Protein AF-A0A258BNJ5-F1 (afdb_monomer)

Structure (mmCIF, N/CA/C/O backbone):
data_AF-A0A258BNJ5-F1
#
_entry.id   AF-A0A258BNJ5-F1
#
loop_
_atom_site.group_PDB
_atom_site.id
_atom_site.type_symbol
_atom_site.label_atom_id
_atom_site.label_alt_id
_atom_site.label_comp_id
_atom_site.label_asym_id
_atom_site.label_entity_id
_atom_site.label_seq_id
_atom_site.pdbx_PDB_ins_code
_atom_site.Cartn_x
_atom_site.Cartn_y
_atom_site.Cartn_z
_atom_site.occupancy
_atom_site.B_iso_or_equiv
_atom_site.auth_seq_id
_atom_site.auth_comp_id
_atom_site.auth_asym_id
_atom_site.auth_atom_id
_atom_site.pdbx_PDB_model_num
ATOM 1 N N . MET A 1 1 ? 16.275 6.812 12.123 1.00 47.41 1 MET A N 1
ATOM 2 C CA . MET A 1 1 ? 16.126 6.871 10.649 1.00 47.41 1 MET A CA 1
ATOM 3 C C . MET A 1 1 ? 17.259 7.621 9.931 1.00 47.41 1 MET A C 1
ATOM 5 O O . MET A 1 1 ? 17.208 7.701 8.714 1.00 47.41 1 MET A O 1
ATOM 9 N N . ALA A 1 2 ? 18.297 8.119 10.624 1.00 53.91 2 ALA A N 1
ATOM 10 C CA . ALA A 1 2 ? 19.364 8.907 9.993 1.00 53.91 2 ALA A CA 1
ATOM 11 C C . ALA A 1 2 ? 20.382 8.070 9.186 1.00 53.91 2 ALA A C 1
ATOM 13 O O . ALA A 1 2 ? 20.818 8.504 8.132 1.00 53.91 2 ALA A O 1
ATOM 14 N N . ALA A 1 3 ? 20.676 6.831 9.599 1.00 61.88 3 ALA A N 1
ATOM 15 C CA . ALA A 1 3 ? 21.689 5.983 8.955 1.00 61.88 3 ALA A CA 1
ATOM 16 C C . ALA A 1 3 ? 21.498 5.725 7.436 1.00 61.88 3 ALA A C 1
ATOM 18 O O . ALA A 1 3 ? 22.468 5.903 6.701 1.00 61.88 3 ALA A O 1
ATOM 19 N N . PRO A 1 4 ? 20.304 5.353 6.919 1.00 62.19 4 PRO A N 1
ATOM 20 C CA . PRO A 1 4 ? 20.121 5.148 5.477 1.00 62.19 4 PRO A CA 1
ATOM 21 C C . PRO A 1 4 ? 20.156 6.458 4.676 1.00 62.19 4 PRO A C 1
ATOM 23 O O . PRO A 1 4 ? 20.751 6.496 3.606 1.00 62.19 4 PRO A O 1
ATOM 26 N N . ALA A 1 5 ? 19.579 7.542 5.205 1.00 64.50 5 ALA A N 1
ATOM 27 C CA . ALA A 1 5 ? 19.599 8.850 4.545 1.00 64.50 5 ALA A CA 1
ATOM 28 C C . ALA A 1 5 ? 21.018 9.448 4.506 1.00 64.50 5 ALA A C 1
ATOM 30 O O . ALA A 1 5 ? 21.426 10.037 3.511 1.00 64.50 5 ALA A O 1
ATOM 31 N N . GLU A 1 6 ? 21.807 9.246 5.564 1.00 69.69 6 GLU A N 1
ATOM 32 C CA . GLU A 1 6 ? 23.218 9.635 5.607 1.00 69.69 6 GLU A CA 1
ATOM 33 C C . GLU A 1 6 ? 24.082 8.793 4.663 1.00 69.69 6 GLU A C 1
ATOM 35 O O . GLU A 1 6 ? 25.014 9.322 4.059 1.00 69.69 6 GLU A O 1
ATOM 40 N N . ALA A 1 7 ? 23.794 7.497 4.521 1.00 69.25 7 ALA A N 1
ATOM 41 C CA . ALA A 1 7 ? 24.481 6.632 3.567 1.00 69.25 7 ALA A CA 1
ATOM 42 C C . ALA A 1 7 ? 24.174 7.031 2.117 1.00 69.25 7 ALA A C 1
ATOM 44 O O . ALA A 1 7 ? 25.097 7.147 1.313 1.00 69.25 7 ALA A O 1
ATOM 45 N N . GLU A 1 8 ? 22.909 7.333 1.809 1.00 68.12 8 GLU A N 1
ATOM 46 C CA . GLU A 1 8 ? 22.495 7.879 0.514 1.00 68.12 8 GLU A CA 1
ATOM 47 C C . GLU A 1 8 ? 23.183 9.223 0.231 1.00 68.12 8 GLU A C 1
ATOM 49 O O . GLU A 1 8 ? 23.748 9.418 -0.845 1.00 68.12 8 GLU A O 1
ATOM 54 N N . ALA A 1 9 ? 23.218 10.134 1.209 1.00 75.19 9 ALA A N 1
ATOM 55 C CA . ALA A 1 9 ? 23.898 11.420 1.069 1.00 75.19 9 ALA A CA 1
ATOM 56 C C . ALA A 1 9 ? 25.411 11.263 0.835 1.00 75.19 9 ALA A C 1
ATOM 58 O O . ALA A 1 9 ? 25.977 11.952 -0.014 1.00 75.19 9 ALA A O 1
ATOM 59 N N . LYS A 1 10 ? 26.069 10.334 1.543 1.00 77.00 10 LYS A N 1
ATOM 60 C CA . LYS A 1 10 ? 27.496 10.026 1.352 1.00 77.00 10 LYS A CA 1
ATOM 61 C C . LYS A 1 10 ? 27.769 9.404 -0.015 1.00 77.00 10 LYS A C 1
ATOM 63 O O . LYS A 1 10 ? 28.746 9.782 -0.657 1.00 77.00 10 LYS A O 1
ATOM 68 N N . LEU A 1 11 ? 26.907 8.498 -0.485 1.00 76.56 11 LEU A N 1
ATOM 69 C CA . LEU A 1 11 ? 27.063 7.882 -1.802 1.00 76.56 11 LEU A CA 1
ATOM 70 C C . LEU A 1 11 ? 26.870 8.915 -2.919 1.00 76.56 11 LEU A C 1
ATOM 72 O O . LEU A 1 11 ? 27.703 8.993 -3.817 1.00 76.56 11 LEU A O 1
ATOM 76 N N . LYS A 1 12 ? 25.856 9.784 -2.811 1.00 76.69 12 LYS A N 1
ATOM 77 C CA . LYS A 1 12 ? 25.608 10.888 -3.757 1.00 76.69 12 LYS A CA 1
ATOM 78 C C . LYS A 1 12 ? 26.764 11.889 -3.853 1.00 76.69 12 LYS A C 1
ATOM 80 O O . LYS A 1 12 ? 26.937 12.513 -4.893 1.00 76.69 12 LYS A O 1
ATOM 85 N N . GLN A 1 13 ? 27.550 12.047 -2.789 1.00 81.62 13 GLN A N 1
ATOM 86 C CA . GLN A 1 13 ? 28.744 12.900 -2.783 1.00 81.62 13 GLN A CA 1
ATOM 87 C C . GLN A 1 13 ? 29.982 12.217 -3.385 1.00 81.62 13 GLN A C 1
ATOM 89 O O . GLN A 1 13 ? 30.988 12.883 -3.630 1.00 81.62 13 GLN A O 1
ATOM 94 N N . SER A 1 14 ? 29.938 10.903 -3.621 1.00 84.12 14 SER A N 1
ATOM 95 C CA . SER A 1 14 ? 31.068 10.168 -4.183 1.00 84.12 14 SER A CA 1
ATOM 96 C C . SER A 1 14 ? 31.183 10.380 -5.697 1.00 84.12 14 SER A C 1
ATOM 98 O O . SER A 1 14 ? 30.202 10.332 -6.441 1.00 84.12 14 SER A O 1
ATOM 100 N N . ASN A 1 15 ? 32.415 10.587 -6.170 1.00 82.81 15 ASN A N 1
ATOM 101 C CA . ASN A 1 15 ? 32.696 10.744 -7.599 1.00 82.81 15 ASN A CA 1
ATOM 102 C C . ASN A 1 15 ? 32.399 9.454 -8.386 1.00 82.81 15 ASN A C 1
ATOM 104 O O . ASN A 1 15 ? 31.975 9.505 -9.535 1.00 82.81 15 ASN A O 1
ATOM 108 N N . GLU A 1 16 ? 32.586 8.291 -7.760 1.00 81.88 16 GLU A N 1
ATOM 109 C CA . GLU A 1 16 ? 32.293 6.989 -8.369 1.00 81.88 16 GLU A CA 1
ATOM 110 C C . GLU A 1 16 ? 30.801 6.830 -8.671 1.00 81.88 16 GLU A C 1
ATOM 112 O O . GLU A 1 16 ? 30.436 6.413 -9.769 1.00 81.88 16 GLU A O 1
ATOM 117 N N . TYR A 1 17 ? 29.932 7.244 -7.746 1.00 82.00 17 TYR A N 1
ATOM 118 C CA . TYR A 1 17 ? 28.491 7.225 -7.964 1.00 82.00 17 TYR A CA 1
ATOM 119 C C . TYR A 1 17 ? 28.063 8.197 -9.069 1.00 82.00 17 TYR A C 1
ATOM 121 O O . TYR A 1 17 ? 27.277 7.813 -9.927 1.00 82.00 17 TYR A O 1
ATOM 129 N N . ALA A 1 18 ? 28.633 9.408 -9.120 1.00 83.69 18 ALA A N 1
ATOM 130 C CA . ALA A 1 18 ? 28.366 10.366 -10.198 1.00 83.69 18 ALA A CA 1
ATOM 131 C C . ALA A 1 18 ? 28.777 9.838 -11.590 1.00 83.69 18 ALA A C 1
ATOM 133 O O . ALA A 1 18 ? 28.112 10.105 -12.590 1.00 83.69 18 ALA A O 1
ATOM 134 N N . MET A 1 19 ? 29.863 9.063 -11.661 1.00 84.69 19 MET A N 1
ATOM 135 C CA . MET A 1 19 ? 30.293 8.402 -12.897 1.00 84.69 19 MET A CA 1
ATOM 136 C C . MET A 1 19 ? 29.346 7.264 -13.296 1.00 84.69 19 MET A C 1
ATOM 138 O O . MET A 1 19 ? 29.035 7.114 -14.477 1.00 84.69 19 MET A O 1
ATOM 142 N N . LEU A 1 20 ? 28.872 6.470 -12.331 1.00 83.38 20 LEU A N 1
ATOM 143 C CA . LEU A 1 20 ? 27.919 5.384 -12.578 1.00 83.38 20 LEU A CA 1
ATOM 144 C C . LEU A 1 20 ? 26.543 5.909 -13.005 1.00 83.38 20 LEU A C 1
ATOM 146 O O . LEU A 1 20 ? 25.967 5.379 -13.955 1.00 83.38 20 LEU A O 1
ATOM 150 N N . THR A 1 21 ? 26.037 6.964 -12.359 1.00 83.25 21 THR A N 1
ATOM 151 C CA . THR A 1 21 ? 24.772 7.611 -12.743 1.00 83.25 21 THR A CA 1
ATOM 152 C C . THR A 1 21 ? 24.874 8.217 -14.135 1.00 83.25 21 THR A C 1
ATOM 154 O O . THR A 1 21 ? 24.014 7.950 -14.972 1.00 83.25 21 THR A O 1
ATOM 157 N N . GLY A 1 22 ? 25.958 8.947 -14.423 1.00 82.69 22 GLY A N 1
ATOM 158 C CA . GLY A 1 22 ? 26.217 9.499 -15.752 1.00 82.69 22 GLY A CA 1
ATOM 159 C C . GLY A 1 22 ? 26.272 8.416 -16.831 1.00 82.69 22 GLY A C 1
ATOM 160 O O . GLY A 1 22 ? 25.596 8.529 -17.850 1.00 82.69 22 GLY A O 1
ATOM 161 N N . ALA A 1 23 ? 26.991 7.316 -16.586 1.00 82.62 23 ALA A N 1
ATOM 162 C CA . ALA A 1 23 ? 27.076 6.199 -17.527 1.00 82.62 23 ALA A CA 1
ATOM 163 C C . ALA A 1 23 ? 25.715 5.519 -17.773 1.00 82.62 23 ALA A C 1
ATOM 165 O O . ALA A 1 23 ? 25.399 5.171 -18.913 1.00 82.62 23 ALA A O 1
ATOM 166 N N . ALA A 1 24 ? 24.896 5.345 -16.730 1.00 83.81 24 ALA A N 1
ATOM 167 C CA . ALA A 1 24 ? 23.558 4.771 -16.853 1.00 83.81 24 ALA A CA 1
ATOM 168 C C . ALA A 1 24 ? 22.601 5.700 -17.623 1.00 83.81 24 ALA A C 1
ATOM 170 O O . ALA A 1 24 ? 21.872 5.245 -18.507 1.00 83.81 24 ALA A O 1
ATOM 171 N N . GLU A 1 25 ? 22.621 7.006 -17.345 1.00 83.69 25 GLU A N 1
ATOM 172 C CA . GLU A 1 25 ? 21.832 7.998 -18.084 1.00 83.69 25 GLU A CA 1
ATOM 173 C C . GLU A 1 25 ? 22.246 8.063 -19.557 1.00 83.69 25 GLU A C 1
ATOM 175 O O . GLU A 1 25 ? 21.396 7.996 -20.450 1.00 83.69 25 GLU A O 1
ATOM 180 N N . GLU A 1 26 ? 23.548 8.119 -19.839 1.00 84.44 26 GLU A N 1
ATOM 181 C CA . GLU A 1 26 ? 24.069 8.100 -21.202 1.00 84.44 26 GLU A CA 1
ATOM 182 C C . GLU A 1 26 ? 23.624 6.838 -21.948 1.00 84.44 26 GLU A C 1
ATOM 184 O O . GLU A 1 26 ? 23.058 6.946 -23.039 1.00 84.44 26 GLU A O 1
ATOM 189 N N . ALA A 1 27 ? 23.774 5.655 -21.347 1.00 83.56 27 ALA A N 1
ATOM 190 C CA . ALA A 1 27 ? 23.360 4.397 -21.961 1.00 83.56 27 ALA A CA 1
ATOM 191 C C . ALA A 1 27 ? 21.840 4.336 -22.221 1.00 83.56 27 ALA A C 1
ATOM 193 O O . ALA A 1 27 ? 21.410 3.890 -23.294 1.00 83.56 27 ALA A O 1
ATOM 194 N N . ARG A 1 28 ? 21.014 4.865 -21.306 1.00 82.38 28 ARG A N 1
ATOM 195 C CA . ARG A 1 28 ? 19.559 5.004 -21.502 1.00 82.38 28 ARG A CA 1
ATOM 196 C C . ARG A 1 28 ? 19.240 5.928 -22.674 1.00 82.38 28 ARG A C 1
ATOM 198 O O . ARG A 1 28 ? 18.477 5.547 -23.563 1.00 82.38 28 ARG A O 1
ATOM 205 N N . THR A 1 29 ? 19.857 7.111 -22.739 1.00 86.50 29 THR A N 1
ATOM 206 C CA . THR A 1 29 ? 19.630 8.035 -23.865 1.00 86.50 29 THR A CA 1
ATOM 207 C C . THR A 1 29 ? 20.084 7.447 -25.200 1.00 86.50 29 THR A C 1
ATOM 209 O O . THR A 1 29 ? 19.412 7.641 -26.215 1.00 86.50 29 THR A O 1
ATOM 212 N N . MET A 1 30 ? 21.192 6.699 -25.225 1.00 83.75 30 MET A N 1
ATOM 213 C CA . MET A 1 30 ? 21.669 6.012 -26.426 1.00 83.75 30 MET A CA 1
ATOM 214 C C . MET A 1 30 ? 20.700 4.917 -26.872 1.00 83.75 30 MET A C 1
ATOM 216 O O . MET A 1 30 ? 20.422 4.818 -28.067 1.00 83.75 30 MET A O 1
ATOM 220 N N . THR A 1 31 ? 20.137 4.157 -25.933 1.00 86.56 31 THR A N 1
ATOM 221 C CA . THR A 1 31 ? 19.145 3.111 -26.218 1.00 86.56 31 THR A CA 1
ATOM 222 C C . THR A 1 31 ? 17.860 3.700 -26.794 1.00 86.56 31 THR A C 1
ATOM 224 O O . THR A 1 31 ? 17.395 3.238 -27.836 1.00 86.56 31 THR A O 1
ATOM 227 N N . VAL A 1 32 ? 17.333 4.775 -26.195 1.00 88.56 32 VAL A N 1
ATOM 228 C CA . VAL A 1 32 ? 16.147 5.484 -26.713 1.00 88.56 32 VAL A CA 1
ATOM 229 C C . VAL A 1 32 ? 16.404 6.000 -28.129 1.00 88.56 32 VAL A C 1
ATOM 231 O O . VAL A 1 32 ? 15.636 5.708 -29.044 1.00 88.56 32 VAL A O 1
ATOM 234 N N . ARG A 1 33 ? 17.538 6.675 -28.357 1.00 88.38 33 ARG A N 1
ATOM 235 C CA . ARG A 1 33 ? 17.917 7.166 -29.693 1.00 88.38 33 ARG A CA 1
ATOM 236 C C . ARG A 1 33 ? 18.103 6.035 -30.707 1.00 88.38 33 ARG A C 1
ATOM 238 O O . ARG A 1 33 ? 17.812 6.220 -31.886 1.00 88.38 33 ARG A O 1
ATOM 245 N N . ALA A 1 34 ? 18.633 4.885 -30.293 1.00 85.69 34 ALA A N 1
ATOM 246 C CA . ALA A 1 34 ? 18.802 3.728 -31.168 1.00 85.69 34 ALA A CA 1
ATOM 247 C C . ALA A 1 34 ? 17.447 3.112 -31.553 1.00 85.69 34 ALA A C 1
ATOM 249 O O . ALA A 1 34 ? 17.247 2.778 -32.721 1.00 85.69 34 ALA A O 1
ATOM 250 N N . ALA A 1 35 ? 16.505 3.035 -30.609 1.00 85.69 35 ALA A N 1
ATOM 251 C CA . ALA A 1 35 ? 15.137 2.594 -30.863 1.00 85.69 35 ALA A CA 1
ATOM 252 C C . ALA A 1 35 ? 14.389 3.556 -31.803 1.00 85.69 35 ALA A C 1
ATOM 254 O O . ALA A 1 35 ? 13.792 3.118 -32.783 1.00 85.69 35 ALA A O 1
ATOM 255 N N . GLU A 1 36 ? 14.499 4.870 -31.588 1.00 89.56 36 GLU A N 1
ATOM 256 C CA . GLU A 1 36 ? 13.926 5.881 -32.490 1.00 89.56 36 GLU A CA 1
ATOM 257 C C . GLU A 1 36 ? 14.493 5.763 -33.912 1.00 89.56 36 GLU A C 1
ATOM 259 O O . GLU A 1 36 ? 13.747 5.781 -34.892 1.00 89.56 36 GLU A O 1
ATOM 264 N N . LYS A 1 37 ? 15.814 5.581 -34.048 1.00 88.12 37 LYS A N 1
ATOM 265 C CA . LYS A 1 37 ? 16.458 5.355 -35.353 1.00 88.12 37 LYS A CA 1
ATOM 266 C C . LYS A 1 37 ? 15.971 4.078 -36.029 1.00 88.12 37 LYS A C 1
ATOM 268 O O . LYS A 1 37 ?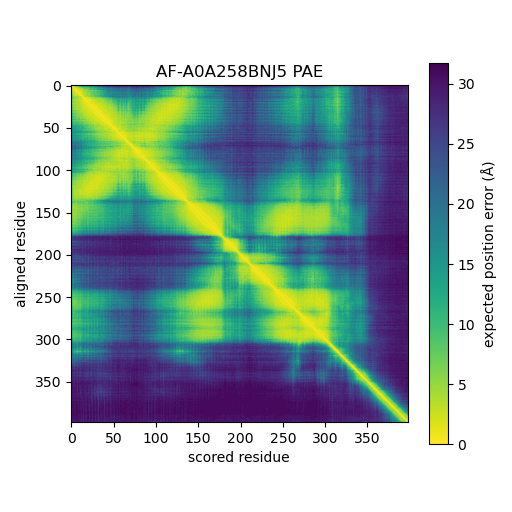 15.863 4.063 -37.254 1.00 88.12 37 LYS A O 1
ATOM 273 N N . LEU A 1 38 ? 15.699 3.022 -35.264 1.00 88.06 38 LEU A N 1
ATOM 274 C CA . LEU A 1 38 ? 15.153 1.779 -35.798 1.00 88.06 38 LEU A CA 1
ATOM 275 C C . LEU A 1 38 ? 13.750 1.995 -36.371 1.00 88.06 38 LEU A C 1
ATOM 277 O O . LEU A 1 38 ? 13.476 1.546 -37.483 1.00 88.06 38 LEU A O 1
ATOM 281 N N . GLU A 1 39 ? 12.890 2.716 -35.655 1.00 88.38 39 GLU A N 1
ATOM 282 C CA . GLU A 1 39 ? 11.540 3.034 -36.128 1.00 88.38 39 GLU A CA 1
ATOM 283 C C . GLU A 1 39 ? 11.569 3.918 -37.378 1.00 88.38 39 GLU A C 1
ATOM 285 O O . GLU A 1 39 ? 10.898 3.612 -38.366 1.00 88.38 39 GLU A O 1
ATOM 290 N N . ILE A 1 40 ? 12.434 4.938 -37.406 1.00 88.75 40 ILE A N 1
ATOM 291 C CA . ILE A 1 40 ? 12.647 5.760 -38.607 1.00 88.75 40 ILE A CA 1
ATOM 292 C C . ILE A 1 40 ? 13.146 4.895 -39.770 1.00 88.75 40 ILE A C 1
ATOM 294 O O . ILE A 1 40 ? 12.636 5.020 -40.878 1.00 88.75 40 ILE A O 1
ATOM 298 N N . ALA A 1 41 ? 14.099 3.986 -39.544 1.00 86.25 41 ALA A N 1
ATOM 299 C CA . ALA A 1 41 ? 14.623 3.110 -40.593 1.00 86.25 41 ALA A CA 1
ATOM 300 C C . ALA A 1 41 ? 13.569 2.127 -41.134 1.00 86.25 41 ALA A C 1
ATOM 302 O O . ALA A 1 41 ? 13.557 1.832 -42.331 1.00 86.25 41 ALA A O 1
ATOM 303 N N . ARG A 1 42 ? 12.667 1.632 -40.276 1.00 88.00 42 ARG A N 1
ATOM 304 C CA . ARG A 1 42 ? 11.525 0.794 -40.677 1.00 88.00 42 ARG A CA 1
ATOM 305 C C . ARG A 1 42 ? 10.523 1.582 -41.520 1.00 88.00 42 ARG A C 1
ATOM 307 O O . ARG A 1 42 ? 10.118 1.094 -42.574 1.00 88.00 42 ARG A O 1
ATOM 314 N N . ALA A 1 43 ? 10.179 2.797 -41.098 1.00 88.25 43 ALA A N 1
ATOM 315 C CA . ALA A 1 43 ? 9.306 3.688 -41.856 1.00 88.25 43 ALA A CA 1
ATOM 316 C C . ALA A 1 43 ? 9.922 4.051 -43.219 1.00 88.25 43 ALA A C 1
ATOM 318 O O . ALA A 1 43 ? 9.270 3.899 -44.251 1.00 88.25 43 ALA A O 1
ATOM 319 N N . ASP A 1 44 ? 11.210 4.405 -43.242 1.00 87.12 44 ASP A N 1
ATOM 320 C CA . ASP A 1 44 ? 11.962 4.703 -44.464 1.00 87.12 44 ASP A CA 1
ATOM 321 C C . ASP A 1 44 ? 11.979 3.512 -45.429 1.00 87.12 44 ASP A C 1
ATOM 323 O O . ASP A 1 44 ? 11.828 3.695 -46.638 1.00 87.12 44 ASP A O 1
ATOM 327 N N . ARG A 1 45 ? 12.140 2.282 -44.918 1.00 86.94 45 ARG A N 1
ATOM 328 C CA . ARG A 1 45 ? 12.059 1.061 -45.731 1.00 86.94 45 ARG A CA 1
ATOM 329 C C . ARG A 1 45 ? 10.682 0.901 -46.360 1.00 86.94 45 ARG A C 1
ATOM 331 O O . ARG A 1 45 ? 10.596 0.532 -47.530 1.00 86.94 45 ARG A O 1
ATOM 338 N N . GLU A 1 46 ? 9.620 1.167 -45.611 1.00 86.12 46 GLU A N 1
ATOM 339 C CA . GLU A 1 46 ? 8.260 1.036 -46.121 1.00 86.12 46 GLU A CA 1
ATOM 340 C C . GLU A 1 46 ? 7.914 2.114 -47.152 1.00 86.12 46 GLU A C 1
ATOM 342 O O . GLU A 1 46 ? 7.394 1.787 -48.221 1.00 86.12 46 GLU A O 1
ATOM 347 N N . GLU A 1 47 ? 8.256 3.374 -46.893 1.00 87.81 47 GLU A N 1
ATOM 348 C CA . GLU A 1 47 ? 7.983 4.488 -47.804 1.00 87.81 47 GLU A CA 1
ATOM 349 C C . GLU A 1 47 ? 8.851 4.426 -49.063 1.00 87.81 47 GLU A C 1
ATOM 351 O O . GLU A 1 47 ? 8.332 4.420 -50.182 1.00 87.81 47 GLU A O 1
ATOM 356 N N . LYS A 1 48 ? 10.175 4.306 -48.904 1.00 87.06 48 LYS A N 1
ATOM 357 C CA . LYS A 1 48 ? 11.120 4.280 -50.034 1.00 87.06 48 LYS A CA 1
ATOM 358 C C . LYS A 1 48 ? 11.142 2.927 -50.739 1.00 87.06 48 LYS A C 1
ATOM 360 O O . LYS A 1 48 ? 11.619 2.846 -51.866 1.00 87.06 48 LYS A O 1
ATOM 365 N N . GLY A 1 49 ? 10.621 1.871 -50.111 1.00 85.31 49 GLY A N 1
ATOM 366 C CA . GLY A 1 49 ? 10.511 0.533 -50.691 1.00 85.31 49 GLY A CA 1
ATOM 367 C C . GLY A 1 49 ? 9.276 0.334 -51.571 1.00 85.31 49 GLY A C 1
ATOM 368 O O . GLY A 1 49 ? 9.283 -0.566 -52.411 1.00 85.31 49 GLY A O 1
ATOM 369 N N . ARG A 1 50 ? 8.223 1.155 -51.421 1.00 86.31 50 ARG A N 1
ATOM 370 C CA . ARG A 1 50 ? 6.990 1.072 -52.234 1.00 86.31 50 ARG A CA 1
ATOM 371 C C . ARG A 1 50 ? 7.242 1.170 -53.745 1.00 86.31 50 ARG A C 1
ATOM 373 O O . ARG A 1 50 ? 6.834 0.235 -54.429 1.00 86.31 50 ARG A O 1
ATOM 380 N N . PRO A 1 51 ? 7.979 2.171 -54.272 1.00 87.62 51 PRO A N 1
ATOM 381 C CA . PRO A 1 51 ? 8.198 2.296 -55.717 1.00 87.62 51 PRO A CA 1
ATOM 382 C C . PRO A 1 51 ? 8.876 1.069 -56.342 1.00 87.62 51 PRO A C 1
ATOM 384 O O . PRO A 1 51 ? 8.550 0.675 -57.456 1.00 87.62 51 PRO A O 1
ATOM 387 N N . TYR A 1 52 ? 9.788 0.426 -55.607 1.00 85.38 52 TYR A N 1
ATOM 388 C CA . TYR A 1 52 ? 10.469 -0.787 -56.063 1.00 85.38 52 TYR A CA 1
ATOM 389 C C . TYR A 1 52 ? 9.545 -2.015 -56.053 1.00 85.38 52 TYR A C 1
ATOM 391 O O . TYR A 1 52 ? 9.627 -2.850 -56.948 1.00 85.38 52 TYR A O 1
ATOM 399 N N . ARG A 1 53 ? 8.649 -2.126 -55.061 1.00 84.31 53 ARG A N 1
ATOM 400 C CA . ARG A 1 53 ? 7.672 -3.230 -54.956 1.00 84.31 53 ARG A CA 1
ATOM 401 C C . ARG A 1 53 ? 6.525 -3.107 -55.961 1.00 84.31 53 ARG A C 1
ATOM 403 O O . ARG A 1 53 ? 5.987 -4.119 -56.398 1.00 84.31 53 ARG A O 1
ATOM 410 N N . GLU A 1 54 ? 6.146 -1.885 -56.318 1.00 88.94 54 GLU A N 1
ATOM 411 C CA . GLU A 1 54 ? 5.103 -1.616 -57.315 1.00 88.94 54 GLU A CA 1
ATOM 412 C C . GLU A 1 54 ? 5.597 -1.839 -58.755 1.00 88.94 54 GLU A C 1
ATOM 414 O O . GLU A 1 54 ? 4.807 -2.210 -59.629 1.00 88.94 54 GLU A O 1
ATOM 419 N N . ASP A 1 55 ? 6.902 -1.693 -59.009 1.00 89.44 55 ASP A N 1
ATOM 420 C CA . ASP A 1 55 ? 7.504 -2.061 -60.289 1.00 89.44 55 ASP A CA 1
ATOM 421 C C . ASP A 1 55 ? 7.567 -3.593 -60.450 1.00 89.44 55 ASP A C 1
ATOM 423 O O . ASP A 1 55 ? 8.357 -4.308 -59.819 1.00 89.44 55 ASP A O 1
ATOM 427 N N . LYS A 1 56 ? 6.724 -4.102 -61.355 1.00 88.50 56 LYS A N 1
ATOM 428 C CA . LYS A 1 56 ? 6.615 -5.528 -61.689 1.00 88.50 56 LYS A CA 1
ATOM 429 C C . LYS A 1 56 ? 7.899 -6.093 -62.300 1.00 88.50 56 LYS A C 1
ATOM 431 O O . LYS A 1 56 ? 8.214 -7.254 -62.046 1.00 88.50 56 LYS A O 1
ATOM 436 N N . LEU A 1 57 ? 8.628 -5.309 -63.101 1.00 88.12 57 LEU A N 1
ATOM 437 C CA . LEU A 1 57 ? 9.860 -5.758 -63.758 1.00 88.12 57 LEU A CA 1
ATOM 438 C C . LEU A 1 57 ? 11.001 -5.861 -62.745 1.00 88.12 57 LEU A C 1
ATOM 440 O O . LEU A 1 57 ? 11.729 -6.856 -62.737 1.00 88.12 57 LEU A O 1
ATOM 444 N N . PHE A 1 58 ? 11.117 -4.872 -61.853 1.00 89.50 58 PHE A N 1
ATOM 445 C CA . PHE A 1 58 ? 12.072 -4.912 -60.747 1.00 89.50 58 PHE A CA 1
ATOM 446 C C . PHE A 1 58 ? 11.786 -6.085 -59.804 1.00 89.50 58 PHE A C 1
ATOM 448 O O . PHE A 1 58 ? 12.677 -6.893 -59.541 1.00 89.50 58 PHE A O 1
ATOM 455 N N . SER A 1 59 ? 10.537 -6.225 -59.352 1.00 87.12 59 SER A N 1
ATOM 456 C CA . SER A 1 59 ? 10.124 -7.294 -58.435 1.00 87.12 59 SER A CA 1
ATOM 457 C C . SER A 1 59 ? 10.343 -8.692 -59.023 1.00 87.12 59 SER A C 1
ATOM 459 O O . SER A 1 59 ? 10.769 -9.602 -58.311 1.00 87.12 59 SER A O 1
ATOM 461 N N . TYR A 1 60 ? 10.118 -8.863 -60.331 1.00 89.69 60 TYR A N 1
ATOM 462 C CA . TYR A 1 60 ? 10.404 -10.108 -61.046 1.00 89.69 60 TYR A CA 1
ATOM 463 C C . TYR A 1 60 ? 11.902 -10.458 -61.020 1.00 89.69 60 TYR A C 1
ATOM 465 O O . TYR A 1 60 ? 12.268 -11.568 -60.627 1.00 89.69 60 TYR A O 1
ATOM 473 N N . LEU A 1 61 ? 12.780 -9.516 -61.382 1.00 89.12 61 LEU A N 1
ATOM 474 C CA . LEU A 1 61 ? 14.229 -9.747 -61.381 1.00 89.12 61 LEU A CA 1
ATOM 475 C C . LEU A 1 61 ? 14.784 -9.950 -59.962 1.00 89.12 61 LEU A C 1
ATOM 477 O O . LEU A 1 61 ? 15.629 -10.827 -59.751 1.00 89.12 61 LEU A O 1
ATOM 481 N N . TRP A 1 62 ? 14.259 -9.202 -58.988 1.00 88.25 62 TRP A N 1
ATOM 482 C CA . TRP A 1 62 ? 14.610 -9.319 -57.574 1.00 88.25 62 TRP A CA 1
ATOM 483 C C . TRP A 1 62 ? 14.219 -10.686 -57.000 1.00 88.25 62 TRP A C 1
ATOM 485 O O . TRP A 1 62 ? 15.050 -11.367 -56.401 1.00 88.25 62 TRP A O 1
ATOM 495 N N . GLY A 1 63 ? 12.988 -11.147 -57.251 1.00 86.31 63 GLY A N 1
ATOM 496 C CA . GLY A 1 63 ? 12.509 -12.462 -56.810 1.00 86.31 63 GLY A CA 1
ATOM 497 C C . GLY A 1 63 ? 13.289 -13.628 -57.424 1.00 86.31 63 GLY A C 1
ATOM 498 O O . GLY A 1 63 ? 13.508 -14.646 -56.768 1.00 86.31 63 GLY A O 1
ATOM 499 N N . ARG A 1 64 ? 13.792 -13.466 -58.656 1.00 88.19 64 ARG A N 1
ATOM 500 C CA . ARG A 1 64 ? 14.699 -14.435 -59.295 1.00 88.19 64 ARG A CA 1
ATOM 501 C C . ARG A 1 64 ? 16.130 -14.375 -58.769 1.00 88.19 64 ARG A C 1
ATOM 503 O O . ARG A 1 64 ? 16.933 -15.220 -59.162 1.00 88.19 64 ARG A O 1
ATOM 510 N N . LYS A 1 65 ? 16.454 -13.410 -57.904 1.00 87.62 65 LYS A N 1
ATOM 511 C CA . LYS A 1 65 ? 17.805 -13.128 -57.408 1.00 87.62 65 LYS A CA 1
ATOM 512 C C . LYS A 1 65 ? 18.789 -12.774 -58.531 1.00 87.62 65 LYS A C 1
ATOM 514 O O . LYS A 1 65 ? 19.962 -13.127 -58.454 1.00 87.62 65 LYS A O 1
ATOM 519 N N . PHE A 1 66 ? 18.337 -12.101 -59.595 1.00 84.81 66 PHE A N 1
ATOM 520 C CA . PHE A 1 66 ? 19.209 -11.688 -60.702 1.00 84.81 66 PHE A CA 1
ATOM 521 C C . PHE A 1 66 ? 20.383 -10.841 -60.179 1.00 84.81 66 PHE A C 1
ATOM 523 O O . PHE A 1 66 ? 20.177 -9.937 -59.372 1.00 84.81 66 PHE A O 1
ATOM 530 N N . ARG A 1 67 ? 21.608 -11.158 -60.630 1.00 82.19 67 ARG A N 1
ATOM 531 C CA . ARG A 1 67 ? 22.904 -10.617 -60.150 1.00 82.19 67 ARG A CA 1
ATOM 532 C C . ARG A 1 67 ? 23.344 -10.981 -58.724 1.00 82.19 67 ARG A C 1
ATOM 534 O O . ARG A 1 67 ? 24.373 -10.485 -58.277 1.00 82.19 67 ARG A O 1
ATOM 541 N N . SER A 1 68 ? 22.653 -11.895 -58.048 1.00 82.62 68 SER A N 1
ATOM 542 C CA . SER A 1 68 ? 23.171 -12.561 -56.846 1.00 82.62 68 SER A CA 1
ATOM 543 C C . SER A 1 68 ? 23.896 -13.870 -57.213 1.00 82.62 68 SER A C 1
ATOM 545 O O . SER A 1 68 ? 23.572 -14.477 -58.241 1.00 82.62 68 SER A O 1
ATOM 547 N N . PRO A 1 69 ? 24.853 -14.344 -56.386 1.00 82.56 69 PRO A N 1
ATOM 548 C CA . PRO A 1 69 ? 25.452 -15.677 -56.520 1.00 82.56 69 PRO A CA 1
ATOM 549 C C . PRO A 1 69 ? 24.423 -16.818 -56.586 1.00 82.56 69 PRO A C 1
ATOM 551 O O . PRO A 1 69 ? 24.685 -17.858 -57.184 1.00 82.56 69 PRO A O 1
ATOM 554 N N . ASP A 1 70 ? 23.231 -16.606 -56.025 1.00 84.94 70 ASP A N 1
ATOM 555 C CA . ASP A 1 70 ? 22.139 -17.580 -56.011 1.00 84.94 70 ASP A CA 1
ATOM 556 C C . ASP A 1 70 ? 21.347 -17.648 -57.333 1.00 84.94 70 ASP A C 1
ATOM 558 O O . ASP A 1 70 ? 20.423 -18.460 -57.452 1.00 84.94 70 ASP A O 1
ATOM 562 N N . TYR A 1 71 ? 21.653 -16.804 -58.328 1.00 88.94 71 TYR A N 1
ATOM 563 C CA . TYR A 1 71 ? 20.905 -16.744 -59.586 1.00 88.94 71 TYR A CA 1
ATOM 564 C C . TYR A 1 71 ? 21.110 -17.998 -60.445 1.00 88.94 71 TYR A C 1
ATOM 566 O O . TYR A 1 71 ? 22.142 -18.184 -61.098 1.00 88.94 71 TYR A O 1
ATOM 574 N N . LYS A 1 72 ? 20.073 -18.834 -60.527 1.00 83.62 72 LYS A N 1
ATOM 575 C CA . LYS A 1 72 ? 20.065 -20.051 -61.348 1.00 83.62 72 LYS A CA 1
ATOM 576 C C . LYS A 1 72 ? 19.102 -19.889 -62.523 1.00 83.62 72 LYS A C 1
ATOM 578 O O . LYS A 1 72 ? 17.891 -20.023 -62.373 1.00 83.62 72 LYS A O 1
ATOM 583 N N . ALA A 1 73 ? 19.644 -19.607 -63.707 1.00 85.50 73 ALA A N 1
ATOM 584 C CA . ALA A 1 73 ? 18.886 -19.578 -64.956 1.00 85.50 73 ALA A CA 1
ATOM 585 C C . ALA A 1 73 ? 19.738 -20.041 -66.144 1.00 85.50 73 ALA A C 1
ATOM 587 O O . ALA A 1 73 ? 20.968 -19.936 -66.121 1.00 85.50 73 ALA A O 1
ATOM 588 N N . SER A 1 74 ? 19.069 -20.541 -67.187 1.00 88.75 74 SER A N 1
ATOM 589 C CA . SER A 1 74 ? 19.716 -20.931 -68.440 1.00 88.75 74 SER A CA 1
ATOM 590 C C . SER A 1 74 ? 20.260 -19.701 -69.192 1.00 88.75 74 SER A C 1
ATOM 592 O O . SER A 1 74 ? 19.755 -18.592 -68.995 1.00 88.75 74 SER A O 1
ATOM 594 N N . PRO A 1 75 ? 21.270 -19.856 -70.071 1.00 86.06 75 PRO A N 1
ATOM 595 C CA . PRO A 1 75 ? 21.894 -18.728 -70.774 1.00 86.06 75 PRO A CA 1
ATOM 596 C C . PRO A 1 75 ? 20.917 -17.855 -71.580 1.00 86.06 75 PRO A C 1
ATOM 598 O O . PRO A 1 75 ? 21.069 -16.637 -71.607 1.00 86.06 75 PRO A O 1
ATOM 601 N N . ILE A 1 76 ? 19.881 -18.458 -72.175 1.00 88.25 76 ILE A N 1
ATOM 602 C CA . ILE A 1 76 ? 18.842 -17.745 -72.940 1.00 88.25 76 ILE A CA 1
ATOM 603 C C . ILE A 1 76 ? 18.007 -16.853 -72.014 1.00 88.25 76 ILE A C 1
ATOM 605 O O . ILE A 1 76 ? 17.790 -15.678 -72.300 1.00 88.25 76 ILE A O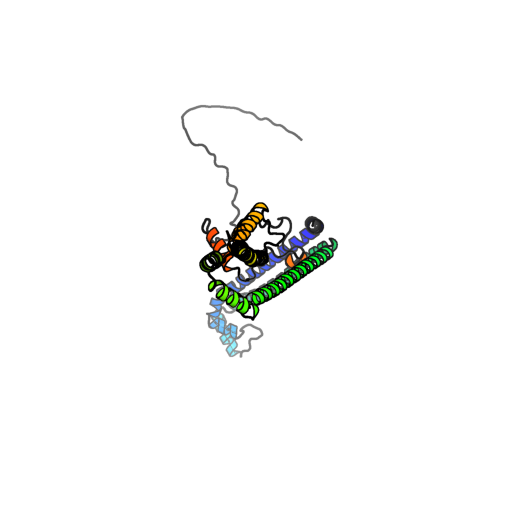 1
ATOM 609 N N . ILE A 1 77 ? 17.582 -17.393 -70.869 1.00 87.31 77 ILE A N 1
ATOM 610 C CA . ILE A 1 77 ? 16.800 -16.648 -69.877 1.00 87.31 77 ILE A CA 1
ATOM 611 C C . ILE A 1 77 ? 17.649 -15.529 -69.263 1.00 87.31 77 ILE A C 1
ATOM 613 O O . ILE A 1 77 ? 17.159 -14.421 -69.089 1.00 87.31 77 ILE A O 1
ATOM 617 N N . ARG A 1 78 ? 18.943 -15.773 -69.022 1.00 88.50 78 ARG A N 1
ATOM 618 C CA . ARG A 1 78 ? 19.882 -14.757 -68.524 1.00 88.50 78 ARG A CA 1
ATOM 619 C C . ARG A 1 78 ? 20.046 -13.580 -69.491 1.00 88.50 78 ARG A C 1
ATOM 621 O O . ARG A 1 78 ? 20.183 -12.448 -69.036 1.00 88.50 78 ARG A O 1
ATOM 628 N N . MET A 1 79 ? 20.025 -13.830 -70.801 1.00 88.00 79 MET A N 1
ATOM 629 C CA . MET A 1 79 ? 20.078 -12.774 -71.817 1.00 88.00 79 MET A CA 1
ATOM 630 C C . MET A 1 79 ? 18.806 -11.914 -71.800 1.00 88.00 79 MET A C 1
ATOM 632 O O . MET A 1 79 ? 18.899 -10.688 -71.816 1.00 88.00 79 MET A O 1
ATOM 636 N N . LEU A 1 80 ? 17.631 -12.548 -71.710 1.00 89.00 80 LEU A N 1
ATOM 637 C CA . LEU A 1 80 ? 16.345 -11.850 -71.607 1.00 89.00 80 LEU A CA 1
ATOM 638 C C . LEU A 1 80 ? 16.238 -11.044 -70.305 1.00 89.00 80 LEU A C 1
ATOM 640 O O . LEU A 1 80 ? 15.897 -9.866 -70.348 1.00 89.00 80 LEU A O 1
ATOM 644 N N . ASP A 1 81 ? 16.604 -11.636 -69.166 1.00 89.44 81 ASP A N 1
ATOM 645 C CA . ASP A 1 81 ? 16.630 -10.953 -67.868 1.00 89.44 81 ASP A CA 1
ATOM 646 C C . ASP A 1 81 ? 17.641 -9.783 -67.873 1.00 89.44 81 ASP A C 1
ATOM 648 O O . ASP A 1 81 ? 17.381 -8.739 -67.280 1.00 89.44 81 ASP A O 1
ATOM 652 N N . GLY A 1 82 ? 18.755 -9.901 -68.610 1.00 88.50 82 GLY A N 1
ATOM 653 C CA . GLY A 1 82 ? 19.711 -8.810 -68.833 1.00 88.50 82 GLY A CA 1
ATOM 654 C C . GLY A 1 82 ? 19.150 -7.652 -69.666 1.00 88.50 82 GLY A C 1
ATOM 655 O O . GLY A 1 82 ? 19.423 -6.490 -69.365 1.00 88.50 82 GLY A O 1
ATOM 656 N N . TRP A 1 83 ? 18.326 -7.947 -70.672 1.00 88.75 83 TRP A N 1
ATOM 657 C CA . TRP A 1 83 ? 17.616 -6.923 -71.442 1.00 88.75 83 TRP A CA 1
ATOM 658 C C . TRP A 1 83 ? 16.554 -6.208 -70.593 1.00 88.75 83 TRP A C 1
ATOM 660 O O . TRP A 1 83 ? 16.519 -4.976 -70.562 1.00 88.75 83 TRP A O 1
ATOM 670 N N . VAL A 1 84 ? 15.758 -6.964 -69.825 1.00 87.19 84 VAL A N 1
ATOM 671 C CA . VAL A 1 84 ? 14.776 -6.410 -68.871 1.00 87.19 84 VAL A CA 1
ATOM 672 C C . VAL A 1 84 ? 15.470 -5.540 -67.816 1.00 87.19 84 VAL A C 1
ATOM 674 O O . VAL A 1 84 ? 14.990 -4.451 -67.506 1.00 87.19 84 VAL A O 1
ATOM 677 N N . ALA A 1 85 ? 16.638 -5.963 -67.325 1.00 88.19 85 ALA A N 1
ATOM 678 C CA . ALA A 1 85 ? 17.432 -5.208 -66.359 1.00 88.19 85 ALA A CA 1
ATOM 679 C C . ALA A 1 85 ? 17.910 -3.850 -66.901 1.00 88.19 85 ALA A C 1
ATOM 681 O O . ALA A 1 85 ? 17.951 -2.869 -66.154 1.00 88.19 85 ALA A O 1
ATOM 682 N N . GLY A 1 86 ? 18.243 -3.774 -68.193 1.00 85.75 86 GLY A N 1
ATOM 683 C CA . GLY A 1 86 ? 18.584 -2.517 -68.861 1.00 85.75 86 GLY A CA 1
ATOM 684 C C . GLY A 1 86 ? 17.395 -1.557 -68.962 1.00 85.75 86 GLY A C 1
ATOM 685 O O . GLY A 1 86 ? 17.565 -0.353 -68.777 1.00 85.75 86 GLY A O 1
ATOM 686 N N . LEU A 1 87 ? 16.188 -2.088 -69.188 1.00 86.38 87 LEU A N 1
ATOM 687 C CA . LEU A 1 87 ? 14.962 -1.299 -69.335 1.00 86.38 87 LEU A CA 1
ATOM 688 C C . LEU A 1 87 ? 14.521 -0.638 -68.018 1.00 86.38 87 LEU A C 1
ATOM 690 O O . LEU A 1 87 ? 14.134 0.528 -68.023 1.00 86.38 87 LEU A O 1
ATOM 694 N N . CYS A 1 88 ? 14.617 -1.351 -66.891 1.00 84.00 88 CYS A N 1
ATOM 695 C CA . CYS A 1 88 ? 14.239 -0.831 -65.569 1.00 84.00 88 CYS A CA 1
ATOM 696 C C . CYS A 1 88 ? 15.416 -0.267 -64.749 1.00 84.00 88 CYS A C 1
ATOM 698 O O . CYS A 1 88 ? 15.246 0.058 -63.577 1.00 84.00 88 CYS A O 1
ATOM 700 N N . LYS A 1 89 ? 16.619 -0.139 -65.337 1.00 86.19 89 LYS A N 1
ATOM 701 C CA . LYS A 1 89 ? 17.851 0.294 -64.637 1.00 86.19 89 LYS A CA 1
ATOM 702 C C . LYS A 1 89 ? 18.115 -0.508 -63.349 1.00 86.19 89 LYS A C 1
ATOM 704 O O . LYS A 1 89 ? 18.512 0.046 -62.319 1.00 86.19 89 LYS A O 1
ATOM 709 N N . TYR A 1 90 ? 17.914 -1.824 -63.428 1.00 86.62 90 TYR A N 1
ATOM 710 C CA . TYR A 1 90 ? 17.927 -2.742 -62.288 1.00 86.62 90 TYR A CA 1
ATOM 711 C C . TYR A 1 90 ? 19.196 -2.639 -61.438 1.00 86.62 90 TYR A C 1
ATOM 713 O O . TYR A 1 90 ? 19.104 -2.679 -60.222 1.00 86.62 90 TYR A O 1
ATOM 721 N N . ASP A 1 91 ? 20.371 -2.436 -62.036 1.00 84.44 91 ASP A N 1
ATOM 722 C CA . ASP A 1 91 ? 21.648 -2.413 -61.304 1.00 84.44 91 ASP A CA 1
ATOM 723 C C . ASP A 1 91 ? 21.730 -1.307 -60.245 1.00 84.44 91 ASP A C 1
ATOM 725 O O . ASP A 1 91 ? 22.247 -1.517 -59.148 1.00 84.44 91 ASP A O 1
ATOM 729 N N . GLN A 1 92 ? 21.198 -0.124 -60.562 1.00 85.06 92 GLN A N 1
ATOM 730 C CA . GLN A 1 92 ? 21.168 1.005 -59.631 1.00 85.06 92 GLN A CA 1
ATOM 731 C C . GLN A 1 92 ? 20.081 0.801 -58.571 1.00 85.06 92 GLN A C 1
ATOM 733 O O . GLN A 1 92 ? 20.303 1.052 -57.385 1.00 85.06 92 GLN A O 1
ATOM 738 N N . ALA A 1 93 ? 18.916 0.308 -58.996 1.00 85.81 93 ALA A N 1
ATOM 739 C CA . ALA A 1 93 ? 17.788 0.016 -58.120 1.00 85.81 93 ALA A CA 1
ATOM 740 C C . ALA A 1 93 ? 18.100 -1.118 -57.125 1.00 85.81 93 ALA A C 1
ATOM 742 O O . ALA A 1 93 ? 17.737 -1.026 -55.955 1.00 85.81 93 ALA A O 1
ATOM 743 N N . PHE A 1 94 ? 18.836 -2.141 -57.563 1.00 84.94 94 PHE A N 1
ATOM 744 C CA . PHE A 1 94 ? 19.236 -3.309 -56.782 1.00 84.94 94 PHE A CA 1
ATOM 745 C C . PHE A 1 94 ? 20.068 -2.905 -55.565 1.00 84.94 94 PHE A C 1
ATOM 747 O O . PHE A 1 94 ? 19.707 -3.244 -54.443 1.00 84.94 94 PHE A O 1
ATOM 754 N N . LEU A 1 95 ? 21.129 -2.113 -55.761 1.00 85.06 95 LEU A N 1
ATOM 755 C CA . LEU A 1 95 ? 21.999 -1.669 -54.666 1.00 85.06 95 LEU A CA 1
ATOM 756 C C . LEU A 1 95 ? 21.260 -0.781 -53.656 1.00 85.06 95 LEU A C 1
ATOM 758 O O . LEU A 1 95 ? 21.476 -0.898 -52.448 1.00 85.06 95 LEU A O 1
ATOM 762 N N . ASN A 1 96 ? 20.380 0.100 -54.142 1.00 85.25 96 ASN A N 1
ATOM 763 C CA . ASN A 1 96 ? 19.592 0.988 -53.289 1.00 85.25 96 ASN A CA 1
ATOM 764 C C . ASN A 1 96 ? 18.559 0.208 -52.468 1.00 85.25 96 ASN A C 1
ATOM 766 O O . ASN A 1 96 ? 18.450 0.425 -51.263 1.00 85.25 96 ASN A O 1
ATOM 770 N N . TYR A 1 97 ? 17.839 -0.721 -53.099 1.00 85.81 97 TYR A N 1
ATOM 771 C CA . TYR A 1 97 ? 16.826 -1.542 -52.442 1.00 85.81 97 TYR A CA 1
ATOM 772 C C . TYR A 1 97 ? 17.435 -2.566 -51.475 1.00 85.81 97 TYR A C 1
ATOM 774 O O . TYR A 1 97 ? 16.926 -2.751 -50.368 1.00 85.81 97 TYR A O 1
ATOM 782 N N . GLN A 1 98 ? 18.565 -3.175 -51.844 1.00 86.12 98 GLN A N 1
ATOM 783 C CA . GLN A 1 98 ? 19.324 -4.062 -50.964 1.00 86.12 98 GLN A CA 1
ATOM 784 C C . GLN A 1 98 ? 19.775 -3.314 -49.706 1.00 86.12 98 GLN A C 1
ATOM 786 O O . GLN A 1 98 ? 19.500 -3.758 -48.594 1.00 86.12 98 GLN A O 1
ATOM 791 N N . ARG A 1 99 ? 20.383 -2.129 -49.863 1.00 85.19 99 ARG A N 1
ATOM 792 C CA . ARG A 1 99 ? 20.786 -1.295 -48.722 1.00 85.19 99 ARG A CA 1
ATOM 793 C C . ARG A 1 99 ? 19.589 -0.904 -47.857 1.00 85.19 99 ARG A C 1
ATOM 795 O O . ARG A 1 99 ? 19.688 -0.958 -46.639 1.00 85.19 99 ARG A O 1
ATOM 802 N N . LEU A 1 100 ? 18.467 -0.533 -48.471 1.00 86.56 100 LEU A N 1
ATOM 803 C CA .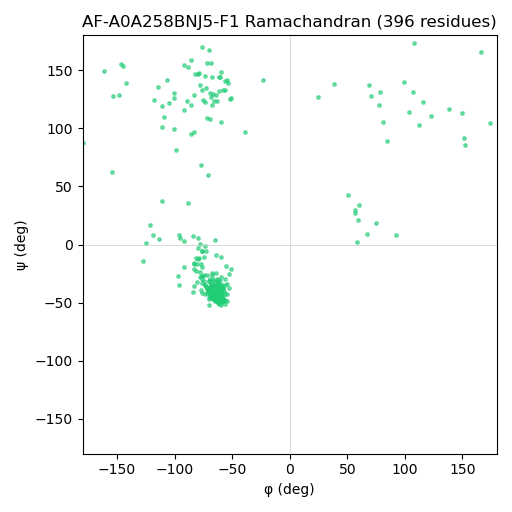 LEU A 1 100 ? 17.239 -0.165 -47.762 1.00 86.56 100 LEU A CA 1
ATOM 804 C C . LEU A 1 100 ? 16.651 -1.338 -46.956 1.00 86.56 100 LEU A C 1
ATOM 806 O O . LEU A 1 100 ? 16.022 -1.123 -45.924 1.00 86.56 100 LEU A O 1
ATOM 810 N N . THR A 1 101 ? 16.869 -2.570 -47.415 1.00 84.81 101 THR A N 1
ATOM 811 C CA . THR A 1 101 ? 16.372 -3.785 -46.760 1.00 84.81 101 THR A CA 1
ATOM 812 C C . THR A 1 101 ? 17.293 -4.257 -45.633 1.00 84.81 101 THR A C 1
ATOM 814 O O . THR A 1 101 ? 16.794 -4.620 -44.574 1.00 84.81 101 THR A O 1
ATOM 817 N N . GLU A 1 102 ? 18.615 -4.202 -45.825 1.00 86.69 102 GLU A N 1
ATOM 818 C CA . GLU A 1 102 ? 19.608 -4.630 -44.822 1.00 86.69 102 GLU A CA 1
ATOM 819 C C . GLU A 1 102 ? 19.819 -3.603 -43.695 1.00 86.69 102 GLU A C 1
ATOM 821 O O . GLU A 1 102 ? 20.208 -3.958 -42.582 1.00 86.69 102 GLU A O 1
ATOM 826 N N . LEU A 1 103 ? 19.600 -2.310 -43.964 1.00 86.50 103 LEU A N 1
ATOM 827 C CA . LEU A 1 103 ? 19.891 -1.240 -43.007 1.00 86.50 103 LEU A CA 1
ATOM 828 C C . LEU A 1 103 ? 19.080 -1.350 -41.697 1.00 86.50 103 LEU A C 1
ATOM 830 O O . LEU A 1 103 ? 19.693 -1.224 -40.635 1.00 86.50 103 LEU A O 1
ATOM 834 N N . PRO A 1 104 ? 17.759 -1.627 -41.708 1.00 88.94 104 PRO A N 1
ATOM 835 C CA . PRO A 1 104 ? 16.993 -1.805 -40.474 1.00 88.94 104 PRO A CA 1
ATOM 836 C C . PRO A 1 104 ? 17.453 -2.996 -39.632 1.00 88.94 104 PRO A C 1
ATOM 838 O O . PRO A 1 104 ? 17.415 -2.908 -38.410 1.00 88.94 104 PRO A O 1
ATOM 841 N N . GLU A 1 105 ? 17.906 -4.089 -40.254 1.00 88.44 105 GLU A N 1
ATOM 842 C CA . GLU A 1 105 ? 18.392 -5.274 -39.530 1.00 88.44 105 GLU A CA 1
ATOM 843 C C . GLU A 1 105 ? 19.671 -4.948 -38.752 1.00 88.44 105 GLU A C 1
ATOM 845 O O . GLU A 1 105 ? 19.739 -5.178 -37.547 1.00 88.44 105 GLU A O 1
ATOM 850 N N . ARG A 1 106 ? 20.635 -4.275 -39.393 1.00 88.88 106 ARG A N 1
ATOM 851 C CA . ARG A 1 106 ? 21.871 -3.830 -38.723 1.00 88.88 106 ARG A CA 1
ATOM 852 C C . ARG A 1 106 ? 21.609 -2.805 -37.617 1.00 88.88 106 ARG A C 1
ATOM 854 O O . ARG A 1 106 ? 22.274 -2.820 -36.583 1.00 88.88 106 ARG A O 1
ATOM 861 N N . ILE A 1 107 ? 20.644 -1.901 -37.817 1.00 89.00 107 ILE A N 1
ATOM 862 C CA . ILE A 1 107 ? 20.242 -0.939 -36.779 1.00 89.00 107 ILE A CA 1
ATOM 863 C C . ILE A 1 107 ? 19.561 -1.664 -35.611 1.00 89.00 107 ILE A C 1
ATOM 865 O O . ILE A 1 107 ? 19.799 -1.294 -34.464 1.00 89.00 107 ILE A O 1
ATOM 869 N N . ALA A 1 108 ? 18.769 -2.708 -35.873 1.00 88.94 108 ALA A N 1
ATOM 870 C CA . ALA A 1 108 ? 18.141 -3.512 -34.828 1.00 88.94 108 ALA A CA 1
ATOM 871 C C . ALA A 1 108 ? 19.179 -4.262 -33.981 1.00 88.94 108 ALA A C 1
ATOM 873 O O . ALA A 1 108 ? 19.087 -4.241 -32.755 1.00 88.94 108 ALA A O 1
ATOM 874 N N . GLU A 1 109 ? 20.194 -4.862 -34.608 1.00 91.88 109 GLU A N 1
ATOM 875 C CA . GLU A 1 109 ? 21.316 -5.496 -33.900 1.00 91.88 109 GLU A CA 1
ATOM 876 C C . GLU A 1 109 ? 22.068 -4.490 -33.019 1.00 91.88 109 GLU A C 1
ATOM 878 O O . GLU A 1 109 ? 22.350 -4.764 -31.851 1.00 91.88 109 GLU A O 1
ATOM 883 N N . HIS A 1 110 ? 22.342 -3.294 -33.549 1.00 88.62 110 HIS A N 1
ATOM 884 C CA . HIS A 1 110 ? 22.990 -2.229 -32.790 1.00 88.62 110 HIS A CA 1
ATOM 885 C C . HIS A 1 110 ? 22.124 -1.728 -31.625 1.00 88.62 110 HIS A C 1
ATOM 887 O O . HIS A 1 110 ? 22.638 -1.518 -30.528 1.00 88.62 110 HIS A O 1
ATOM 893 N N . ALA A 1 111 ? 20.814 -1.571 -31.830 1.00 88.50 111 ALA A N 1
ATOM 894 C CA . ALA A 1 111 ? 19.879 -1.188 -30.774 1.00 88.50 111 ALA A CA 1
ATOM 895 C C . ALA A 1 111 ? 19.810 -2.252 -29.667 1.00 88.50 111 ALA A C 1
ATOM 897 O O . ALA A 1 111 ? 19.836 -1.906 -28.489 1.00 88.50 111 ALA A O 1
ATOM 898 N N . ALA A 1 112 ? 19.803 -3.539 -30.029 1.00 91.12 112 ALA A N 1
ATOM 899 C CA . ALA A 1 112 ? 19.839 -4.640 -29.069 1.00 91.12 112 ALA A CA 1
ATOM 900 C C . ALA A 1 112 ? 21.156 -4.682 -28.276 1.00 91.12 112 ALA A C 1
ATOM 902 O O . ALA A 1 112 ? 21.144 -4.935 -27.073 1.00 91.12 112 ALA A O 1
ATOM 903 N N . TYR A 1 113 ? 22.291 -4.405 -28.925 1.00 90.75 113 TYR A N 1
ATOM 904 C CA . TYR A 1 113 ? 23.581 -4.275 -28.246 1.00 90.75 113 TYR A CA 1
ATOM 905 C C . TYR A 1 113 ? 23.588 -3.105 -27.249 1.00 90.75 113 TYR A C 1
ATOM 907 O O . TYR A 1 113 ? 24.019 -3.275 -26.111 1.00 90.75 113 TYR A O 1
ATOM 915 N N . MET A 1 114 ? 23.059 -1.943 -27.646 1.00 86.75 114 MET A N 1
ATOM 916 C CA . MET A 1 114 ? 22.962 -0.769 -26.769 1.00 86.75 114 MET A CA 1
ATOM 917 C C . MET A 1 114 ? 22.033 -1.005 -25.577 1.00 86.75 114 MET A C 1
ATOM 919 O O . MET A 1 114 ? 22.383 -0.623 -24.464 1.00 86.75 114 MET A O 1
ATOM 923 N N . ALA A 1 115 ? 20.909 -1.697 -25.783 1.00 86.44 115 ALA A N 1
ATOM 924 C CA . ALA A 1 115 ? 20.009 -2.080 -24.699 1.00 86.44 115 ALA A CA 1
ATOM 925 C C . ALA A 1 115 ? 20.714 -2.965 -23.658 1.00 86.44 115 ALA A C 1
ATOM 927 O O . ALA A 1 115 ? 20.640 -2.679 -22.469 1.00 86.44 115 ALA A O 1
ATOM 928 N N . ARG A 1 116 ? 21.488 -3.972 -24.095 1.00 91.75 116 ARG A N 1
ATOM 929 C CA . ARG A 1 116 ? 22.282 -4.807 -23.173 1.00 91.75 116 ARG A CA 1
ATOM 930 C C . ARG A 1 116 ? 23.304 -3.993 -22.382 1.00 91.75 116 ARG A C 1
ATOM 932 O O . ARG A 1 116 ? 23.457 -4.208 -21.186 1.00 91.75 116 ARG A O 1
ATOM 939 N N . LEU A 1 117 ? 23.986 -3.051 -23.033 1.00 87.94 117 LEU A N 1
ATOM 940 C CA . LEU A 1 117 ? 24.949 -2.181 -22.357 1.00 87.94 117 LEU A CA 1
ATOM 941 C C . LEU A 1 117 ? 24.268 -1.278 -21.314 1.00 87.94 117 LEU A C 1
ATOM 943 O O . LEU A 1 117 ? 24.836 -1.041 -20.249 1.00 87.94 117 LEU A O 1
ATOM 947 N N . ALA A 1 118 ? 23.056 -0.796 -21.603 1.00 85.06 118 ALA A N 1
ATOM 948 C CA . ALA A 1 118 ? 22.255 -0.031 -20.653 1.00 85.06 118 ALA A CA 1
ATOM 949 C C . ALA A 1 118 ? 21.822 -0.882 -19.452 1.00 85.06 118 ALA A C 1
ATOM 951 O O . ALA A 1 118 ? 21.998 -0.439 -18.319 1.00 85.06 118 ALA A O 1
ATOM 952 N N . ASP A 1 119 ? 21.359 -2.113 -19.686 1.00 85.94 119 ASP A N 1
ATOM 953 C CA . ASP A 1 119 ? 21.006 -3.055 -18.618 1.00 85.94 119 ASP A CA 1
ATOM 954 C C . ASP A 1 119 ? 22.215 -3.356 -17.711 1.00 85.94 119 ASP A C 1
ATOM 956 O O . ASP A 1 119 ? 22.095 -3.376 -16.487 1.00 85.94 119 ASP A O 1
ATOM 960 N N . GLU A 1 120 ? 23.406 -3.544 -18.290 1.00 90.12 120 GLU A N 1
ATOM 961 C CA . GLU A 1 120 ? 24.647 -3.760 -17.534 1.00 90.12 120 GLU A CA 1
ATOM 962 C C . GLU A 1 120 ? 25.070 -2.530 -16.716 1.00 90.12 120 GLU A C 1
ATOM 964 O O . GLU A 1 120 ? 25.537 -2.673 -15.582 1.00 90.12 120 GLU A O 1
ATOM 969 N N . ALA A 1 121 ? 24.937 -1.322 -17.273 1.00 84.88 121 ALA A N 1
ATOM 970 C CA . ALA A 1 121 ? 25.251 -0.079 -16.568 1.00 84.88 121 ALA A CA 1
ATOM 971 C C . ALA A 1 121 ? 24.285 0.161 -15.397 1.00 84.88 121 ALA A C 1
ATOM 973 O O . ALA A 1 121 ? 24.717 0.509 -14.298 1.00 84.88 121 ALA A O 1
ATOM 974 N N . GLU A 1 122 ? 22.994 -0.098 -15.609 1.00 82.94 122 GLU A N 1
ATOM 975 C CA . GLU A 1 122 ? 21.965 -0.011 -14.575 1.00 82.94 122 GLU A CA 1
ATOM 976 C C . GLU A 1 122 ? 22.179 -1.053 -13.472 1.00 82.94 122 GLU A C 1
ATOM 978 O O . GLU A 1 122 ? 22.125 -0.716 -12.290 1.00 82.94 122 GLU A O 1
ATOM 983 N N . ALA A 1 123 ? 22.526 -2.293 -13.828 1.00 84.25 123 ALA A N 1
ATOM 984 C CA . ALA A 1 123 ? 22.844 -3.332 -12.851 1.00 84.25 123 ALA A CA 1
ATOM 985 C C . ALA A 1 123 ? 24.038 -2.949 -11.957 1.00 84.25 123 ALA A C 1
ATOM 987 O O . ALA A 1 123 ? 24.003 -3.192 -10.751 1.00 84.25 123 ALA A O 1
ATOM 988 N N . LYS A 1 124 ? 25.077 -2.314 -12.517 1.00 86.81 124 LYS A N 1
ATOM 989 C CA . LYS A 1 124 ? 26.229 -1.822 -11.739 1.00 86.81 124 LYS A CA 1
ATOM 990 C C . LYS A 1 124 ? 25.847 -0.697 -10.781 1.00 86.81 124 LYS A C 1
ATOM 992 O O . LYS A 1 124 ? 26.322 -0.694 -9.649 1.00 86.81 124 LYS A O 1
ATOM 997 N N . LEU A 1 125 ? 24.998 0.232 -11.220 1.00 81.62 125 LEU A N 1
ATOM 998 C CA . LEU A 1 125 ? 24.487 1.306 -10.369 1.00 81.62 125 LEU A CA 1
ATOM 999 C C . LEU A 1 125 ? 23.674 0.738 -9.200 1.00 81.62 125 LEU A C 1
ATOM 1001 O O . LEU A 1 125 ? 23.961 1.052 -8.049 1.00 81.62 125 LEU A O 1
ATOM 1005 N N . VAL A 1 126 ? 22.740 -0.173 -9.485 1.00 82.38 126 VAL A N 1
ATOM 1006 C CA . VAL A 1 126 ? 21.922 -0.834 -8.456 1.00 82.38 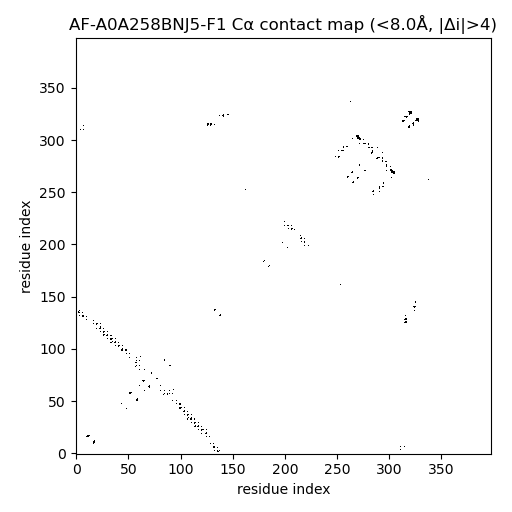126 VAL A CA 1
ATOM 1007 C C . VAL A 1 126 ? 22.789 -1.617 -7.471 1.00 82.38 126 VAL A C 1
ATOM 1009 O O . VAL A 1 126 ? 22.543 -1.566 -6.268 1.00 82.38 126 VAL A O 1
ATOM 1012 N N . GLN A 1 127 ? 23.824 -2.313 -7.950 1.00 83.88 127 GLN A N 1
ATOM 1013 C CA . GLN A 1 127 ? 24.745 -3.041 -7.078 1.00 83.88 127 GLN A CA 1
ATOM 1014 C C . GLN A 1 127 ? 25.515 -2.094 -6.146 1.00 83.88 127 GLN A C 1
ATOM 1016 O O . GLN A 1 127 ? 25.597 -2.360 -4.951 1.00 83.88 127 GLN A O 1
ATOM 1021 N N . ALA A 1 128 ? 26.023 -0.970 -6.661 1.00 80.94 128 ALA A N 1
ATOM 1022 C CA . ALA A 1 128 ? 26.735 0.016 -5.850 1.00 80.94 128 ALA A CA 1
ATOM 1023 C C . ALA A 1 128 ? 25.836 0.634 -4.763 1.00 80.94 128 ALA A C 1
ATOM 1025 O O . ALA A 1 128 ? 26.267 0.815 -3.622 1.00 80.94 128 ALA A O 1
ATOM 1026 N N . GLU A 1 129 ? 24.573 0.916 -5.088 1.00 80.94 129 GLU A N 1
ATOM 1027 C CA . GLU A 1 129 ? 23.585 1.374 -4.107 1.00 80.94 129 GLU A CA 1
ATOM 1028 C C . GLU A 1 129 ? 23.277 0.293 -3.062 1.00 80.94 129 GLU A C 1
ATOM 1030 O O . GLU A 1 129 ? 23.235 0.586 -1.865 1.00 80.94 129 GLU A O 1
ATOM 1035 N N . ALA A 1 130 ? 23.101 -0.962 -3.486 1.00 78.94 130 ALA A N 1
ATOM 1036 C CA . ALA A 1 130 ? 22.845 -2.086 -2.589 1.00 78.94 130 ALA A CA 1
ATOM 1037 C C . ALA A 1 130 ? 24.014 -2.329 -1.619 1.00 78.94 130 ALA A C 1
ATOM 1039 O O . ALA A 1 130 ? 23.784 -2.518 -0.423 1.00 78.94 130 ALA A O 1
ATOM 1040 N N . ASP A 1 131 ? 25.257 -2.260 -2.098 1.00 81.75 131 ASP A N 1
ATOM 1041 C CA . ASP A 1 131 ? 26.460 -2.425 -1.279 1.00 81.75 131 ASP A CA 1
ATOM 1042 C C . ASP A 1 131 ? 26.601 -1.285 -0.256 1.00 81.75 131 ASP A C 1
ATOM 1044 O O . ASP A 1 131 ? 26.885 -1.528 0.922 1.00 81.75 131 ASP A O 1
ATOM 1048 N N . ALA A 1 132 ? 26.321 -0.041 -0.662 1.00 79.56 132 ALA A N 1
ATOM 1049 C CA . ALA A 1 132 ? 26.312 1.109 0.243 1.00 79.56 132 ALA A CA 1
ATOM 1050 C C . ALA A 1 132 ? 25.231 0.976 1.330 1.00 79.56 132 ALA A C 1
ATOM 1052 O O . ALA A 1 132 ? 25.473 1.257 2.507 1.00 79.56 132 ALA A O 1
ATOM 1053 N N . MET A 1 133 ? 24.045 0.494 0.953 1.00 73.56 133 MET A N 1
ATOM 1054 C CA . MET A 1 133 ? 22.941 0.239 1.878 1.00 73.56 133 MET A CA 1
ATOM 1055 C C . MET A 1 133 ? 23.251 -0.924 2.830 1.00 73.56 133 MET A C 1
ATOM 1057 O O . MET A 1 133 ? 22.919 -0.850 4.019 1.00 73.56 133 MET A O 1
ATOM 1061 N N . ALA A 1 134 ? 23.916 -1.977 2.353 1.00 78.50 134 ALA A N 1
ATOM 1062 C CA . ALA A 1 134 ? 24.372 -3.086 3.185 1.00 78.50 134 ALA A CA 1
ATOM 1063 C C . ALA A 1 134 ? 25.422 -2.623 4.208 1.00 78.50 134 ALA A C 1
ATOM 1065 O O . ALA A 1 134 ? 25.285 -2.918 5.398 1.00 78.50 134 ALA A O 1
ATOM 1066 N N . ALA A 1 135 ? 26.406 -1.823 3.782 1.00 78.88 135 ALA A N 1
ATOM 1067 C CA . ALA A 1 135 ? 27.412 -1.228 4.665 1.00 78.88 135 ALA A CA 1
ATOM 1068 C C . ALA A 1 135 ? 26.797 -0.304 5.733 1.00 78.88 135 ALA A C 1
ATOM 1070 O O . ALA A 1 135 ? 27.297 -0.224 6.854 1.00 78.88 135 ALA A O 1
ATOM 1071 N N . ALA A 1 136 ? 25.679 0.353 5.414 1.00 75.00 136 ALA A N 1
ATOM 1072 C CA . ALA A 1 136 ? 24.922 1.188 6.344 1.00 75.00 136 ALA A CA 1
ATOM 1073 C C . ALA A 1 136 ? 24.044 0.399 7.340 1.00 75.00 136 ALA A C 1
ATOM 1075 O O . ALA A 1 136 ? 23.345 1.005 8.154 1.00 75.00 136 ALA A O 1
ATOM 1076 N N . GLY A 1 137 ? 24.046 -0.940 7.288 1.00 76.31 137 GLY A N 1
ATOM 1077 C CA . GLY A 1 137 ? 23.298 -1.791 8.219 1.00 76.31 137 GLY A CA 1
ATOM 1078 C C . GLY A 1 137 ? 21.788 -1.838 7.959 1.00 76.31 137 GLY A C 1
ATOM 1079 O O . GLY A 1 137 ? 21.017 -2.232 8.836 1.00 76.31 137 GLY A O 1
ATOM 1080 N N . THR A 1 138 ? 21.338 -1.463 6.759 1.00 72.88 138 THR A N 1
ATOM 1081 C CA . THR A 1 138 ? 19.903 -1.424 6.415 1.00 72.88 138 THR A CA 1
ATOM 1082 C C . THR A 1 138 ? 19.233 -2.795 6.437 1.00 72.88 138 THR A C 1
ATOM 1084 O O . THR A 1 138 ? 18.038 -2.874 6.702 1.00 72.88 138 THR A O 1
ATOM 1087 N N . GLY A 1 139 ? 19.996 -3.879 6.257 1.00 74.50 139 GLY A N 1
ATOM 1088 C CA . GLY A 1 139 ? 19.491 -5.247 6.391 1.00 74.50 139 GLY A CA 1
ATOM 1089 C C . GLY A 1 139 ? 18.932 -5.548 7.786 1.00 74.50 139 GLY A C 1
ATOM 1090 O O . GLY A 1 139 ? 17.852 -6.124 7.891 1.00 74.50 139 GLY A O 1
ATOM 1091 N N . ALA A 1 140 ? 19.609 -5.095 8.848 1.00 77.69 140 ALA A N 1
ATOM 1092 C CA . ALA A 1 140 ? 19.116 -5.245 10.219 1.00 77.69 140 ALA A CA 1
ATOM 1093 C C . ALA A 1 140 ? 17.858 -4.395 10.449 1.00 77.69 140 ALA A C 1
ATOM 1095 O O . ALA A 1 140 ? 16.857 -4.902 10.939 1.00 77.69 140 ALA A O 1
ATOM 1096 N N . LEU A 1 141 ? 17.859 -3.139 9.984 1.00 74.62 141 LEU A N 1
ATOM 1097 C CA . LEU A 1 141 ? 16.689 -2.256 10.079 1.00 74.62 141 LEU A CA 1
ATOM 1098 C C . LEU A 1 141 ? 15.470 -2.804 9.327 1.00 74.62 141 LEU A C 1
ATOM 1100 O O . LEU A 1 141 ? 14.341 -2.630 9.780 1.00 74.62 141 LEU A O 1
ATOM 1104 N N . LYS A 1 142 ? 15.684 -3.456 8.179 1.00 74.75 142 LYS A N 1
ATOM 1105 C CA . LYS A 1 142 ? 14.622 -4.116 7.419 1.00 74.75 142 LYS A CA 1
ATOM 1106 C C . LYS A 1 142 ? 14.068 -5.315 8.184 1.00 74.75 142 LYS A C 1
ATOM 1108 O O . LYS A 1 142 ? 12.854 -5.428 8.303 1.00 74.75 142 LYS A O 1
ATOM 1113 N N . ALA A 1 143 ? 14.938 -6.158 8.740 1.00 77.31 143 ALA A N 1
ATOM 1114 C CA . ALA A 1 143 ? 14.518 -7.280 9.574 1.00 77.31 143 ALA A CA 1
ATOM 1115 C C . ALA A 1 143 ? 13.726 -6.809 10.807 1.00 77.31 143 ALA A C 1
ATOM 1117 O O . ALA A 1 143 ? 12.666 -7.362 11.092 1.00 77.31 143 ALA A O 1
ATOM 1118 N N . ASP A 1 144 ? 14.177 -5.745 11.477 1.00 81.56 144 ASP A N 1
ATOM 1119 C CA . ASP A 1 144 ? 13.470 -5.136 12.608 1.00 81.56 144 ASP A CA 1
ATOM 1120 C C . ASP A 1 144 ? 12.106 -4.571 12.184 1.00 81.56 144 ASP A C 1
ATOM 1122 O O . ASP A 1 144 ? 11.098 -4.786 12.858 1.00 81.56 144 ASP A O 1
ATOM 1126 N N . ALA A 1 145 ? 12.042 -3.872 11.046 1.00 76.94 145 ALA A N 1
ATOM 1127 C CA . ALA A 1 145 ? 10.793 -3.337 10.513 1.00 76.94 145 ALA A CA 1
ATOM 1128 C C . ALA A 1 145 ? 9.802 -4.450 10.151 1.00 76.94 145 ALA A C 1
ATOM 1130 O O . ALA A 1 145 ? 8.613 -4.330 10.448 1.00 76.94 145 ALA A O 1
ATOM 1131 N N . ASP A 1 146 ? 10.273 -5.534 9.537 1.00 78.06 146 ASP A N 1
ATOM 1132 C CA . ASP A 1 146 ? 9.439 -6.681 9.184 1.00 78.06 146 ASP A CA 1
ATOM 1133 C C . ASP A 1 146 ? 8.984 -7.450 10.438 1.00 78.06 146 ASP A C 1
ATOM 1135 O O . ASP A 1 146 ? 7.825 -7.858 10.511 1.00 78.06 146 ASP A O 1
ATOM 1139 N N . ALA A 1 147 ? 9.823 -7.544 11.475 1.00 84.00 147 ALA A N 1
ATOM 1140 C CA . ALA A 1 147 ? 9.433 -8.087 12.776 1.00 84.00 147 ALA A CA 1
ATOM 1141 C C . ALA A 1 147 ? 8.351 -7.233 13.464 1.00 84.00 147 ALA A C 1
ATOM 1143 O O . ALA A 1 147 ? 7.374 -7.774 13.982 1.00 84.00 147 ALA A O 1
ATOM 1144 N N . ILE A 1 148 ? 8.476 -5.901 13.429 1.00 86.06 148 ILE A N 1
ATOM 1145 C CA . ILE A 1 148 ? 7.460 -4.985 13.972 1.00 86.06 148 ILE A CA 1
ATOM 1146 C C . ILE A 1 148 ? 6.150 -5.099 13.187 1.00 86.06 148 ILE A C 1
ATOM 1148 O O . ILE A 1 148 ? 5.084 -5.144 13.797 1.00 86.06 148 ILE A O 1
ATOM 1152 N N . LYS A 1 149 ? 6.198 -5.184 11.851 1.00 82.88 149 LYS A N 1
ATOM 1153 C CA . LYS A 1 149 ? 4.993 -5.401 11.031 1.00 82.88 149 LYS A CA 1
ATOM 1154 C C . LYS A 1 149 ? 4.308 -6.714 11.384 1.00 82.88 149 LYS A C 1
ATOM 1156 O O . LYS A 1 149 ? 3.104 -6.707 11.613 1.00 82.88 149 LYS A O 1
ATOM 1161 N N . ALA A 1 150 ? 5.067 -7.803 11.493 1.00 84.31 150 ALA A N 1
ATOM 1162 C CA . ALA A 1 150 ? 4.530 -9.096 11.900 1.00 84.31 150 ALA A CA 1
ATOM 1163 C C . ALA A 1 150 ? 3.894 -9.028 13.301 1.00 84.31 150 ALA A C 1
ATOM 1165 O O . ALA A 1 150 ? 2.830 -9.602 13.522 1.00 84.31 150 ALA A O 1
ATOM 1166 N N . ALA A 1 151 ? 4.491 -8.276 14.232 1.00 91.69 151 ALA A N 1
ATOM 1167 C CA . ALA A 1 151 ? 3.905 -8.039 15.550 1.00 91.69 151 ALA A CA 1
ATOM 1168 C C . ALA A 1 151 ? 2.600 -7.221 15.479 1.00 91.69 151 ALA A C 1
ATOM 1170 O O . ALA A 1 151 ? 1.640 -7.551 16.170 1.00 91.69 151 ALA A O 1
ATOM 1171 N N . ILE A 1 152 ? 2.524 -6.192 14.627 1.00 88.25 152 ILE A N 1
ATOM 1172 C CA . ILE A 1 152 ? 1.292 -5.414 14.401 1.00 88.25 152 ILE A CA 1
ATOM 1173 C C . ILE A 1 152 ? 0.194 -6.301 13.799 1.00 88.25 152 ILE A C 1
ATOM 1175 O O . ILE A 1 152 ? -0.943 -6.262 14.265 1.00 88.25 152 ILE A O 1
ATOM 1179 N N . GLU A 1 153 ? 0.527 -7.125 12.804 1.00 88.12 153 GLU A N 1
ATOM 1180 C CA . GLU A 1 153 ? -0.410 -8.071 12.186 1.00 88.12 153 GLU A CA 1
ATOM 1181 C C . GLU A 1 153 ? -0.911 -9.117 13.190 1.00 88.12 153 GLU A C 1
ATOM 1183 O O . GLU A 1 153 ? -2.105 -9.426 13.214 1.00 88.12 153 GLU A O 1
ATOM 1188 N N . ALA A 1 154 ? -0.032 -9.615 14.065 1.00 92.81 154 ALA A N 1
ATOM 1189 C CA . ALA A 1 154 ? -0.411 -10.512 15.153 1.00 92.81 154 ALA A CA 1
ATOM 1190 C C . ALA A 1 154 ? -1.375 -9.832 16.140 1.00 92.81 154 ALA A C 1
ATOM 1192 O O . ALA A 1 154 ? -2.437 -10.383 16.428 1.00 92.81 154 ALA A O 1
ATOM 1193 N N . CYS A 1 155 ? -1.069 -8.608 16.587 1.00 93.94 155 CYS A N 1
ATOM 1194 C CA . CYS A 1 155 ? -1.969 -7.814 17.429 1.00 93.94 155 CYS A CA 1
ATOM 1195 C C . CYS A 1 155 ? -3.334 -7.590 16.756 1.00 93.94 155 CYS A C 1
ATOM 1197 O O . CYS A 1 155 ? -4.375 -7.674 17.405 1.00 93.94 155 CYS A O 1
ATOM 1199 N N . ASP A 1 156 ? -3.359 -7.338 15.447 1.00 90.06 156 ASP A N 1
ATOM 1200 C CA . ASP A 1 156 ? -4.604 -7.162 14.698 1.00 90.06 156 ASP A CA 1
ATOM 1201 C C . ASP A 1 156 ? -5.442 -8.437 14.617 1.00 90.06 156 ASP A C 1
ATOM 1203 O O . ASP A 1 156 ? -6.671 -8.376 14.749 1.00 90.06 156 ASP A O 1
ATOM 1207 N N . ALA A 1 157 ? -4.791 -9.588 14.448 1.00 92.44 157 ALA A N 1
ATOM 1208 C CA . ALA A 1 157 ? -5.448 -10.885 14.498 1.00 92.44 157 ALA A CA 1
ATOM 1209 C C . ALA A 1 157 ? -6.012 -11.178 15.900 1.00 92.44 157 ALA A C 1
ATOM 1211 O O . ALA A 1 157 ? -7.144 -11.655 16.020 1.00 92.44 157 ALA A O 1
ATOM 1212 N N . GLU A 1 158 ? -5.278 -10.834 16.963 1.00 96.62 158 GLU A N 1
ATOM 1213 C CA . GLU A 1 158 ? -5.750 -10.962 18.346 1.00 96.62 158 GLU A CA 1
ATOM 1214 C C . GLU A 1 158 ? -6.973 -10.082 18.624 1.00 96.62 158 GLU A C 1
ATOM 1216 O O . GLU A 1 158 ? -7.959 -10.567 19.189 1.00 96.62 158 GLU A O 1
ATOM 1221 N N . ILE A 1 159 ? -6.953 -8.819 18.179 1.00 93.38 159 ILE A N 1
ATOM 1222 C CA . ILE A 1 159 ? -8.095 -7.904 18.304 1.00 93.38 159 ILE A CA 1
ATOM 1223 C C . ILE A 1 159 ? -9.301 -8.471 17.552 1.00 93.38 159 ILE A C 1
ATOM 1225 O O . ILE A 1 159 ? -10.384 -8.564 18.125 1.00 93.38 159 ILE A O 1
ATOM 1229 N N . ALA A 1 160 ? -9.133 -8.912 16.302 1.00 91.62 160 ALA A N 1
ATOM 1230 C CA . ALA A 1 160 ? -10.223 -9.510 15.531 1.00 91.62 160 ALA A CA 1
ATOM 1231 C C . ALA A 1 160 ? -10.803 -10.765 16.213 1.00 91.62 160 ALA A C 1
ATOM 1233 O O . ALA A 1 160 ? -12.022 -10.949 16.246 1.00 91.62 160 ALA A O 1
ATOM 1234 N N . GLY A 1 161 ? -9.947 -11.604 16.807 1.00 95.12 161 GLY A N 1
ATOM 1235 C CA . GLY A 1 161 ? -10.367 -12.770 17.584 1.00 95.12 161 GLY A CA 1
ATOM 1236 C C . GLY A 1 161 ? -11.087 -12.407 18.888 1.00 95.12 161 GLY A C 1
ATOM 1237 O O . GLY A 1 161 ? -12.033 -13.087 19.289 1.00 95.12 161 GLY A O 1
ATOM 1238 N N . ALA A 1 162 ? -10.679 -11.334 19.569 1.00 94.81 162 ALA A N 1
ATOM 1239 C CA . ALA A 1 162 ? -11.378 -10.813 20.743 1.00 94.81 162 ALA A CA 1
ATOM 1240 C C . ALA A 1 162 ? -12.761 -10.241 20.381 1.00 94.81 162 ALA A C 1
ATOM 1242 O O . ALA A 1 162 ? -13.742 -10.612 21.024 1.00 94.81 162 ALA A O 1
ATOM 1243 N N . GLU A 1 163 ? -12.854 -9.433 19.319 1.00 93.25 163 GLU A N 1
ATOM 1244 C CA . GLU A 1 163 ? -14.116 -8.876 18.801 1.00 93.25 163 GLU A CA 1
ATOM 1245 C C . GLU A 1 163 ? -15.110 -9.995 18.429 1.00 93.25 163 GLU A C 1
ATOM 1247 O O . GLU A 1 163 ? -16.284 -9.949 18.796 1.00 93.25 163 GLU A O 1
ATOM 1252 N N . ALA A 1 164 ? -14.642 -11.054 17.755 1.00 92.44 164 ALA A N 1
ATOM 1253 C CA . ALA A 1 164 ? -15.482 -12.198 17.393 1.00 92.44 164 ALA A CA 1
ATOM 1254 C C . ALA A 1 164 ? -16.014 -12.960 18.622 1.00 92.44 164 ALA A C 1
ATOM 1256 O O . ALA A 1 164 ? -17.209 -13.250 18.698 1.00 92.44 164 ALA A O 1
ATOM 1257 N N . ARG A 1 165 ? -15.152 -13.235 19.613 1.00 93.88 165 ARG A N 1
ATOM 1258 C CA . ARG A 1 165 ? -15.550 -13.893 20.875 1.00 93.88 165 ARG A CA 1
ATOM 1259 C C . ARG A 1 165 ? -16.541 -13.053 21.676 1.00 93.88 165 ARG A C 1
ATOM 1261 O O . ARG A 1 165 ? -17.485 -13.596 22.256 1.00 93.88 165 ARG A O 1
ATOM 1268 N N . TYR A 1 166 ? -16.336 -11.736 21.712 1.00 91.19 166 TYR A N 1
ATOM 1269 C CA . TYR A 1 166 ? -17.264 -10.816 22.360 1.00 91.19 166 TYR A CA 1
ATOM 1270 C C . TYR A 1 166 ? -18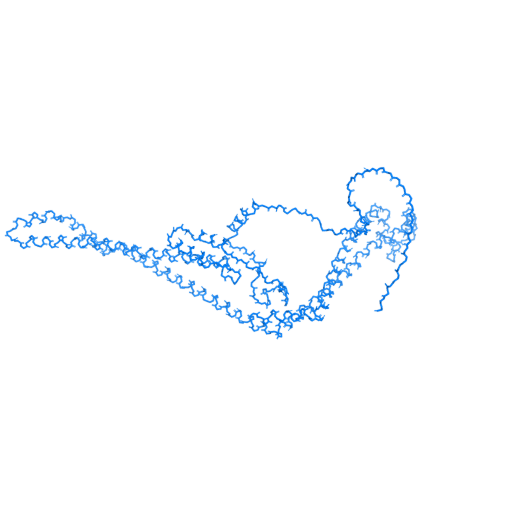.637 -10.870 21.690 1.00 91.19 166 TYR A C 1
ATOM 1272 O O . TYR A 1 166 ? -19.641 -11.053 22.377 1.00 91.19 166 TYR A O 1
ATOM 1280 N N . ARG A 1 167 ? -18.678 -10.788 20.355 1.00 88.69 167 ARG A N 1
ATOM 1281 C CA . ARG A 1 167 ? -19.923 -10.846 19.581 1.00 88.69 167 ARG A CA 1
ATOM 1282 C C . ARG A 1 167 ? -20.695 -12.136 19.827 1.00 88.69 167 ARG A C 1
ATOM 1284 O O . ARG A 1 167 ? -21.877 -12.078 20.139 1.00 88.69 167 ARG A O 1
ATOM 1291 N N . GLU A 1 168 ? -20.019 -13.280 19.789 1.00 90.12 168 GLU A N 1
ATOM 1292 C CA . GLU A 1 168 ? -20.644 -14.572 20.085 1.00 90.12 168 GLU A CA 1
ATOM 1293 C C . GLU A 1 168 ? -21.220 -14.616 21.512 1.00 90.12 168 GLU A C 1
ATOM 1295 O O . GLU A 1 168 ? -22.336 -15.085 21.739 1.00 90.12 168 GLU A O 1
ATOM 1300 N N . THR A 1 169 ? -20.480 -14.095 22.493 1.00 88.75 169 THR A N 1
ATOM 1301 C CA . THR A 1 169 ? -20.942 -14.038 23.888 1.00 88.75 169 THR A CA 1
ATOM 1302 C C . THR A 1 169 ? -22.157 -13.120 24.035 1.00 88.75 169 THR A C 1
ATOM 1304 O O . THR A 1 169 ? -23.111 -13.464 24.738 1.00 88.75 169 THR A O 1
ATOM 1307 N N . ALA A 1 170 ? -22.151 -11.977 23.349 1.00 85.69 170 ALA A N 1
ATOM 1308 C CA . ALA A 1 170 ? -23.258 -11.033 23.331 1.00 85.69 170 ALA A CA 1
ATOM 1309 C C . ALA A 1 170 ? -24.512 -11.641 22.684 1.00 85.69 170 ALA A C 1
ATOM 1311 O O . ALA A 1 170 ? -25.589 -11.571 23.272 1.00 85.69 170 ALA A O 1
ATOM 1312 N N . GLU A 1 171 ? -24.372 -12.317 21.543 1.00 85.00 171 GLU A N 1
ATOM 1313 C CA . GLU A 1 171 ? -25.469 -13.017 20.866 1.00 85.00 171 GLU A CA 1
ATOM 1314 C C . GLU A 1 171 ? -26.063 -14.127 21.743 1.00 85.00 171 GLU A C 1
ATOM 1316 O O . GLU A 1 171 ? -27.284 -14.228 21.866 1.00 85.00 171 GLU A O 1
ATOM 1321 N N . ARG A 1 172 ? -25.226 -14.926 22.422 1.00 83.94 172 ARG A N 1
ATOM 1322 C CA . ARG A 1 172 ? -25.695 -15.944 23.381 1.00 83.94 172 ARG A CA 1
ATOM 1323 C C . ARG A 1 172 ? -26.445 -15.323 24.557 1.00 83.94 172 ARG A C 1
ATOM 1325 O O . ARG A 1 172 ? -27.474 -15.858 24.965 1.00 83.94 172 ARG A O 1
ATOM 1332 N N . HIS A 1 173 ? -25.952 -14.208 25.095 1.00 81.19 173 HIS A N 1
ATOM 1333 C CA . HIS A 1 173 ? -26.628 -13.483 26.169 1.00 81.19 173 HIS A CA 1
ATOM 1334 C C . HIS A 1 173 ? -27.981 -12.937 25.700 1.00 81.19 173 HIS A C 1
ATOM 1336 O O . HIS A 1 173 ? -28.973 -13.032 26.419 1.00 81.19 173 HIS A O 1
ATOM 1342 N N . GLU A 1 174 ? -28.055 -12.364 24.501 1.00 78.06 174 GLU A N 1
ATOM 1343 C CA . GLU A 1 174 ? -29.318 -11.879 23.948 1.00 78.06 174 GLU A CA 1
ATOM 1344 C C . GLU A 1 174 ? -30.290 -13.007 23.650 1.00 78.06 174 GLU A C 1
ATOM 1346 O O . GLU A 1 174 ? -31.469 -12.866 23.946 1.00 78.06 174 GLU A O 1
ATOM 1351 N N . ALA A 1 175 ? -29.819 -14.132 23.117 1.00 78.12 175 ALA A N 1
ATOM 1352 C CA . ALA A 1 175 ? -30.641 -15.317 22.933 1.00 78.12 175 ALA A CA 1
ATOM 1353 C C . ALA A 1 175 ? -31.150 -15.860 24.278 1.00 78.12 175 ALA A C 1
ATOM 1355 O O . ALA A 1 175 ? -32.278 -16.331 24.348 1.00 78.12 175 ALA A O 1
ATOM 1356 N N . ALA A 1 176 ? -30.357 -15.779 25.352 1.00 73.25 176 ALA A N 1
ATOM 1357 C CA . ALA A 1 176 ? -30.792 -16.154 26.696 1.00 73.25 176 ALA A CA 1
ATOM 1358 C C . ALA A 1 176 ? -31.861 -15.202 27.259 1.00 73.25 176 ALA A C 1
ATOM 1360 O O . ALA A 1 176 ? -32.812 -15.677 27.869 1.00 73.25 176 ALA A O 1
ATOM 1361 N N . LEU A 1 177 ? -31.745 -13.891 27.014 1.00 71.25 177 LEU A N 1
ATOM 1362 C CA . LEU A 1 177 ? -32.774 -12.910 27.387 1.00 71.25 177 LEU A CA 1
ATOM 1363 C C . LEU A 1 177 ? -34.050 -13.060 26.547 1.00 71.25 177 LEU A C 1
ATOM 1365 O O . LEU A 1 177 ? -35.147 -13.033 27.088 1.00 71.25 177 LEU A O 1
ATOM 1369 N N . ARG A 1 178 ? -33.898 -13.253 25.231 1.00 71.50 178 ARG A N 1
ATOM 1370 C CA . ARG A 1 178 ? -34.990 -13.435 24.263 1.00 71.50 178 ARG A CA 1
ATOM 1371 C C . ARG A 1 178 ? -35.683 -14.790 24.372 1.00 71.50 178 ARG A C 1
ATOM 1373 O O . ARG A 1 178 ? -36.698 -14.993 23.713 1.00 71.50 178 ARG A O 1
ATOM 1380 N N . LYS A 1 179 ? -35.197 -15.716 25.208 1.00 60.00 179 LYS A N 1
ATOM 1381 C CA . LYS A 1 179 ? -35.975 -16.881 25.666 1.00 60.00 179 LYS A CA 1
ATOM 1382 C C . LYS A 1 179 ? -37.077 -16.420 26.631 1.00 60.00 179 LYS A C 1
ATOM 1384 O O . LYS A 1 179 ? -37.172 -16.875 27.764 1.00 60.00 179 LYS A O 1
ATOM 1389 N N . GLU A 1 180 ? -37.944 -15.552 26.116 1.00 55.44 180 GLU A N 1
ATOM 1390 C CA . GLU A 1 180 ? -39.209 -15.074 26.680 1.00 55.44 180 GLU A CA 1
ATOM 1391 C C . GLU A 1 180 ? -40.251 -16.201 26.817 1.00 55.44 180 GLU A C 1
ATOM 1393 O O . GLU A 1 180 ? -41.379 -15.966 27.227 1.00 55.44 180 GLU A O 1
ATOM 1398 N N . ALA A 1 181 ? -39.886 -17.445 26.499 1.00 55.41 181 ALA A N 1
ATOM 1399 C CA . ALA A 1 181 ? -40.693 -18.629 26.732 1.00 55.41 181 ALA A CA 1
ATOM 1400 C C . ALA A 1 181 ? -39.959 -19.576 27.689 1.00 55.41 181 ALA A C 1
ATOM 1402 O O . ALA A 1 181 ? -38.825 -20.000 27.444 1.00 55.41 181 ALA A O 1
ATOM 1403 N N . GLY A 1 182 ? -40.640 -19.907 28.783 1.00 58.75 182 GLY A N 1
ATOM 1404 C CA . GLY A 1 182 ? -40.189 -20.827 29.815 1.00 58.75 182 GLY A CA 1
ATOM 1405 C C . GLY A 1 182 ? -41.056 -20.705 31.074 1.00 58.75 182 GLY A C 1
ATOM 1406 O O . GLY A 1 182 ? -41.762 -19.704 31.231 1.00 58.75 182 GLY A O 1
ATOM 1407 N N . PRO A 1 183 ? -40.968 -21.669 32.008 1.00 54.66 183 PRO A N 1
ATOM 1408 C CA . PRO A 1 183 ? -41.851 -21.732 33.178 1.00 54.66 183 PRO A CA 1
ATOM 1409 C C . PRO A 1 183 ? -41.834 -20.458 34.033 1.00 54.66 183 PRO A C 1
ATOM 1411 O O . PRO A 1 183 ? -42.827 -20.111 34.659 1.00 54.66 183 PRO A O 1
ATOM 1414 N N . ALA A 1 184 ? -40.708 -19.736 34.046 1.00 55.94 184 ALA A N 1
ATOM 1415 C CA . ALA A 1 184 ? -40.546 -18.504 34.813 1.00 55.94 184 ALA A CA 1
ATOM 1416 C C . ALA A 1 184 ? -41.302 -17.302 34.215 1.00 55.94 184 ALA A C 1
ATOM 1418 O O . ALA A 1 184 ? -41.807 -16.472 34.969 1.00 55.94 184 ALA A O 1
ATOM 1419 N N . VAL A 1 185 ? -41.401 -17.203 32.884 1.00 67.69 185 VAL A N 1
ATOM 1420 C CA . VAL A 1 185 ? -42.143 -16.119 32.214 1.00 67.69 185 VAL A CA 1
ATOM 1421 C C . VAL A 1 185 ? -43.645 -16.387 32.283 1.00 67.69 185 VAL A C 1
ATOM 1423 O O . VAL A 1 185 ? -44.413 -15.477 32.585 1.00 67.69 185 VAL A O 1
ATOM 1426 N N . GLU A 1 186 ? -44.060 -17.648 32.123 1.00 65.06 186 GLU A N 1
ATOM 1427 C CA . GLU A 1 186 ? -45.447 -18.072 32.356 1.00 65.06 186 GLU A CA 1
ATOM 1428 C C . GLU A 1 186 ? -45.873 -17.851 33.810 1.00 65.06 186 GLU A C 1
ATOM 1430 O O . GLU A 1 186 ? -46.948 -17.310 34.046 1.00 65.06 186 GLU A O 1
ATOM 1435 N N . ALA A 1 187 ? -45.022 -18.183 34.790 1.00 66.81 187 ALA A N 1
ATOM 1436 C CA . ALA A 1 187 ? -45.301 -17.918 36.201 1.00 66.81 187 ALA A CA 1
ATOM 1437 C C . ALA A 1 187 ? -45.437 -16.417 36.494 1.00 66.81 187 ALA A C 1
ATOM 1439 O O . ALA A 1 187 ? -46.326 -16.030 37.250 1.00 66.81 187 ALA A O 1
ATOM 1440 N N . ARG A 1 188 ? -44.606 -15.566 35.869 1.00 72.31 188 ARG A N 1
ATOM 1441 C CA . ARG A 1 188 ? -44.728 -14.103 35.981 1.00 72.31 188 ARG A CA 1
ATOM 1442 C C . ARG A 1 188 ? -46.037 -13.600 35.384 1.00 72.31 188 ARG A C 1
ATOM 1444 O O . ARG A 1 188 ? -46.744 -12.871 36.064 1.00 72.31 188 ARG A O 1
ATOM 1451 N N . HIS A 1 189 ? -46.393 -14.028 34.173 1.00 75.38 189 HIS A N 1
ATOM 1452 C CA . HIS A 1 189 ? -47.664 -13.653 33.547 1.00 75.38 189 HIS A CA 1
ATOM 1453 C C . HIS A 1 189 ? -48.883 -14.157 34.325 1.00 75.38 189 HIS A C 1
ATOM 1455 O O . HIS A 1 189 ? -49.884 -13.450 34.417 1.00 75.38 189 HIS A O 1
ATOM 1461 N N . LEU A 1 190 ? -48.804 -15.355 34.908 1.00 77.75 190 LEU A N 1
ATOM 1462 C CA . LEU A 1 190 ? -49.867 -15.920 35.734 1.00 77.75 190 LEU A CA 1
ATOM 1463 C C . LEU A 1 190 ? -50.027 -15.136 37.046 1.00 77.75 190 LEU A C 1
ATOM 1465 O O . LEU A 1 190 ? -51.147 -14.789 37.409 1.00 77.75 190 LEU A O 1
ATOM 1469 N N . LEU A 1 191 ? -48.920 -14.777 37.707 1.00 66.06 191 LEU A N 1
ATOM 1470 C CA . LEU A 1 191 ? -48.916 -13.873 38.865 1.00 66.06 191 LEU A CA 1
ATOM 1471 C C . LEU A 1 191 ? -49.500 -12.500 38.516 1.00 66.06 191 LEU A C 1
ATOM 1473 O O . LEU A 1 191 ? -50.329 -11.982 39.254 1.00 66.06 191 LEU A O 1
ATOM 1477 N N . GLU A 1 192 ? -49.117 -11.926 37.378 1.00 74.56 192 GLU A N 1
ATOM 1478 C CA . GLU A 1 192 ? -49.615 -10.629 36.911 1.00 74.56 192 GLU A CA 1
ATOM 1479 C C . GLU A 1 192 ? -51.126 -10.663 36.615 1.00 74.56 192 GLU A C 1
ATOM 1481 O O . GLU A 1 192 ? -51.856 -9.716 36.922 1.00 74.56 192 GLU A O 1
ATOM 1486 N N . ALA A 1 193 ? -51.611 -11.774 36.052 1.00 76.81 193 ALA A N 1
ATOM 1487 C CA . ALA A 1 193 ? -53.024 -12.001 35.772 1.00 76.81 193 ALA A CA 1
ATOM 1488 C C . ALA A 1 193 ? -53.850 -12.196 37.054 1.00 76.81 193 ALA A C 1
ATOM 1490 O O . ALA A 1 193 ? -54.954 -11.661 37.144 1.00 76.81 193 ALA A O 1
ATOM 1491 N N . GLU A 1 194 ? -53.327 -12.920 38.046 1.00 69.00 194 GLU A N 1
ATOM 1492 C CA . GLU A 1 194 ? -53.995 -13.109 39.340 1.00 69.00 194 GLU A CA 1
ATOM 1493 C C . GLU A 1 194 ? -53.975 -11.832 40.192 1.00 69.00 194 GLU A C 1
ATOM 1495 O O . GLU A 1 194 ? -54.990 -11.464 40.781 1.00 69.00 194 GLU A O 1
ATOM 1500 N N . LEU A 1 195 ? -52.880 -11.069 40.176 1.00 60.56 195 LEU A N 1
ATOM 1501 C CA . LEU A 1 195 ? -52.800 -9.775 40.861 1.00 60.56 195 LEU A CA 1
ATOM 1502 C C . LEU A 1 195 ? -53.721 -8.721 40.232 1.00 60.56 195 LEU A C 1
ATOM 1504 O O . LEU A 1 195 ? -54.264 -7.881 40.943 1.00 60.56 195 LEU A O 1
ATOM 1508 N N . ARG A 1 196 ? -53.971 -8.778 38.916 1.00 64.06 196 ARG A N 1
ATOM 1509 C CA . ARG A 1 196 ? -54.986 -7.928 38.264 1.00 64.06 196 ARG A CA 1
ATOM 1510 C C . ARG A 1 196 ? -56.419 -8.259 38.674 1.00 64.06 196 ARG A C 1
ATOM 1512 O O . ARG A 1 196 ? -57.275 -7.386 38.559 1.00 64.06 196 ARG A O 1
ATOM 1519 N N . LYS A 1 197 ? -56.695 -9.487 39.126 1.00 65.75 197 LYS A N 1
ATOM 1520 C CA . LYS A 1 197 ? -58.031 -9.883 39.601 1.00 65.75 197 LYS A CA 1
ATOM 1521 C C . LYS A 1 197 ? -58.334 -9.370 41.011 1.00 65.75 197 LYS A C 1
ATOM 1523 O O . LYS A 1 197 ? -59.504 -9.206 41.332 1.00 65.75 197 LYS A O 1
ATOM 1528 N N . ALA A 1 198 ? -57.317 -9.081 41.824 1.00 61.12 198 ALA A N 1
ATOM 1529 C CA . ALA A 1 198 ? -57.470 -8.469 43.142 1.00 61.12 198 ALA A CA 1
ATOM 1530 C C . ALA A 1 198 ? -57.197 -6.960 43.051 1.00 61.12 198 ALA A C 1
ATOM 1532 O O . ALA A 1 198 ? -56.090 -6.490 43.312 1.00 61.12 198 ALA A O 1
ATOM 1533 N N . SER A 1 199 ? -58.192 -6.181 42.624 1.00 66.00 199 SER A N 1
ATOM 1534 C CA . SER A 1 199 ? -58.021 -4.732 42.536 1.00 66.00 199 SER A CA 1
ATOM 1535 C C . SER A 1 199 ? -57.867 -4.139 43.950 1.00 66.00 199 SER A C 1
ATOM 1537 O O . SER A 1 199 ? -58.647 -4.424 44.855 1.00 66.00 199 SER A O 1
ATOM 1539 N N . PHE A 1 200 ? -56.834 -3.319 44.174 1.00 64.88 200 PHE A N 1
ATOM 1540 C CA . PHE A 1 200 ? -56.600 -2.644 45.461 1.00 64.88 200 PHE A CA 1
ATOM 1541 C C . PHE A 1 200 ? -57.793 -1.823 45.983 1.00 64.88 200 PHE A C 1
ATOM 1543 O O . PHE A 1 200 ? -57.972 -1.776 47.202 1.00 64.88 200 PHE A O 1
ATOM 1550 N N . PRO A 1 201 ? -58.614 -1.182 45.123 1.00 68.81 201 PRO A N 1
ATOM 1551 C CA . PRO A 1 201 ? -59.873 -0.587 45.556 1.00 68.81 201 PRO A CA 1
ATOM 1552 C C . PRO A 1 201 ? -60.801 -1.596 46.240 1.00 68.81 201 PRO A C 1
ATOM 1554 O O . PRO A 1 201 ? -61.328 -1.285 47.304 1.00 68.81 201 PRO A O 1
ATOM 1557 N N . ASP A 1 202 ? -60.926 -2.811 45.702 1.00 70.75 202 ASP A N 1
ATOM 1558 C CA . ASP A 1 202 ? -61.759 -3.864 46.295 1.00 70.75 202 ASP A CA 1
ATOM 1559 C C . ASP A 1 202 ? -61.155 -4.382 47.609 1.00 70.75 202 ASP A C 1
ATOM 1561 O O . ASP A 1 202 ? -61.878 -4.608 48.574 1.00 70.75 202 ASP A O 1
ATOM 1565 N N . LEU A 1 203 ? -59.823 -4.486 47.699 1.00 72.94 203 LEU A N 1
ATOM 1566 C CA . LEU A 1 203 ? -59.135 -4.875 48.940 1.00 72.94 203 LEU A CA 1
ATOM 1567 C C . LEU A 1 203 ? -59.297 -3.840 50.063 1.00 72.94 203 LEU A C 1
ATOM 1569 O O . LEU A 1 203 ? -59.440 -4.229 51.218 1.00 72.94 203 LEU A O 1
ATOM 1573 N N . ARG A 1 204 ? -59.314 -2.536 49.748 1.00 76.19 204 ARG A N 1
ATOM 1574 C CA . ARG A 1 204 ? -59.604 -1.481 50.739 1.00 76.19 204 ARG A CA 1
ATOM 1575 C C . ARG A 1 204 ? -61.056 -1.513 51.207 1.00 76.19 204 ARG A C 1
ATOM 1577 O O . ARG A 1 204 ? -61.312 -1.208 52.363 1.00 76.19 204 ARG A O 1
ATOM 1584 N N . VAL A 1 205 ? -61.995 -1.859 50.326 1.00 78.69 205 VAL A N 1
ATOM 1585 C CA . VAL A 1 205 ? -63.409 -2.020 50.701 1.00 78.69 205 VAL A CA 1
ATOM 1586 C C . VAL A 1 205 ? -63.573 -3.224 51.628 1.00 78.69 205 VAL A C 1
ATOM 1588 O O . VAL A 1 205 ? -64.183 -3.089 52.681 1.00 78.69 205 VAL A O 1
ATOM 1591 N N . LEU A 1 206 ? -62.951 -4.359 51.297 1.00 75.56 206 LEU A N 1
ATOM 1592 C CA . LEU A 1 206 ? -62.984 -5.569 52.124 1.00 75.56 206 LEU A CA 1
ATOM 1593 C C . LEU A 1 206 ? -62.296 -5.378 53.489 1.00 75.56 206 LEU A C 1
ATOM 1595 O O . LEU A 1 206 ? -62.805 -5.868 54.491 1.00 75.56 206 LEU A O 1
ATOM 1599 N N . ALA A 1 207 ? -61.183 -4.638 53.548 1.00 76.25 207 ALA A N 1
ATOM 1600 C CA . ALA A 1 207 ? -60.499 -4.313 54.806 1.00 76.25 207 ALA A CA 1
ATOM 1601 C C . ALA A 1 207 ? -61.262 -3.290 55.673 1.00 76.25 207 ALA A C 1
ATOM 1603 O O . ALA A 1 207 ? -61.167 -3.312 56.896 1.00 76.25 207 ALA A O 1
ATOM 1604 N N . ALA A 1 208 ? -62.081 -2.427 55.066 1.00 79.00 208 ALA A N 1
ATOM 1605 C CA . ALA A 1 208 ? -62.955 -1.522 55.813 1.00 79.00 208 ALA A CA 1
ATOM 1606 C C . ALA A 1 208 ? -64.191 -2.232 56.407 1.00 79.00 208 ALA A C 1
ATOM 1608 O O . ALA A 1 208 ? -64.835 -1.699 57.311 1.00 79.00 208 ALA A O 1
ATOM 1609 N N . GLU A 1 209 ? -64.546 -3.415 55.892 1.00 83.31 209 GLU A N 1
ATOM 1610 C CA . GLU A 1 209 ? -65.636 -4.255 56.411 1.00 83.31 209 GLU A CA 1
ATOM 1611 C C . GLU A 1 209 ? -65.201 -5.135 57.596 1.00 83.31 209 GLU A C 1
ATOM 1613 O O . GLU A 1 209 ? -66.046 -5.644 58.339 1.00 83.31 209 GLU A O 1
ATOM 1618 N N . THR A 1 210 ? -63.895 -5.305 57.808 1.00 78.62 210 THR A N 1
ATOM 1619 C CA . THR A 1 210 ? -63.337 -6.028 58.955 1.00 78.62 210 THR A CA 1
ATOM 1620 C C . THR A 1 210 ? -63.326 -5.170 60.224 1.00 78.62 210 THR A C 1
ATOM 1622 O O . THR A 1 210 ? -63.187 -3.952 60.190 1.00 78.62 210 THR A O 1
ATOM 1625 N N . ALA A 1 211 ? -63.507 -5.809 61.385 1.00 75.06 211 ALA A N 1
ATOM 1626 C CA . ALA A 1 211 ? -63.600 -5.116 62.676 1.00 75.06 211 ALA A CA 1
ATOM 1627 C C . ALA A 1 211 ? -62.235 -4.687 63.256 1.00 75.06 211 ALA A C 1
ATOM 1629 O O . ALA A 1 211 ? -62.203 -3.951 64.244 1.00 75.06 211 ALA A O 1
ATOM 1630 N N . ASP A 1 212 ? -61.131 -5.174 62.683 1.00 80.56 212 ASP A N 1
ATOM 1631 C CA . ASP A 1 212 ? -59.764 -4.946 63.151 1.00 80.56 212 ASP A CA 1
ATOM 1632 C C . ASP A 1 212 ? -59.021 -3.965 62.226 1.00 80.56 212 ASP A C 1
ATOM 1634 O O . ASP A 1 212 ? -59.155 -4.015 61.008 1.00 80.56 212 ASP A O 1
ATOM 1638 N N . LEU A 1 213 ? -58.212 -3.081 62.814 1.00 81.50 213 LEU A N 1
ATOM 1639 C CA . LEU A 1 213 ? -57.406 -2.082 62.100 1.00 81.50 213 LEU A CA 1
ATOM 1640 C C . LEU A 1 213 ? -56.122 -2.674 61.501 1.00 81.50 213 LEU A C 1
ATOM 1642 O O . LEU A 1 213 ? -55.425 -2.001 60.735 1.00 81.50 213 LEU A O 1
ATOM 1646 N N . ASP A 1 214 ? -55.755 -3.897 61.882 1.00 78.12 214 ASP A N 1
ATOM 1647 C CA . ASP A 1 214 ? -54.570 -4.561 61.342 1.00 78.12 214 ASP A CA 1
ATOM 1648 C C . ASP A 1 214 ? -54.720 -4.898 59.848 1.00 78.12 214 ASP A C 1
ATOM 1650 O O . ASP A 1 214 ? -53.738 -4.806 59.106 1.00 78.12 214 ASP A O 1
ATOM 1654 N N . ASP A 1 215 ? -55.941 -5.152 59.373 1.00 79.00 215 ASP A N 1
ATOM 1655 C CA . ASP A 1 215 ? -56.217 -5.417 57.957 1.00 79.00 215 ASP A CA 1
ATOM 1656 C C . ASP A 1 215 ? -55.988 -4.167 57.083 1.00 79.00 215 ASP A C 1
ATOM 1658 O O . ASP A 1 215 ? -55.321 -4.246 56.047 1.00 79.00 215 ASP A O 1
ATOM 1662 N N . ASP A 1 216 ? -56.400 -2.980 57.545 1.00 82.94 216 ASP A N 1
ATOM 1663 C CA . ASP A 1 216 ? -56.100 -1.700 56.881 1.00 82.94 216 ASP A CA 1
ATOM 1664 C C . ASP A 1 216 ? -54.584 -1.445 56.772 1.00 82.94 216 ASP A C 1
ATOM 1666 O O . ASP A 1 216 ? -54.077 -1.006 55.732 1.00 82.94 216 ASP A O 1
ATOM 1670 N N . ARG A 1 217 ? -53.822 -1.767 57.829 1.00 86.25 217 ARG A N 1
ATOM 1671 C CA . ARG A 1 217 ? -52.352 -1.624 57.846 1.00 86.25 217 ARG A CA 1
ATOM 1672 C C . ARG A 1 217 ? -51.668 -2.570 56.864 1.00 86.25 217 ARG A C 1
ATOM 1674 O O . ARG A 1 217 ? -50.653 -2.202 56.257 1.00 86.25 217 ARG A O 1
ATOM 1681 N N . ILE A 1 218 ? -52.192 -3.786 56.720 1.00 82.88 218 ILE A N 1
ATOM 1682 C CA . ILE A 1 218 ? -51.704 -4.763 55.745 1.00 82.88 218 ILE A CA 1
ATOM 1683 C C . ILE A 1 218 ? -51.956 -4.237 54.332 1.00 82.88 218 ILE A C 1
ATOM 1685 O O . ILE A 1 218 ? -51.025 -4.231 53.524 1.00 82.88 218 ILE A O 1
ATOM 1689 N N . VAL A 1 219 ? -53.154 -3.714 54.051 1.00 83.88 219 VAL A N 1
ATOM 1690 C CA . VAL A 1 219 ? -53.487 -3.139 52.739 1.00 83.88 219 VAL A CA 1
ATOM 1691 C C . VAL A 1 219 ? -52.599 -1.936 52.405 1.00 83.88 219 VAL A C 1
ATOM 1693 O O . VAL A 1 219 ? -52.038 -1.887 51.309 1.00 83.88 219 VAL A O 1
ATOM 1696 N N . ASP A 1 220 ? -52.374 -1.008 53.339 1.00 85.31 220 ASP A N 1
ATOM 1697 C CA . ASP A 1 220 ? -51.468 0.131 53.119 1.00 85.31 220 ASP A CA 1
ATOM 1698 C C . ASP A 1 220 ? -50.011 -0.319 52.882 1.00 85.31 220 ASP A C 1
ATOM 1700 O O . ASP A 1 220 ? -49.296 0.246 52.046 1.00 85.31 220 ASP A O 1
ATOM 1704 N N . THR A 1 221 ? -49.563 -1.379 53.564 1.00 86.31 221 THR A N 1
ATOM 1705 C CA . THR A 1 221 ? -48.239 -1.978 53.328 1.00 86.31 221 THR A CA 1
ATOM 1706 C C . THR A 1 221 ? -48.139 -2.588 51.932 1.00 86.31 221 THR A C 1
ATOM 1708 O O . THR A 1 221 ? -47.118 -2.422 51.263 1.00 86.31 221 THR A O 1
ATOM 1711 N N . LEU A 1 222 ? -49.204 -3.239 51.468 1.00 84.62 222 LEU A N 1
ATOM 1712 C CA . LEU A 1 222 ? -49.289 -3.860 50.148 1.00 84.62 222 LEU A CA 1
ATOM 1713 C C . LEU A 1 222 ? -49.278 -2.803 49.030 1.00 84.62 222 LEU A C 1
ATOM 1715 O O . LEU A 1 222 ? -48.579 -2.968 48.031 1.00 84.62 222 LEU A O 1
ATOM 1719 N N . VAL A 1 223 ? -49.968 -1.673 49.233 1.00 84.75 223 VAL A N 1
ATOM 1720 C CA . VAL A 1 223 ? -49.927 -0.514 48.323 1.00 84.75 223 VAL A CA 1
ATOM 1721 C C . VAL A 1 223 ? -48.512 0.068 48.233 1.00 84.75 223 VAL A C 1
ATOM 1723 O O . VAL A 1 223 ? -48.033 0.339 47.131 1.00 84.75 223 VAL A O 1
ATOM 1726 N N . ARG A 1 224 ? -47.811 0.227 49.365 1.00 88.19 224 ARG A N 1
ATOM 1727 C CA . ARG A 1 224 ? -46.416 0.704 49.383 1.00 88.19 224 ARG A CA 1
ATOM 1728 C C . ARG A 1 224 ? -45.477 -0.250 48.645 1.00 88.19 224 ARG A C 1
ATOM 1730 O O . ARG A 1 224 ? -44.728 0.201 47.784 1.00 88.19 224 ARG A O 1
ATOM 1737 N N . LEU A 1 225 ? -45.551 -1.550 48.934 1.00 86.25 225 LEU A N 1
ATOM 1738 C CA . LEU A 1 225 ? -44.738 -2.565 48.254 1.00 86.25 225 LEU A CA 1
ATOM 1739 C C . LEU A 1 225 ? -44.997 -2.579 46.743 1.00 86.25 225 LEU A C 1
ATOM 1741 O O . LEU A 1 225 ? -44.060 -2.730 45.967 1.00 86.25 225 LEU A O 1
ATOM 1745 N N . ARG A 1 226 ? -46.240 -2.345 46.307 1.00 82.19 226 ARG A N 1
ATOM 1746 C CA . ARG A 1 226 ? -46.573 -2.240 44.880 1.00 82.19 226 ARG A CA 1
ATOM 1747 C C . ARG A 1 226 ? -45.991 -0.988 44.228 1.00 82.19 226 ARG A C 1
ATOM 1749 O O . ARG A 1 226 ? -45.545 -1.045 43.085 1.00 82.19 226 ARG A O 1
ATOM 1756 N N . ALA A 1 227 ? -45.989 0.142 44.934 1.00 86.06 227 ALA A N 1
ATOM 1757 C CA . ALA A 1 227 ? -45.333 1.353 44.450 1.00 86.06 227 ALA A CA 1
ATOM 1758 C C . ALA A 1 227 ? -43.810 1.153 44.322 1.00 86.06 227 ALA A C 1
ATOM 1760 O O . ALA A 1 227 ? -43.212 1.598 43.343 1.00 86.06 227 ALA A O 1
ATOM 1761 N N . GLU A 1 228 ? -43.191 0.444 45.271 1.00 87.94 228 GLU A N 1
ATOM 1762 C CA . GLU A 1 228 ? -41.777 0.052 45.211 1.00 87.94 228 GLU A CA 1
ATOM 1763 C C . GLU A 1 228 ? -41.499 -0.910 44.049 1.00 87.94 228 GLU A C 1
ATOM 1765 O O . GLU A 1 228 ? -40.570 -0.677 43.281 1.00 87.94 228 GLU A O 1
ATOM 1770 N N . GLU A 1 229 ? -42.336 -1.931 43.855 1.00 85.06 229 GLU A N 1
ATOM 1771 C CA . GLU A 1 229 ? -42.250 -2.866 42.728 1.00 85.06 229 GLU A CA 1
ATOM 1772 C C . GLU A 1 229 ? -42.340 -2.134 41.382 1.00 85.06 229 GLU A C 1
ATOM 1774 O O . GLU A 1 229 ? -41.487 -2.328 40.521 1.00 85.06 229 GLU A O 1
ATOM 1779 N N . MET A 1 230 ? -43.312 -1.230 41.215 1.00 82.06 230 MET A N 1
ATOM 1780 C CA . MET A 1 230 ? -43.468 -0.460 39.977 1.00 82.06 230 MET A CA 1
ATOM 1781 C C . MET A 1 230 ? -42.255 0.443 39.706 1.00 82.06 230 MET A C 1
ATOM 1783 O O . MET A 1 230 ? -41.816 0.569 38.562 1.00 82.06 230 MET A O 1
ATOM 1787 N N . ASN A 1 231 ? -41.675 1.049 40.748 1.00 86.00 231 ASN A N 1
ATOM 1788 C CA . ASN A 1 231 ? -40.435 1.819 40.621 1.00 86.00 231 ASN A CA 1
ATOM 1789 C C . ASN A 1 231 ? -39.256 0.924 40.213 1.00 86.00 231 ASN A C 1
ATOM 1791 O O . ASN A 1 231 ? -38.507 1.283 39.303 1.00 86.00 231 ASN A O 1
ATOM 1795 N N . LEU A 1 232 ? -39.122 -0.257 40.824 1.00 84.44 232 LEU A N 1
ATOM 1796 C CA . LEU A 1 232 ? -38.087 -1.232 40.481 1.00 84.44 232 LEU A CA 1
ATOM 1797 C C . LEU A 1 232 ? -38.243 -1.762 39.052 1.00 84.44 232 LEU A C 1
ATOM 1799 O O . LEU A 1 232 ? -37.237 -1.957 38.377 1.00 84.44 232 LEU A O 1
ATOM 1803 N N . GLU A 1 233 ? -39.463 -1.954 38.548 1.00 81.44 233 GLU A N 1
ATOM 1804 C CA . GLU A 1 233 ? -39.696 -2.352 37.154 1.00 81.44 233 GLU A CA 1
ATOM 1805 C C . GLU A 1 233 ? -39.288 -1.255 36.160 1.00 81.44 233 GLU A C 1
ATOM 1807 O O . GLU A 1 233 ? -38.6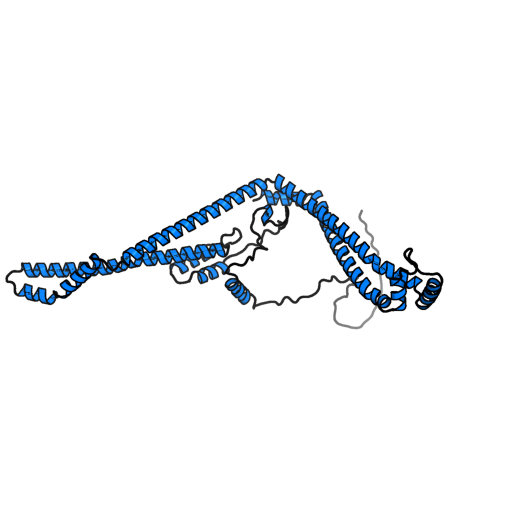41 -1.541 35.147 1.00 81.44 233 GLU A O 1
ATOM 1812 N N . LEU A 1 234 ? -39.593 0.010 36.463 1.00 81.88 234 LEU A N 1
ATOM 1813 C CA . LEU A 1 234 ? -39.156 1.153 35.655 1.00 81.88 234 LEU A CA 1
ATOM 1814 C C . LEU A 1 234 ? -37.626 1.300 35.651 1.00 81.88 234 LEU A C 1
ATOM 1816 O O . LEU A 1 234 ? -37.024 1.573 34.605 1.00 81.88 234 LEU A O 1
ATOM 1820 N N . GLU A 1 235 ? -36.981 1.102 36.801 1.00 84.12 235 GLU A N 1
ATOM 1821 C CA . GLU A 1 235 ? -35.521 1.086 36.912 1.00 84.12 235 GLU A CA 1
ATOM 1822 C C . GLU A 1 235 ? -34.910 -0.110 36.177 1.00 84.12 235 GLU A C 1
ATOM 1824 O O . GLU A 1 235 ? -33.958 0.065 35.413 1.00 84.12 235 GLU A O 1
ATOM 1829 N N . ALA A 1 236 ? -35.493 -1.302 36.317 1.00 81.38 236 ALA A N 1
ATOM 1830 C CA . ALA A 1 236 ? -35.062 -2.508 35.624 1.00 81.38 236 ALA A CA 1
ATOM 1831 C C . ALA A 1 236 ? -35.135 -2.340 34.103 1.00 81.38 236 ALA A C 1
ATOM 1833 O O . ALA A 1 236 ? -34.196 -2.730 33.413 1.00 81.38 236 ALA A O 1
ATOM 1834 N N . GLY A 1 237 ? -36.176 -1.690 33.573 1.00 76.50 237 GLY A N 1
ATOM 1835 C CA . GLY A 1 237 ? -36.278 -1.368 32.146 1.00 76.50 237 GLY A CA 1
ATOM 1836 C C . GLY A 1 237 ? -35.136 -0.470 31.652 1.00 76.50 237 GLY A C 1
ATOM 1837 O O . GLY A 1 237 ? -34.529 -0.739 30.612 1.00 76.50 237 GLY A O 1
ATOM 1838 N N . ARG A 1 238 ? -34.766 0.563 32.424 1.00 75.75 238 ARG A N 1
ATOM 1839 C CA . ARG A 1 238 ? -33.616 1.433 32.101 1.00 75.75 238 ARG A CA 1
ATOM 1840 C C . ARG A 1 238 ? -32.286 0.686 32.176 1.00 75.75 238 ARG A C 1
ATOM 1842 O O . ARG A 1 238 ? -31.426 0.866 31.313 1.00 75.75 238 ARG A O 1
ATOM 1849 N N . VAL A 1 239 ? -32.111 -0.149 33.197 1.00 77.75 239 VAL A N 1
ATOM 1850 C CA . VAL A 1 239 ? -30.903 -0.963 33.388 1.00 77.75 239 VAL A CA 1
ATOM 1851 C C . VAL A 1 239 ? -30.788 -2.026 32.291 1.00 77.75 239 VAL A C 1
ATOM 1853 O O . VAL A 1 239 ? -29.688 -2.259 31.800 1.00 77.75 239 VAL A O 1
ATOM 1856 N N . ALA A 1 240 ? -31.903 -2.603 31.838 1.00 77.94 240 ALA A N 1
ATOM 1857 C CA . ALA A 1 240 ? -31.952 -3.600 30.769 1.00 77.94 240 ALA A CA 1
ATOM 1858 C C . ALA A 1 240 ? -31.638 -3.020 29.379 1.00 77.94 240 ALA A C 1
ATOM 1860 O O . ALA A 1 240 ? -31.039 -3.709 28.553 1.00 77.94 240 ALA A O 1
ATOM 1861 N N . ALA A 1 241 ? -31.979 -1.752 29.122 1.00 79.12 241 ALA A N 1
ATOM 1862 C CA . ALA A 1 241 ? -31.662 -1.078 27.859 1.00 79.12 241 ALA A CA 1
ATOM 1863 C C . ALA A 1 241 ? -30.174 -0.690 27.734 1.00 79.12 241 ALA A 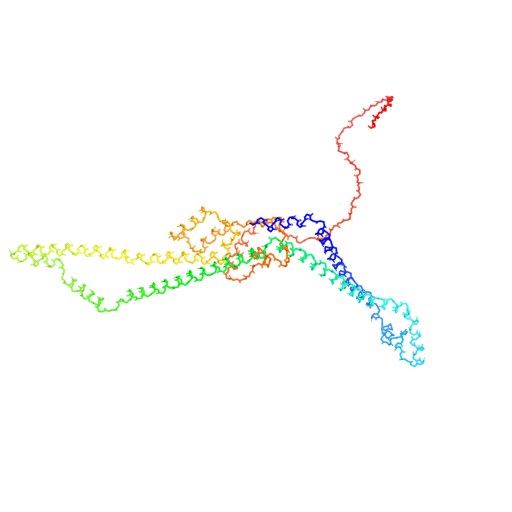C 1
ATOM 1865 O O . ALA A 1 241 ? -29.632 -0.599 26.630 1.00 79.12 241 ALA A O 1
ATOM 1866 N N . ARG A 1 242 ? -29.483 -0.480 28.862 1.00 84.06 242 ARG A N 1
ATOM 1867 C CA . ARG A 1 242 ? -28.093 0.001 28.886 1.00 84.06 242 ARG A CA 1
ATOM 1868 C C . ARG A 1 242 ? -27.085 -0.949 28.210 1.00 84.06 242 ARG A C 1
ATOM 1870 O O . ARG A 1 242 ? -26.262 -0.450 27.445 1.00 84.06 242 ARG A O 1
ATOM 1877 N N . PRO A 1 243 ? -27.116 -2.280 28.424 1.00 83.12 243 PRO A N 1
ATOM 1878 C CA . PRO A 1 243 ? -26.240 -3.213 27.720 1.00 83.12 243 PRO A CA 1
ATOM 1879 C C . PRO A 1 243 ? -26.366 -3.161 26.196 1.00 83.12 243 PRO A C 1
ATOM 1881 O O . PRO A 1 243 ? -25.348 -3.260 25.520 1.00 83.12 243 PRO A O 1
ATOM 1884 N N . ALA A 1 244 ? -27.578 -2.995 25.657 1.00 83.25 244 ALA A N 1
ATOM 1885 C CA . ALA A 1 244 ? -27.787 -2.896 24.212 1.00 83.25 244 ALA A CA 1
ATOM 1886 C C . ALA A 1 244 ? -27.141 -1.620 23.649 1.00 83.25 244 ALA A C 1
ATOM 1888 O O . ALA A 1 244 ? -26.338 -1.696 22.724 1.00 83.25 244 ALA A O 1
ATOM 1889 N N . ALA A 1 245 ? -27.371 -0.471 24.294 1.00 85.94 245 ALA A N 1
ATOM 1890 C CA . ALA A 1 245 ? -26.765 0.796 23.885 1.00 85.94 245 ALA A CA 1
ATOM 1891 C C . ALA A 1 245 ? -25.223 0.756 23.894 1.00 85.94 245 ALA A C 1
ATOM 1893 O O . ALA A 1 245 ? -24.585 1.246 22.963 1.00 85.94 245 ALA A O 1
ATOM 1894 N N . LEU A 1 246 ? -24.620 0.135 24.917 1.00 87.06 246 LEU A N 1
ATOM 1895 C CA . LEU A 1 246 ? -23.163 -0.033 25.002 1.00 87.06 246 LEU A CA 1
ATOM 1896 C C . LEU A 1 246 ? -22.611 -0.960 23.907 1.00 87.06 246 LEU A C 1
ATOM 1898 O O . LEU A 1 246 ? -21.505 -0.733 23.419 1.00 87.06 246 LEU A O 1
ATOM 1902 N N . ARG A 1 247 ? -23.362 -1.994 23.503 1.00 86.62 247 ARG A N 1
ATOM 1903 C CA . ARG A 1 247 ? -22.980 -2.867 22.380 1.00 86.62 247 ARG A CA 1
ATOM 1904 C C . ARG A 1 247 ? -23.024 -2.126 21.055 1.00 86.62 247 ARG A C 1
ATOM 1906 O O . ARG A 1 247 ? -22.106 -2.288 20.258 1.00 86.62 247 ARG A O 1
ATOM 1913 N N . ASP A 1 248 ? -24.048 -1.309 20.834 1.00 88.56 248 ASP A N 1
ATOM 1914 C CA . ASP A 1 248 ? -24.155 -0.505 19.616 1.00 88.56 248 ASP A CA 1
ATOM 1915 C C . ASP A 1 248 ? -23.011 0.514 19.528 1.00 88.56 248 ASP A C 1
ATOM 1917 O O . ASP A 1 248 ? -22.397 0.677 18.473 1.00 88.56 248 ASP A O 1
ATOM 1921 N N . GLU A 1 249 ? -22.674 1.164 20.647 1.00 90.00 249 GLU A N 1
ATOM 1922 C CA . GLU A 1 249 ? -21.525 2.070 20.747 1.00 90.00 249 GLU A CA 1
ATOM 1923 C C . GLU A 1 249 ? -20.205 1.353 20.436 1.00 90.00 249 GLU A C 1
ATOM 1925 O O . GLU A 1 249 ? -19.426 1.818 19.598 1.00 90.00 249 GLU A O 1
ATOM 1930 N N . LEU A 1 250 ? -19.987 0.177 21.033 1.00 91.31 250 LEU A N 1
ATOM 1931 C CA . LEU A 1 250 ? -18.827 -0.660 20.738 1.00 91.31 250 LEU A CA 1
ATOM 1932 C C . LEU A 1 250 ? -18.791 -1.082 19.261 1.00 91.31 250 LEU A C 1
ATOM 1934 O O . LEU A 1 250 ? -17.749 -0.973 18.620 1.00 91.31 250 LEU A O 1
ATOM 1938 N N . GLY A 1 251 ? -19.923 -1.494 18.688 1.00 90.88 251 GLY A N 1
ATOM 1939 C CA . GLY A 1 251 ? -20.028 -1.876 17.281 1.00 90.88 251 GLY A CA 1
ATOM 1940 C C . GLY A 1 251 ? -19.673 -0.731 16.329 1.00 90.88 251 GLY A C 1
ATOM 1941 O O . GLY A 1 251 ? -18.963 -0.945 15.342 1.00 90.88 251 GLY A O 1
ATOM 1942 N N . ARG A 1 252 ? -20.090 0.504 16.644 1.00 91.31 252 ARG A N 1
ATOM 1943 C CA . ARG A 1 252 ? -19.677 1.709 15.901 1.00 91.31 252 ARG A CA 1
ATOM 1944 C C . ARG A 1 252 ? -18.170 1.948 16.005 1.00 91.31 252 ARG A C 1
ATOM 1946 O O . ARG A 1 252 ? -17.536 2.239 14.989 1.00 91.31 252 ARG A O 1
ATOM 1953 N N . ALA A 1 253 ? -17.588 1.790 17.195 1.00 91.94 253 ALA A N 1
ATOM 1954 C CA . ALA A 1 253 ? -16.147 1.932 17.411 1.00 91.94 253 ALA A CA 1
ATOM 1955 C C . ALA A 1 253 ? -15.333 0.883 16.626 1.00 91.94 253 ALA A C 1
ATOM 1957 O O . ALA A 1 253 ? -14.380 1.234 15.924 1.00 91.94 253 ALA A O 1
ATOM 1958 N N . GLU A 1 254 ? -15.734 -0.391 16.682 1.00 93.00 254 GLU A N 1
ATOM 1959 C CA . GLU A 1 254 ? -15.118 -1.491 15.926 1.00 93.00 254 GLU A CA 1
ATOM 1960 C C . GLU A 1 254 ? -15.212 -1.255 14.412 1.00 93.00 254 GLU A C 1
ATOM 1962 O O . GLU A 1 254 ? -14.235 -1.433 13.678 1.00 93.00 254 GLU A O 1
ATOM 1967 N N . ALA A 1 255 ? -16.378 -0.818 13.926 1.00 92.06 255 ALA A N 1
ATOM 1968 C CA . ALA A 1 255 ? -16.589 -0.511 12.517 1.00 92.06 255 ALA A CA 1
ATOM 1969 C C . ALA A 1 255 ? -15.697 0.646 12.044 1.00 92.06 255 ALA A C 1
ATOM 1971 O O . ALA A 1 255 ? -15.061 0.529 10.992 1.00 92.06 255 ALA A O 1
ATOM 1972 N N . LEU A 1 256 ? -15.593 1.725 12.832 1.00 92.31 256 LEU A N 1
ATOM 1973 C CA . LEU A 1 256 ? -14.688 2.837 12.538 1.00 92.31 256 LEU A CA 1
ATOM 1974 C C . LEU A 1 256 ? -13.237 2.357 12.484 1.00 92.31 256 LEU A C 1
ATOM 1976 O O . LEU A 1 256 ? -12.544 2.659 11.515 1.00 92.31 256 LEU A O 1
ATOM 1980 N N . ARG A 1 257 ? -12.784 1.569 13.469 1.00 90.75 257 ARG A N 1
ATOM 1981 C CA . ARG A 1 257 ? -11.421 1.010 13.505 1.00 90.75 257 ARG A CA 1
ATOM 1982 C C . ARG A 1 257 ? -11.101 0.231 12.227 1.00 90.75 257 ARG A C 1
ATOM 1984 O O . ARG A 1 257 ? -10.059 0.453 11.610 1.00 90.75 257 ARG A O 1
ATOM 1991 N N . ARG A 1 258 ? -12.003 -0.660 11.801 1.00 90.38 258 ARG A N 1
ATOM 1992 C CA . ARG A 1 258 ? -11.829 -1.468 10.581 1.00 90.38 258 ARG A CA 1
ATOM 1993 C C . ARG A 1 258 ? -11.747 -0.592 9.332 1.00 90.38 258 ARG A C 1
ATOM 1995 O O . ARG A 1 258 ? -10.833 -0.771 8.530 1.00 90.38 258 ARG A O 1
ATOM 2002 N N . GLN A 1 259 ? -12.653 0.374 9.186 1.00 89.50 259 GLN A N 1
ATOM 2003 C CA . GLN A 1 259 ? -12.657 1.285 8.037 1.00 89.50 259 GLN A CA 1
ATOM 2004 C C . GLN A 1 259 ? -11.432 2.211 8.021 1.00 89.50 259 GLN A C 1
ATOM 2006 O O . GLN A 1 259 ? -10.849 2.441 6.965 1.00 89.50 259 GLN A O 1
ATOM 2011 N N . PHE A 1 260 ? -10.980 2.677 9.186 1.00 88.25 260 PHE A N 1
ATOM 2012 C CA . PHE A 1 260 ? -9.768 3.483 9.338 1.00 88.25 260 PHE A CA 1
ATOM 2013 C C . PHE A 1 260 ? -8.519 2.731 8.848 1.00 88.25 260 PHE A C 1
ATOM 2015 O O . PHE A 1 260 ? -7.704 3.281 8.100 1.00 88.25 260 PHE A O 1
ATOM 2022 N N . LYS A 1 261 ? -8.400 1.441 9.195 1.00 86.50 261 LYS A N 1
ATOM 2023 C CA . LYS A 1 261 ? -7.314 0.568 8.717 1.00 86.50 261 LYS A CA 1
ATOM 2024 C C . LYS A 1 261 ? -7.418 0.233 7.230 1.00 86.50 261 LYS A C 1
ATOM 2026 O O . LYS A 1 261 ? -6.398 0.235 6.535 1.00 86.50 261 LYS A O 1
ATOM 2031 N N . GLN A 1 262 ? -8.629 -0.015 6.727 1.00 85.69 262 GLN A N 1
ATOM 2032 C CA . GLN A 1 262 ? -8.882 -0.227 5.295 1.00 85.69 262 GLN A CA 1
ATOM 2033 C C . GLN A 1 262 ? -8.488 1.001 4.466 1.00 85.69 262 GLN A C 1
ATOM 2035 O O . GLN A 1 262 ? -7.838 0.858 3.436 1.00 85.69 262 GLN A O 1
ATOM 2040 N N . ALA A 1 263 ? -8.788 2.206 4.958 1.00 83.12 263 ALA A N 1
ATOM 2041 C CA . ALA A 1 263 ? -8.416 3.471 4.323 1.00 83.12 263 ALA A CA 1
ATOM 2042 C C . ALA A 1 263 ? -6.915 3.817 4.441 1.00 83.12 263 ALA A C 1
ATOM 2044 O O . ALA A 1 263 ? -6.478 4.854 3.935 1.00 83.12 263 ALA A O 1
ATOM 2045 N N . ARG A 1 264 ? -6.115 2.967 5.107 1.00 80.62 264 ARG A N 1
ATOM 2046 C CA . ARG A 1 264 ? -4.679 3.171 5.371 1.00 80.62 264 ARG A CA 1
ATOM 2047 C C . ARG A 1 264 ? -4.371 4.471 6.122 1.00 80.62 264 ARG A C 1
ATOM 2049 O O . ARG A 1 264 ? -3.280 5.020 5.987 1.00 80.62 264 ARG A O 1
ATOM 2056 N N . PHE A 1 265 ? -5.300 4.942 6.955 1.00 82.56 265 PHE A N 1
ATOM 2057 C CA . PHE A 1 265 ? -5.051 6.079 7.848 1.00 82.56 265 PHE A CA 1
ATOM 2058 C C . PHE A 1 265 ? -4.160 5.717 9.046 1.00 82.56 265 PHE A C 1
ATOM 2060 O O . PHE A 1 265 ? -3.653 6.608 9.710 1.00 82.56 265 PHE A O 1
ATOM 2067 N N . ASP A 1 266 ? -3.903 4.424 9.260 1.00 80.12 266 ASP A N 1
ATOM 2068 C CA . ASP A 1 266 ? -2.908 3.881 10.203 1.00 80.12 266 ASP A CA 1
ATOM 2069 C C . ASP A 1 266 ? -1.466 3.918 9.645 1.00 80.12 266 ASP A C 1
ATOM 2071 O O . ASP A 1 266 ? -0.527 3.365 10.208 1.00 80.12 266 ASP A O 1
ATOM 2075 N N . SER A 1 267 ? -1.269 4.522 8.471 1.00 77.06 267 SER A N 1
ATOM 2076 C CA . SER A 1 267 ? 0.059 4.649 7.880 1.00 77.06 267 SER A CA 1
ATOM 2077 C C . SER A 1 267 ? 0.897 5.701 8.623 1.00 77.06 267 SER A C 1
ATOM 2079 O O . SER A 1 267 ? 0.366 6.763 8.950 1.00 77.06 267 SER A O 1
ATOM 2081 N N . PRO A 1 268 ? 2.227 5.514 8.757 1.00 68.81 268 PRO A N 1
ATOM 2082 C CA . PRO A 1 268 ? 3.143 6.568 9.212 1.00 68.81 268 PRO A CA 1
ATOM 2083 C C . PRO A 1 268 ? 3.069 7.858 8.378 1.00 68.81 268 PRO A C 1
ATOM 2085 O O . PRO A 1 268 ? 3.512 8.916 8.818 1.00 68.81 268 PRO A O 1
ATOM 2088 N N . TYR A 1 269 ? 2.515 7.768 7.167 1.00 68.38 269 TYR A N 1
ATOM 2089 C CA . TYR A 1 269 ? 2.335 8.878 6.236 1.00 68.38 269 TYR A CA 1
ATOM 2090 C C . TYR A 1 269 ? 0.951 9.528 6.316 1.00 68.38 269 TYR A C 1
ATOM 2092 O O . TYR A 1 269 ? 0.637 10.384 5.496 1.00 68.38 269 TYR A O 1
ATOM 2100 N N . ALA A 1 270 ? 0.098 9.128 7.257 1.00 80.38 270 ALA A N 1
ATOM 2101 C CA . ALA A 1 270 ? -1.192 9.756 7.494 1.00 80.38 270 ALA A CA 1
ATOM 2102 C C . ALA A 1 270 ? -1.134 10.526 8.815 1.00 80.38 270 ALA A C 1
ATOM 2104 O O . ALA A 1 270 ? -1.077 9.944 9.894 1.00 80.38 270 ALA A O 1
ATOM 2105 N N . VAL A 1 271 ? -1.146 11.855 8.732 1.00 83.00 271 VAL A N 1
ATOM 2106 C CA . VAL A 1 271 ? -1.135 12.724 9.909 1.00 83.00 271 VAL A CA 1
ATOM 2107 C C . VAL A 1 271 ? -2.526 13.305 10.095 1.00 83.00 271 VAL A C 1
ATOM 2109 O O . VAL A 1 271 ? -3.047 13.988 9.213 1.00 83.00 271 VAL A O 1
ATOM 2112 N N . VAL A 1 272 ? -3.122 13.054 11.256 1.00 85.19 272 VAL A N 1
ATOM 2113 C CA . VAL A 1 272 ? -4.429 13.596 11.637 1.00 85.19 272 VAL A CA 1
ATOM 2114 C C . VAL A 1 272 ? -4.248 14.532 12.821 1.00 85.19 272 VAL A C 1
ATOM 2116 O O . VAL A 1 272 ? -3.531 14.223 13.772 1.00 85.19 272 VAL A O 1
ATOM 2119 N N . SER A 1 273 ? -4.900 15.694 12.772 1.00 85.94 273 SER A N 1
ATOM 2120 C CA . SER A 1 273 ? -4.959 16.586 13.929 1.00 85.94 273 SER A CA 1
ATOM 2121 C C . SER A 1 273 ? -5.718 15.908 15.066 1.00 85.94 273 SER A C 1
ATOM 2123 O O . SER A 1 273 ? -6.858 15.479 14.879 1.00 85.94 273 SER A O 1
ATOM 2125 N N . ARG A 1 274 ? -5.120 15.874 16.261 1.00 87.88 274 ARG A N 1
ATOM 2126 C CA . ARG A 1 274 ? -5.748 15.300 17.459 1.00 87.88 274 ARG A CA 1
ATOM 2127 C C . ARG A 1 274 ? -7.120 15.914 17.742 1.00 87.88 274 ARG A C 1
ATOM 2129 O O . ARG A 1 274 ? -8.062 15.183 18.000 1.00 87.88 274 ARG A O 1
ATOM 2136 N N . ALA A 1 275 ? -7.251 17.236 17.616 1.00 89.00 275 ALA A N 1
ATOM 2137 C CA . ALA A 1 275 ? -8.520 17.921 17.860 1.00 89.00 275 ALA A CA 1
ATOM 2138 C C . ALA A 1 275 ? -9.630 17.450 16.903 1.00 89.00 275 ALA A C 1
ATOM 2140 O O . ALA A 1 275 ? -10.749 17.194 17.333 1.00 89.00 275 ALA A O 1
ATOM 2141 N N . SER A 1 276 ? -9.304 17.284 15.617 1.00 87.06 276 SER A N 1
ATOM 2142 C CA . SER A 1 276 ? -10.256 16.805 14.608 1.00 87.06 276 SER A CA 1
ATOM 2143 C C . SER A 1 276 ? -10.624 15.336 14.823 1.00 87.06 276 SER A C 1
ATOM 2145 O O . SER A 1 276 ? -11.769 14.951 14.610 1.00 87.06 276 SER A O 1
ATOM 2147 N N . PHE A 1 277 ? -9.666 14.517 15.261 1.00 90.06 277 PHE A N 1
ATOM 2148 C CA . PHE A 1 277 ? -9.903 13.116 15.601 1.00 90.06 277 PHE A CA 1
ATOM 2149 C C . PHE A 1 277 ? -10.836 12.977 16.812 1.00 90.06 277 PHE A C 1
ATOM 2151 O O . PHE A 1 277 ? -11.835 12.262 16.738 1.00 90.06 277 PHE A O 1
ATOM 2158 N N . ASP A 1 278 ? -10.555 13.719 17.886 1.00 92.50 278 ASP A N 1
ATOM 2159 C CA . ASP A 1 278 ? -11.342 13.704 19.122 1.00 92.50 278 ASP A CA 1
ATOM 2160 C C . ASP A 1 278 ? -12.784 14.186 18.872 1.00 92.50 278 ASP A C 1
ATOM 2162 O O . ASP A 1 278 ? -13.737 13.592 19.379 1.00 92.50 278 ASP A O 1
ATOM 2166 N N . GLU A 1 279 ? -12.965 15.220 18.042 1.00 91.75 279 GLU A N 1
ATOM 2167 C CA . GLU A 1 279 ? -14.286 15.726 17.653 1.00 91.75 279 GLU A CA 1
ATOM 2168 C C . GLU A 1 279 ? -15.096 14.684 16.870 1.00 91.75 279 GLU A C 1
ATOM 2170 O O . GLU A 1 279 ? -16.257 14.429 17.195 1.00 91.75 279 GLU A O 1
ATOM 2175 N N . VAL A 1 280 ? -14.482 14.035 15.875 1.00 91.81 280 VAL A N 1
ATOM 2176 C CA . VAL A 1 280 ? -15.153 13.016 15.056 1.00 91.81 280 VAL A CA 1
ATOM 2177 C C . VAL A 1 280 ? -15.560 11.803 15.892 1.00 91.81 280 VAL A C 1
ATOM 2179 O O . VAL A 1 280 ? -16.668 11.293 15.723 1.00 91.81 280 VAL A O 1
ATOM 2182 N N . ILE A 1 281 ? -14.705 11.357 16.816 1.00 91.50 281 ILE A N 1
ATOM 2183 C CA . ILE A 1 281 ? -15.043 10.254 17.723 1.00 91.50 281 ILE A CA 1
ATOM 2184 C C . ILE A 1 281 ? -16.173 10.659 18.664 1.00 91.50 281 ILE A C 1
ATOM 2186 O O . ILE A 1 281 ? -17.123 9.898 18.830 1.00 91.50 281 ILE A O 1
ATOM 2190 N N . ALA A 1 282 ? -16.110 11.852 19.258 1.00 92.75 282 ALA A N 1
ATOM 2191 C CA . ALA A 1 282 ? -17.158 12.322 20.158 1.00 92.75 282 ALA A CA 1
ATOM 2192 C C . ALA A 1 282 ? -18.519 12.431 19.452 1.00 92.75 282 ALA A C 1
ATOM 2194 O O . ALA A 1 282 ? -19.550 12.118 20.049 1.00 92.75 282 ALA A O 1
ATOM 2195 N N . ASP A 1 283 ? -18.533 12.855 18.189 1.00 93.19 283 ASP A N 1
ATOM 2196 C CA . ASP A 1 283 ? -19.743 12.913 17.371 1.00 93.19 283 ASP A CA 1
ATOM 2197 C C . ASP A 1 283 ? -20.265 11.517 16.989 1.00 93.19 283 ASP A C 1
ATOM 2199 O O . ASP A 1 283 ? -21.478 11.304 17.026 1.00 93.19 283 ASP A O 1
ATOM 2203 N N . LEU A 1 284 ? -19.379 10.558 16.696 1.00 92.75 284 LEU A N 1
ATOM 2204 C CA . LEU A 1 284 ? -19.751 9.163 16.427 1.00 92.75 284 LEU A CA 1
ATOM 2205 C C . LEU A 1 284 ? -20.353 8.477 17.665 1.00 92.75 284 LEU A C 1
ATOM 2207 O O . LEU A 1 284 ? -21.358 7.776 17.560 1.00 92.75 284 LEU A O 1
ATOM 2211 N N . MET A 1 285 ? -19.770 8.689 18.851 1.00 91.00 285 MET A N 1
ATOM 2212 C CA . MET A 1 285 ? -20.279 8.086 20.094 1.00 91.00 285 MET A CA 1
ATOM 2213 C C . MET A 1 285 ? -21.626 8.678 20.515 1.00 91.00 285 MET A C 1
ATOM 2215 O O . MET A 1 285 ? -22.459 7.978 21.084 1.00 91.00 285 MET A O 1
ATOM 2219 N N . ARG A 1 286 ? -21.879 9.949 20.177 1.00 90.75 286 ARG A N 1
ATOM 2220 C CA . ARG A 1 286 ? -23.164 10.634 20.406 1.00 90.75 286 ARG A CA 1
ATOM 2221 C C . ARG A 1 286 ? -24.206 10.384 19.311 1.00 90.75 286 ARG A C 1
ATOM 2223 O O . ARG A 1 286 ? -25.234 11.054 19.328 1.00 90.75 286 ARG A O 1
ATOM 2230 N N . ASP A 1 287 ? -23.927 9.484 18.367 1.00 87.94 287 ASP A N 1
ATOM 2231 C CA . ASP A 1 287 ? -24.806 9.143 17.239 1.00 87.94 287 ASP A CA 1
ATOM 2232 C C . ASP A 1 287 ? -25.190 10.352 16.359 1.00 87.94 287 ASP A C 1
ATOM 2234 O O . ASP A 1 287 ? -26.234 10.394 15.716 1.00 87.94 287 ASP A O 1
ATOM 2238 N N . LYS A 1 288 ? -24.335 11.384 16.324 1.00 91.62 288 LYS A N 1
ATOM 2239 C CA . LYS A 1 288 ? -24.540 12.569 15.473 1.00 91.62 288 LYS A CA 1
ATOM 2240 C C . LYS A 1 288 ? -24.091 12.338 14.035 1.00 91.62 288 LYS A C 1
ATOM 2242 O O . LYS A 1 288 ? -24.476 13.087 13.138 1.00 91.62 288 LYS A O 1
ATOM 2247 N N . VAL A 1 289 ? -23.198 11.373 13.838 1.00 92.38 289 VAL A N 1
ATOM 2248 C CA . VAL A 1 289 ? -22.579 11.042 12.557 1.00 92.38 289 VAL A CA 1
ATOM 2249 C C . VAL A 1 289 ? -22.435 9.529 12.487 1.00 92.38 289 VAL A C 1
ATOM 2251 O O . VAL A 1 289 ? -22.057 8.895 13.469 1.00 92.38 289 VAL A O 1
ATOM 2254 N N . ASP A 1 290 ? -22.715 8.957 11.323 1.00 91.31 290 ASP A N 1
ATOM 2255 C CA . ASP A 1 290 ? -22.488 7.544 11.058 1.00 91.31 290 ASP A CA 1
ATOM 2256 C C . ASP A 1 290 ? -20.994 7.248 10.826 1.00 91.31 290 ASP A C 1
ATOM 2258 O O . ASP A 1 290 ? -20.156 8.138 10.663 1.00 91.31 290 ASP A O 1
ATOM 2262 N N . VAL A 1 291 ? -20.634 5.964 10.778 1.00 90.12 291 VAL A N 1
ATOM 2263 C CA . VAL A 1 291 ? -19.233 5.545 10.595 1.00 90.12 291 VAL A CA 1
ATOM 2264 C C . VAL A 1 291 ? -18.643 6.108 9.290 1.00 90.12 291 VAL A C 1
ATOM 2266 O O . VAL A 1 291 ? -17.489 6.540 9.266 1.00 90.12 291 VAL A O 1
ATOM 2269 N N . ARG A 1 292 ? -19.439 6.169 8.212 1.00 89.25 292 ARG A N 1
ATOM 2270 C CA . ARG A 1 292 ? -18.993 6.701 6.914 1.00 89.25 292 ARG A CA 1
ATOM 2271 C C . ARG A 1 292 ? -18.773 8.210 6.961 1.00 89.25 292 ARG A C 1
ATOM 2273 O O . ARG A 1 292 ? -17.732 8.682 6.506 1.00 89.25 292 ARG A O 1
ATOM 2280 N N . GLY A 1 293 ? -19.709 8.967 7.528 1.00 88.50 293 GLY A N 1
ATOM 2281 C CA . GLY A 1 293 ? -19.582 10.410 7.695 1.00 88.50 293 GLY A CA 1
ATOM 2282 C C . GLY A 1 293 ? -18.403 10.778 8.594 1.00 88.50 293 GLY A C 1
ATOM 2283 O O . GLY A 1 293 ? -17.674 11.728 8.295 1.00 88.50 293 GLY A O 1
ATOM 2284 N N . ALA A 1 294 ? -18.153 9.988 9.643 1.00 89.75 294 ALA A N 1
ATOM 2285 C CA . ALA A 1 294 ? -16.983 10.131 10.501 1.00 89.75 294 ALA A CA 1
ATOM 2286 C C . ALA A 1 294 ? -15.689 9.943 9.693 1.00 89.75 294 ALA A C 1
ATOM 2288 O O . ALA A 1 294 ? -14.809 10.809 9.715 1.00 89.75 294 ALA A O 1
ATOM 2289 N N . LEU A 1 295 ? -15.606 8.878 8.889 1.00 89.19 295 LEU A N 1
ATOM 2290 C CA . LEU A 1 295 ? -14.461 8.615 8.014 1.00 89.19 295 LEU A CA 1
ATOM 2291 C C . LEU A 1 295 ? -14.250 9.727 6.972 1.00 89.19 295 LEU A C 1
ATOM 2293 O O . LEU A 1 295 ? -13.114 10.114 6.710 1.00 89.19 295 LEU A O 1
ATOM 2297 N N . GLN A 1 296 ? -15.324 10.283 6.408 1.00 87.69 296 GLN A N 1
ATOM 2298 C CA . GLN A 1 296 ? -15.259 11.372 5.428 1.00 87.69 296 GLN A CA 1
ATOM 2299 C C . GLN A 1 296 ? -14.811 12.707 6.046 1.00 87.69 296 GLN A C 1
ATOM 2301 O O . GLN A 1 296 ? -14.205 13.547 5.377 1.00 87.69 296 GLN A O 1
ATOM 2306 N N . ARG A 1 297 ? -15.136 12.964 7.316 1.00 88.31 297 ARG A N 1
ATOM 2307 C CA . ARG A 1 297 ? -14.598 14.126 8.042 1.00 88.31 297 ARG A CA 1
ATOM 2308 C C . ARG A 1 297 ? -13.122 13.919 8.371 1.00 88.31 297 ARG A C 1
ATOM 2310 O O . ARG A 1 297 ? -12.322 14.828 8.159 1.00 88.31 297 ARG A O 1
ATOM 2317 N N . LEU A 1 298 ? -12.758 12.710 8.798 1.00 87.69 298 LEU A N 1
ATOM 2318 C CA . LEU A 1 298 ? -11.368 12.327 9.033 1.00 87.69 298 LEU A CA 1
ATOM 2319 C C . LEU A 1 298 ? -10.527 12.471 7.766 1.00 87.69 298 LEU A C 1
ATOM 2321 O O . LEU A 1 298 ? -9.498 13.136 7.816 1.00 87.69 298 LEU A O 1
ATOM 2325 N N . SER A 1 299 ? -10.981 11.954 6.625 1.00 85.06 299 SER A N 1
ATOM 2326 C CA . SER A 1 299 ? -10.238 12.011 5.360 1.00 85.06 299 SER A CA 1
ATOM 2327 C C . SER A 1 299 ? -9.919 13.439 4.913 1.00 85.06 299 SER A C 1
ATOM 2329 O O . SER A 1 299 ? -8.826 13.692 4.420 1.00 85.06 299 SER A O 1
ATOM 2331 N N . ARG A 1 300 ? -10.827 14.391 5.163 1.00 84.62 300 ARG A N 1
ATOM 2332 C CA . ARG A 1 300 ? -10.606 15.825 4.914 1.00 84.62 300 ARG A CA 1
ATOM 2333 C C . ARG A 1 300 ? -9.551 16.444 5.831 1.00 84.62 300 ARG A C 1
ATOM 2335 O O . ARG A 1 300 ? -8.935 17.440 5.467 1.00 84.62 300 ARG A O 1
ATOM 2342 N N . SER A 1 301 ? -9.360 15.878 7.020 1.00 84.62 301 SER A N 1
ATOM 2343 C CA . SER A 1 301 ? -8.368 16.340 7.997 1.00 84.62 301 SER A CA 1
ATOM 2344 C C . SER A 1 301 ? -7.012 15.634 7.878 1.00 84.62 301 SER A C 1
ATOM 2346 O O . SER A 1 301 ? -6.011 16.164 8.364 1.00 84.62 301 SER A O 1
ATOM 2348 N N . VAL A 1 302 ? -6.970 14.458 7.237 1.00 83.38 302 VAL A N 1
ATOM 2349 C CA . VAL A 1 302 ? -5.746 13.678 7.027 1.00 83.38 302 VAL A CA 1
ATOM 2350 C C . VAL A 1 302 ? -4.831 14.436 6.071 1.00 83.38 302 VAL A C 1
ATOM 2352 O O . VAL A 1 302 ? -5.167 14.679 4.913 1.00 83.38 302 VAL A O 1
ATOM 2355 N N . ARG A 1 303 ? -3.630 14.761 6.544 1.00 80.06 303 ARG A N 1
ATOM 2356 C CA . ARG A 1 303 ? -2.543 15.268 5.709 1.00 80.06 303 ARG A CA 1
ATOM 2357 C C . ARG A 1 303 ? -1.579 14.133 5.414 1.00 80.06 303 ARG A C 1
ATOM 2359 O O . ARG A 1 303 ? -1.130 13.448 6.332 1.00 80.06 303 ARG A O 1
ATOM 2366 N N . ARG A 1 304 ? -1.243 13.962 4.138 1.00 73.81 304 ARG A N 1
ATOM 2367 C CA . ARG A 1 304 ? -0.153 13.089 3.707 1.00 73.81 304 ARG A CA 1
ATOM 2368 C C . ARG A 1 304 ? 1.054 13.974 3.417 1.00 73.81 304 ARG A C 1
ATOM 2370 O O . ARG A 1 304 ? 1.034 14.644 2.386 1.00 73.81 304 ARG A O 1
ATOM 2377 N N . PRO A 1 305 ? 2.034 14.093 4.332 1.00 61.22 305 PRO A N 1
ATOM 2378 C CA . PRO A 1 305 ? 3.254 14.817 4.015 1.00 61.22 305 PRO A CA 1
ATOM 2379 C C . PRO A 1 305 ? 3.911 14.165 2.794 1.00 61.22 305 PRO A C 1
ATOM 2381 O O . PRO A 1 305 ? 4.010 12.938 2.724 1.00 61.22 305 PRO A O 1
ATOM 2384 N N . GLU A 1 306 ? 4.324 14.985 1.827 1.00 51.59 306 GLU A N 1
ATOM 2385 C CA . GLU A 1 306 ? 5.146 14.521 0.711 1.00 51.59 306 GLU A CA 1
ATOM 2386 C C . GLU A 1 306 ? 6.407 13.852 1.268 1.00 51.59 306 GLU A C 1
ATOM 2388 O O . GLU A 1 306 ? 6.966 14.286 2.282 1.00 51.59 306 GLU A O 1
ATOM 2393 N N . ALA A 1 307 ? 6.833 12.756 0.634 1.00 50.56 307 ALA A N 1
ATOM 2394 C CA . ALA A 1 307 ? 8.086 12.110 0.997 1.00 50.56 307 ALA A CA 1
ATOM 2395 C C . ALA A 1 307 ? 9.225 13.153 0.945 1.00 50.56 307 ALA A C 1
ATOM 2397 O O . ALA A 1 307 ? 9.209 14.001 0.051 1.00 50.56 307 ALA A O 1
ATOM 2398 N N . PRO A 1 308 ? 10.204 13.118 1.872 1.00 45.09 308 PRO A N 1
ATOM 2399 C CA . PRO A 1 308 ? 11.318 14.059 1.845 1.00 45.09 308 PRO A CA 1
ATOM 2400 C C . PRO A 1 308 ? 11.966 14.059 0.456 1.00 45.09 308 PRO A C 1
ATOM 2402 O O . PRO A 1 308 ? 12.365 12.998 -0.026 1.00 45.09 308 PRO A O 1
ATOM 2405 N N . ALA A 1 309 ? 12.076 15.235 -0.170 1.00 42.34 309 ALA A N 1
ATOM 2406 C CA . ALA A 1 309 ? 12.603 15.418 -1.529 1.00 42.34 309 ALA A CA 1
ATOM 2407 C C . ALA A 1 309 ? 14.055 14.926 -1.716 1.00 42.34 309 ALA A C 1
ATOM 2409 O O . ALA A 1 309 ? 14.554 14.853 -2.836 1.00 42.34 309 ALA A O 1
ATOM 2410 N N . GLU A 1 310 ? 14.745 14.600 -0.624 1.00 43.09 310 GLU A N 1
ATOM 2411 C CA . GLU A 1 310 ? 16.162 14.237 -0.604 1.00 43.09 310 GLU A CA 1
ATOM 2412 C C . GLU A 1 310 ? 16.433 12.761 -0.950 1.00 43.09 310 GLU A C 1
ATOM 2414 O O . GLU A 1 310 ? 17.566 12.434 -1.316 1.00 43.09 310 GLU A O 1
ATOM 2419 N N . ALA A 1 311 ? 15.419 11.885 -0.899 1.00 45.03 311 ALA A N 1
ATOM 2420 C CA . ALA A 1 311 ? 15.570 10.444 -1.132 1.00 45.03 311 ALA A CA 1
ATOM 2421 C C . ALA A 1 311 ? 14.894 9.998 -2.441 1.00 45.03 311 ALA A C 1
ATOM 2423 O O . ALA A 1 311 ? 13.675 10.129 -2.588 1.00 45.03 311 ALA A O 1
ATOM 2424 N N . HIS A 1 312 ? 15.664 9.454 -3.392 1.00 46.81 312 HIS A N 1
ATOM 2425 C CA . HIS A 1 312 ? 15.104 8.985 -4.668 1.00 46.81 312 HIS A CA 1
ATOM 2426 C C . HIS A 1 312 ? 14.311 7.678 -4.444 1.00 46.81 312 HIS A C 1
ATOM 2428 O O . HIS A 1 312 ? 14.806 6.781 -3.759 1.00 46.81 312 HIS A O 1
ATOM 2434 N N . PRO A 1 313 ? 13.093 7.518 -5.002 1.00 49.59 313 PRO A N 1
ATOM 2435 C CA . PRO A 1 313 ? 12.229 6.352 -4.759 1.00 49.59 313 PRO A CA 1
ATOM 2436 C C . PRO A 1 313 ? 12.776 4.995 -5.246 1.00 49.59 313 PRO A C 1
ATOM 2438 O O . PRO A 1 313 ? 12.216 3.959 -4.890 1.00 49.59 313 PRO A O 1
ATOM 2441 N N . ASP A 1 314 ? 13.877 4.995 -5.995 1.00 51.25 314 ASP A N 1
ATOM 2442 C CA . ASP A 1 314 ? 14.505 3.794 -6.569 1.00 51.25 314 ASP A CA 1
ATOM 2443 C C . ASP A 1 314 ? 15.891 3.468 -5.983 1.00 51.25 314 ASP A C 1
ATOM 2445 O O . ASP A 1 314 ? 16.548 2.541 -6.451 1.00 51.25 314 ASP A O 1
ATOM 2449 N N . PHE A 1 315 ? 16.346 4.212 -4.966 1.00 53.59 315 PHE A N 1
ATOM 2450 C CA . PHE A 1 315 ? 17.676 4.014 -4.383 1.00 53.59 315 PHE A CA 1
ATOM 2451 C C . PHE A 1 315 ? 17.787 2.645 -3.681 1.00 53.59 315 PHE A C 1
ATOM 2453 O O . PHE A 1 315 ? 17.007 2.323 -2.773 1.00 53.59 315 PHE A O 1
ATOM 2460 N N . GLY A 1 316 ? 18.768 1.841 -4.099 1.00 54.69 316 GLY A N 1
ATOM 2461 C CA . GLY A 1 316 ? 19.014 0.471 -3.637 1.00 54.69 316 GLY A CA 1
ATOM 2462 C C . GLY A 1 316 ? 18.343 -0.622 -4.481 1.00 54.69 316 GLY A C 1
ATOM 2463 O O . GLY A 1 316 ? 18.346 -1.781 -4.066 1.00 54.69 316 GLY A O 1
ATOM 2464 N N . GLY A 1 317 ? 17.743 -0.280 -5.629 1.00 53.22 317 GLY A N 1
ATOM 2465 C CA . GLY A 1 317 ? 17.015 -1.206 -6.507 1.00 53.22 317 GLY A CA 1
ATOM 2466 C C . GLY A 1 317 ? 15.491 -1.019 -6.497 1.00 53.22 317 GLY A C 1
ATOM 2467 O O . GLY A 1 317 ? 14.956 -0.229 -5.725 1.00 53.22 317 GLY A O 1
ATOM 2468 N N . ARG A 1 318 ? 14.797 -1.749 -7.394 1.00 48.12 318 ARG A N 1
ATOM 2469 C CA . ARG A 1 318 ? 13.370 -1.583 -7.765 1.00 48.12 318 ARG A CA 1
ATOM 2470 C C . ARG A 1 318 ? 12.449 -1.253 -6.574 1.00 48.12 318 ARG A C 1
ATOM 2472 O O . ARG A 1 318 ? 11.947 -2.155 -5.908 1.00 48.12 318 ARG A O 1
ATOM 2479 N N . GLY A 1 319 ? 12.178 0.043 -6.397 1.00 50.28 319 GLY A N 1
ATOM 2480 C CA . GLY A 1 319 ? 11.225 0.615 -5.450 1.00 50.28 319 GLY A CA 1
ATOM 2481 C C . GLY A 1 319 ? 11.594 0.485 -3.963 1.00 50.28 319 GLY A C 1
ATOM 2482 O O . GLY A 1 319 ? 11.931 -0.586 -3.456 1.00 50.28 319 GLY A O 1
ATOM 2483 N N . ARG A 1 320 ? 11.379 1.567 -3.197 1.00 43.06 320 ARG A N 1
ATOM 2484 C CA . ARG A 1 320 ? 11.480 1.598 -1.713 1.00 43.06 320 ARG A CA 1
ATOM 2485 C C . ARG A 1 320 ? 10.691 0.501 -0.985 1.00 43.06 320 ARG A C 1
ATOM 2487 O O . ARG A 1 320 ? 11.018 0.175 0.162 1.00 43.06 320 ARG A O 1
ATOM 2494 N N . SER A 1 321 ? 9.682 -0.078 -1.642 1.00 43.50 321 SER A N 1
ATOM 2495 C CA . SER A 1 321 ? 8.903 -1.213 -1.138 1.00 43.50 321 SER A CA 1
ATOM 2496 C C . SER A 1 321 ? 9.760 -2.464 -0.925 1.00 43.50 321 SER A C 1
ATOM 2498 O O . SER A 1 321 ? 9.489 -3.233 -0.003 1.00 43.50 321 SER A O 1
ATOM 2500 N N . GLN A 1 322 ? 10.826 -2.643 -1.712 1.00 43.41 322 GLN A N 1
ATOM 2501 C CA . GLN A 1 322 ? 11.719 -3.799 -1.626 1.00 43.41 322 GLN A CA 1
ATOM 2502 C C . GLN A 1 322 ? 12.984 -3.520 -0.802 1.00 43.41 322 GLN A C 1
ATOM 2504 O O . GLN A 1 322 ? 13.512 -4.449 -0.187 1.00 43.41 322 GLN A O 1
ATOM 2509 N N . THR A 1 323 ? 13.449 -2.269 -0.716 1.00 39.78 323 THR A N 1
ATOM 2510 C CA . THR A 1 323 ? 14.742 -1.932 -0.086 1.00 39.78 323 THR A CA 1
ATOM 2511 C C . THR A 1 323 ? 14.631 -1.482 1.370 1.00 39.78 323 THR A C 1
ATOM 2513 O O . THR A 1 323 ? 15.486 -1.842 2.175 1.00 39.78 323 THR A O 1
ATOM 2516 N N . ILE A 1 324 ? 13.562 -0.773 1.756 1.00 41.59 324 ILE A N 1
ATOM 2517 C CA . ILE A 1 324 ? 13.360 -0.296 3.144 1.00 41.59 324 ILE A CA 1
ATOM 2518 C C . ILE A 1 324 ? 12.011 -0.768 3.721 1.00 41.59 324 ILE A C 1
ATOM 2520 O O . ILE A 1 324 ? 11.667 -0.477 4.862 1.00 41.59 324 ILE A O 1
ATOM 2524 N N . GLY A 1 325 ? 11.222 -1.537 2.965 1.00 39.38 325 GLY A N 1
ATOM 2525 C CA . GLY A 1 325 ? 9.927 -2.027 3.442 1.00 39.38 325 GLY A CA 1
ATOM 2526 C C . GLY A 1 325 ? 8.966 -0.894 3.829 1.00 39.38 325 GLY A C 1
ATOM 2527 O O . GLY A 1 325 ? 8.042 -1.124 4.611 1.00 39.38 325 GLY A O 1
ATOM 2528 N N . LEU A 1 326 ? 9.185 0.320 3.316 1.00 41.72 326 LEU A N 1
ATOM 2529 C CA . LEU A 1 326 ? 8.247 1.430 3.433 1.00 41.72 326 LEU A CA 1
ATOM 2530 C C . LEU A 1 326 ? 7.213 1.258 2.311 1.00 41.72 326 LEU A C 1
ATOM 2532 O O . LEU A 1 326 ? 7.611 1.037 1.165 1.00 41.72 326 LEU A O 1
ATOM 2536 N N . PRO A 1 327 ? 5.905 1.288 2.621 1.00 37.47 327 PRO A N 1
ATOM 2537 C CA . PRO A 1 327 ? 4.869 1.044 1.631 1.00 37.47 327 PRO A CA 1
ATOM 2538 C C . PRO A 1 327 ? 4.941 2.072 0.504 1.00 37.47 327 PRO A C 1
ATOM 2540 O O . PRO A 1 327 ? 5.249 3.243 0.721 1.00 37.47 327 PRO A O 1
ATOM 2543 N N . ASP A 1 328 ? 4.651 1.593 -0.698 1.00 37.91 328 ASP A N 1
ATOM 2544 C CA . ASP A 1 328 ? 4.626 2.364 -1.927 1.00 37.91 328 ASP A CA 1
ATOM 2545 C C . ASP A 1 328 ? 3.602 3.506 -1.808 1.00 37.91 328 ASP A C 1
ATOM 2547 O O . ASP A 1 328 ? 2.391 3.280 -1.808 1.00 37.91 328 ASP A O 1
ATOM 2551 N N . VAL A 1 329 ? 4.081 4.740 -1.639 1.00 41.53 329 VAL A N 1
ATOM 2552 C CA . VAL A 1 329 ? 3.212 5.925 -1.542 1.00 41.53 329 VAL A CA 1
ATOM 2553 C C . VAL A 1 329 ? 2.677 6.320 -2.933 1.00 41.53 329 VAL A C 1
ATOM 2555 O O . VAL A 1 329 ? 1.812 7.188 -3.019 1.00 41.53 329 VAL A O 1
ATOM 2558 N N . LEU A 1 330 ? 3.120 5.665 -4.021 1.00 32.94 330 LEU A N 1
ATOM 2559 C CA . LEU A 1 330 ? 2.744 6.027 -5.395 1.00 32.94 330 LEU A CA 1
ATOM 2560 C C . LEU A 1 330 ? 2.178 4.884 -6.265 1.00 32.94 330 LEU A C 1
ATOM 2562 O O . LEU A 1 330 ? 1.548 5.188 -7.274 1.00 32.94 330 LEU A O 1
ATOM 2566 N N . GLY A 1 331 ? 2.305 3.607 -5.891 1.00 30.89 331 GLY A N 1
ATOM 2567 C CA . GLY A 1 331 ? 1.904 2.472 -6.752 1.00 30.89 331 GLY A CA 1
ATOM 2568 C C . GLY A 1 331 ? 0.802 1.536 -6.235 1.00 30.89 331 GLY A C 1
ATOM 2569 O O . GLY A 1 331 ? 0.540 0.503 -6.846 1.00 30.89 331 GLY A O 1
ATOM 2570 N N . GLY A 1 332 ? 0.130 1.862 -5.128 1.00 30.64 332 GLY A N 1
ATOM 2571 C CA . GLY A 1 332 ? -0.778 0.943 -4.426 1.00 30.64 332 GLY A CA 1
ATOM 2572 C C . GLY A 1 332 ? -2.272 1.272 -4.479 1.00 30.64 332 GLY A C 1
ATOM 2573 O O . GLY A 1 332 ? -2.955 1.056 -3.481 1.00 30.64 332 GLY A O 1
ATOM 2574 N N . VAL A 1 333 ? -2.812 1.783 -5.592 1.00 29.62 333 VAL A N 1
ATOM 2575 C CA . VAL A 1 333 ? -4.273 1.764 -5.830 1.00 29.62 333 VAL A CA 1
ATOM 2576 C C . VAL A 1 333 ? -4.658 0.341 -6.258 1.00 29.62 333 VAL A C 1
ATOM 2578 O O . VAL A 1 333 ? -4.965 0.082 -7.416 1.00 29.62 333 VAL A O 1
ATOM 2581 N N . ILE A 1 334 ? -4.571 -0.621 -5.336 1.00 31.97 334 ILE A N 1
ATOM 2582 C CA . ILE A 1 334 ? -5.123 -1.964 -5.546 1.00 31.97 334 ILE A CA 1
ATOM 2583 C C . ILE A 1 334 ? -6.542 -1.956 -4.989 1.00 31.97 334 ILE A C 1
ATOM 2585 O O . ILE A 1 334 ? -6.767 -1.729 -3.800 1.00 31.97 334 ILE A O 1
ATOM 2589 N N . GLY A 1 335 ? -7.487 -2.142 -5.909 1.00 29.89 335 GLY A N 1
ATOM 2590 C CA . GLY A 1 335 ? -8.921 -2.083 -5.692 1.00 29.89 335 GLY A CA 1
ATOM 2591 C C . GLY A 1 335 ? -9.418 -2.989 -4.568 1.00 29.89 335 GLY A C 1
ATOM 2592 O O . GLY A 1 335 ? -9.016 -4.140 -4.422 1.00 29.89 335 GLY A O 1
ATOM 2593 N N . GLY A 1 336 ? -10.346 -2.436 -3.792 1.00 25.91 336 GLY A N 1
ATOM 2594 C CA . GLY A 1 336 ? -11.037 -3.122 -2.711 1.00 25.91 336 GLY A CA 1
ATOM 2595 C C . GLY A 1 336 ? -12.050 -2.198 -2.040 1.00 25.91 336 GLY A C 1
ATOM 2596 O O . GLY A 1 336 ? -11.725 -1.518 -1.077 1.00 25.91 336 GLY A O 1
ATOM 2597 N N . VAL A 1 337 ? -13.269 -2.162 -2.591 1.00 28.70 337 VAL A N 1
ATOM 2598 C CA . VAL A 1 337 ? -14.553 -1.718 -1.988 1.00 28.70 337 VAL A CA 1
ATOM 2599 C C . VAL A 1 337 ? -14.657 -0.269 -1.448 1.00 28.70 337 VAL A C 1
ATOM 2601 O O . VAL A 1 337 ? -15.723 0.149 -1.015 1.00 28.70 337 VAL A O 1
ATOM 2604 N N . LEU A 1 338 ? -13.619 0.563 -1.566 1.00 33.56 338 LEU A N 1
ATOM 2605 C CA . LEU A 1 338 ? -13.681 2.016 -1.300 1.00 33.56 338 LEU A CA 1
ATOM 2606 C C . LEU A 1 338 ? -13.274 2.879 -2.512 1.00 33.56 338 LEU A C 1
ATOM 2608 O O . LEU A 1 338 ? -12.997 4.066 -2.362 1.00 33.56 338 LEU A O 1
ATOM 2612 N N . GLY A 1 339 ? -13.254 2.289 -3.713 1.00 30.77 339 GLY A N 1
ATOM 2613 C CA . GLY A 1 339 ? -12.991 3.008 -4.966 1.00 30.77 339 GLY A CA 1
ATOM 2614 C C . GLY A 1 339 ? -14.083 4.025 -5.304 1.00 30.77 339 GLY A C 1
ATOM 2615 O O . GLY A 1 339 ? -13.766 5.168 -5.601 1.00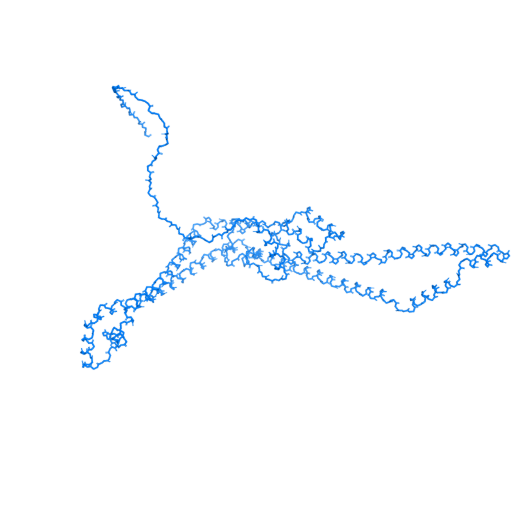 30.77 339 GLY A O 1
ATOM 2616 N N . GLU A 1 340 ? -15.359 3.665 -5.145 1.00 34.22 340 GLU A N 1
ATOM 2617 C CA . GLU A 1 340 ? -16.473 4.534 -5.559 1.00 34.22 340 GLU A CA 1
ATOM 2618 C C . GLU A 1 340 ? -16.646 5.769 -4.658 1.00 34.22 340 GLU A C 1
ATOM 2620 O O . GLU A 1 340 ? -16.844 6.870 -5.159 1.00 34.22 340 GLU A O 1
ATOM 2625 N N . VAL A 1 341 ? -16.486 5.637 -3.335 1.00 38.12 341 VAL A N 1
ATOM 2626 C CA . VAL A 1 341 ? -16.706 6.764 -2.402 1.00 38.12 341 VAL A CA 1
ATOM 2627 C C . VAL A 1 341 ? -15.539 7.760 -2.419 1.00 38.12 341 VAL A C 1
ATOM 2629 O O . VAL A 1 341 ? -15.735 8.953 -2.187 1.00 38.12 341 VAL A O 1
ATOM 2632 N N . LEU A 1 342 ? -14.317 7.298 -2.707 1.00 36.19 342 LEU A N 1
ATOM 2633 C CA . LEU A 1 342 ? -13.157 8.181 -2.828 1.00 36.19 342 LEU A CA 1
ATOM 2634 C C . LEU A 1 342 ? -13.066 8.810 -4.230 1.00 36.19 342 LEU A C 1
ATOM 2636 O O . LEU A 1 342 ? -12.719 9.986 -4.322 1.00 36.19 342 LEU A O 1
ATOM 2640 N N . GLU A 1 343 ? -13.436 8.092 -5.301 1.00 37.22 343 GLU A N 1
ATOM 2641 C CA . GLU A 1 343 ? -13.537 8.678 -6.648 1.00 37.22 343 GLU A CA 1
ATOM 2642 C C . GLU A 1 343 ? -14.594 9.778 -6.713 1.00 37.22 343 GLU A C 1
ATOM 2644 O O . GLU A 1 343 ? -14.328 10.822 -7.299 1.00 37.22 343 GLU A O 1
ATOM 2649 N N . GLU A 1 344 ? -15.762 9.598 -6.093 1.00 33.03 344 GLU A N 1
ATOM 2650 C CA . GLU A 1 344 ? -16.845 10.584 -6.171 1.00 33.03 344 GLU A CA 1
ATOM 2651 C C . GLU A 1 344 ? -16.481 11.893 -5.444 1.00 33.03 344 GLU A C 1
ATOM 2653 O O . GLU A 1 344 ? -16.692 12.983 -5.976 1.00 33.03 344 GLU A O 1
ATOM 2658 N N . VAL A 1 345 ? -15.786 11.805 -4.302 1.00 36.34 345 VAL A N 1
ATOM 2659 C CA . VAL A 1 345 ? -15.295 12.972 -3.542 1.00 36.34 345 VAL A CA 1
ATOM 2660 C C . VAL A 1 345 ? -14.099 13.655 -4.225 1.00 36.34 345 VAL A C 1
ATOM 2662 O O . VAL A 1 345 ? -13.990 14.886 -4.200 1.00 36.34 345 VAL A O 1
ATOM 2665 N N . ILE A 1 346 ? -13.219 12.895 -4.888 1.00 39.12 346 ILE A N 1
ATOM 2666 C CA . ILE A 1 346 ? -12.139 13.459 -5.719 1.00 39.12 346 ILE A CA 1
ATOM 2667 C C . ILE A 1 346 ? -12.723 14.132 -6.971 1.00 39.12 346 ILE A C 1
ATOM 2669 O O . ILE A 1 346 ? -12.229 15.178 -7.395 1.00 39.12 346 ILE A O 1
ATOM 2673 N N . ARG A 1 347 ? -13.816 13.602 -7.530 1.00 39.62 347 ARG A N 1
ATOM 2674 C CA . ARG A 1 347 ? -14.495 14.132 -8.721 1.00 39.62 347 ARG A CA 1
ATOM 2675 C C . ARG A 1 347 ? -15.340 15.379 -8.433 1.00 39.62 347 ARG A C 1
ATOM 2677 O O . ARG A 1 347 ? -15.488 16.225 -9.315 1.00 39.62 347 ARG A O 1
ATOM 2684 N N . GLU A 1 348 ? -15.842 15.542 -7.209 1.00 31.70 348 GLU A N 1
ATOM 2685 C CA . GLU A 1 348 ? -16.552 16.758 -6.783 1.00 31.70 348 GLU A CA 1
ATOM 2686 C C . GLU A 1 348 ? -15.597 17.904 -6.406 1.00 31.70 348 GLU A C 1
ATOM 2688 O O . GLU A 1 348 ? -15.883 19.069 -6.682 1.00 31.70 348 GLU A O 1
ATOM 2693 N N . THR A 1 349 ? -14.413 17.592 -5.867 1.00 34.72 349 THR A N 1
ATOM 2694 C CA . THR A 1 349 ? -13.384 18.595 -5.525 1.00 34.72 349 THR A CA 1
ATOM 2695 C C . THR A 1 349 ? -12.539 19.057 -6.719 1.00 34.72 349 THR A C 1
ATOM 2697 O O . THR A 1 349 ? -11.943 20.130 -6.660 1.00 34.72 349 THR A O 1
ATOM 2700 N N . THR A 1 350 ? -12.537 18.327 -7.841 1.00 36.88 350 THR A N 1
ATOM 2701 C CA . THR A 1 350 ? -11.841 18.724 -9.087 1.00 36.88 350 THR A CA 1
ATOM 2702 C C . THR A 1 350 ? -12.706 19.515 -10.072 1.00 36.88 350 THR A C 1
ATOM 2704 O O . THR A 1 350 ? -12.220 19.931 -11.125 1.00 36.88 350 THR A O 1
ATOM 2707 N N . ARG A 1 351 ? -13.963 19.840 -9.738 1.00 33.06 351 ARG A N 1
ATOM 2708 C CA . ARG A 1 351 ? -14.823 20.687 -10.589 1.00 33.06 351 ARG A CA 1
ATOM 2709 C C . ARG A 1 351 ? -14.673 22.187 -10.308 1.00 33.06 351 ARG A C 1
ATOM 2711 O O . ARG A 1 351 ? -15.629 22.952 -10.405 1.00 33.06 351 ARG A O 1
ATOM 2718 N N . GLY A 1 352 ? -13.450 22.603 -9.991 1.00 31.83 352 GLY A N 1
ATOM 2719 C CA . GLY A 1 352 ? -13.096 23.979 -9.669 1.00 31.83 352 GLY A CA 1
ATOM 2720 C C . GLY A 1 352 ? -11.628 24.284 -9.946 1.00 31.83 352 GLY A C 1
ATOM 2721 O O . GLY A 1 352 ? -10.898 24.619 -9.024 1.00 31.83 352 GLY A O 1
ATOM 2722 N N . GLY A 1 353 ? -11.197 24.188 -11.208 1.00 27.72 353 GLY A N 1
ATOM 2723 C CA . GLY A 1 353 ? -9.959 24.834 -11.659 1.00 27.72 353 GLY A CA 1
ATOM 2724 C C . GLY A 1 353 ? -9.081 24.006 -12.595 1.00 27.72 353 GLY A C 1
ATOM 2725 O O . GLY A 1 353 ? -8.498 23.012 -12.189 1.00 27.72 353 GLY A O 1
ATOM 2726 N N . GLY A 1 354 ? -8.918 24.505 -13.824 1.00 26.88 354 GLY A N 1
ATOM 2727 C CA . GLY A 1 354 ? -7.721 24.281 -14.640 1.00 26.88 354 GLY A CA 1
ATOM 2728 C C . GLY A 1 354 ? -7.687 22.989 -15.450 1.00 26.88 354 GLY A C 1
ATOM 2729 O O . GLY A 1 354 ? -7.136 21.984 -15.020 1.00 26.88 354 GLY A O 1
ATOM 2730 N N . GLY A 1 355 ? -8.211 23.041 -16.676 1.00 24.69 355 GLY A N 1
ATOM 2731 C CA . GLY A 1 355 ? -7.989 21.993 -17.666 1.00 24.69 355 GLY A CA 1
ATOM 2732 C C . GLY A 1 355 ? -6.509 21.884 -18.038 1.00 24.69 355 GLY A C 1
ATOM 2733 O O . GLY A 1 355 ? -5.910 22.850 -18.510 1.00 24.69 355 GLY A O 1
ATOM 2734 N N . TYR A 1 356 ? -5.937 20.694 -17.876 1.00 28.20 356 TYR A N 1
ATOM 2735 C CA . TYR A 1 356 ? -4.649 20.353 -18.466 1.00 28.20 356 TYR A CA 1
ATOM 2736 C C . TYR A 1 356 ? -4.881 19.859 -19.891 1.00 28.20 356 TYR A C 1
ATOM 2738 O O . TYR A 1 356 ? -5.220 18.704 -20.142 1.00 28.20 356 TYR A O 1
ATOM 2746 N N . GLY A 1 357 ? -4.739 20.795 -20.828 1.00 25.98 357 GLY A N 1
ATOM 2747 C CA . GLY A 1 357 ? -4.582 20.498 -22.240 1.00 25.98 357 GLY A CA 1
ATOM 2748 C C . GLY A 1 357 ? -3.237 19.822 -22.483 1.00 25.98 357 GLY A C 1
ATOM 2749 O O . GLY A 1 357 ? -2.186 20.336 -22.107 1.00 25.98 357 GLY A O 1
ATOM 2750 N N . SER A 1 358 ? -3.303 18.669 -23.137 1.00 30.94 358 SER A N 1
ATOM 2751 C CA . SER A 1 358 ? -2.203 18.058 -23.874 1.00 30.94 358 SER A CA 1
ATOM 2752 C C . SER A 1 358 ? -1.587 19.079 -24.848 1.00 30.94 358 SER A C 1
ATOM 2754 O O . SER A 1 358 ? -2.304 19.692 -25.640 1.00 30.94 358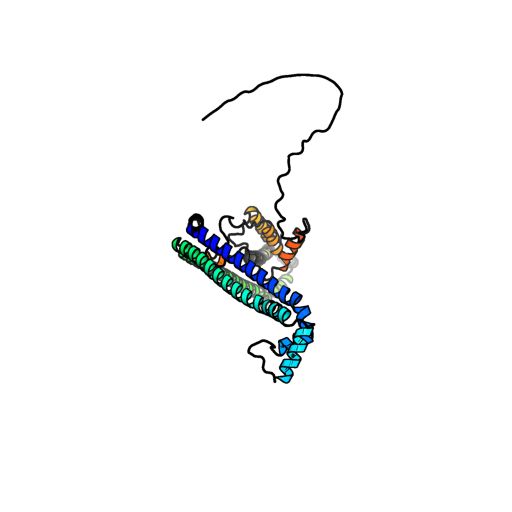 SER A O 1
ATOM 2756 N N . GLY A 1 359 ? -0.269 19.281 -24.774 1.00 27.50 359 GLY A N 1
ATOM 2757 C CA . GLY A 1 359 ? 0.505 20.166 -25.651 1.00 27.50 359 GLY A CA 1
ATOM 2758 C C . GLY A 1 359 ? 2.008 19.832 -25.602 1.00 27.50 359 GLY A C 1
ATOM 2759 O O . GLY A 1 359 ? 2.467 19.309 -24.589 1.00 27.50 359 GLY A O 1
ATOM 2760 N N . PRO A 1 360 ? 2.766 20.049 -26.695 1.00 28.59 360 PRO A N 1
ATOM 2761 C CA . PRO A 1 360 ? 3.831 19.144 -27.131 1.00 28.59 360 PRO A CA 1
ATOM 2762 C C . PRO A 1 360 ? 5.219 19.409 -26.535 1.00 28.59 360 PRO A C 1
ATOM 2764 O O . PRO A 1 360 ? 5.613 20.539 -26.249 1.00 28.59 360 PRO A O 1
ATOM 2767 N N . ILE A 1 361 ? 5.990 18.325 -26.456 1.00 35.78 361 ILE A N 1
ATOM 2768 C CA . ILE A 1 361 ? 7.403 18.262 -26.078 1.00 35.78 361 ILE A CA 1
ATOM 2769 C C . ILE A 1 361 ? 8.250 18.589 -27.320 1.00 35.78 361 ILE A C 1
ATOM 2771 O O . ILE A 1 361 ? 8.507 17.723 -28.147 1.00 35.78 361 ILE A O 1
ATOM 2775 N N . PHE A 1 362 ? 8.677 19.844 -27.467 1.00 33.97 362 PHE A N 1
ATOM 2776 C CA . PHE A 1 362 ? 9.799 20.241 -28.329 1.00 33.97 362 PHE A CA 1
ATOM 2777 C C . PHE A 1 362 ? 10.502 21.462 -27.718 1.00 33.97 362 PHE A C 1
ATOM 2779 O O . PHE A 1 362 ? 9.842 22.477 -27.484 1.00 33.97 362 PHE A O 1
ATOM 2786 N N . PRO A 1 363 ? 11.833 21.452 -27.529 1.00 33.97 363 PRO A N 1
ATOM 2787 C CA . PRO A 1 363 ? 12.598 22.681 -27.394 1.00 33.97 363 PRO A CA 1
ATOM 2788 C C . PRO A 1 363 ? 12.977 23.200 -28.792 1.00 33.97 363 PRO A C 1
ATOM 2790 O O . PRO A 1 363 ? 13.636 22.518 -29.576 1.00 33.97 363 PRO A O 1
ATOM 2793 N N . GLY A 1 364 ? 12.535 24.417 -29.122 1.00 33.81 364 GLY A N 1
ATOM 2794 C CA . GLY A 1 364 ? 12.940 25.132 -30.337 1.00 33.81 364 GLY A CA 1
ATOM 2795 C C . GLY A 1 364 ? 14.405 25.614 -30.303 1.00 33.81 364 GLY A C 1
ATOM 2796 O O . GLY A 1 364 ? 15.036 25.616 -29.245 1.00 33.81 364 GLY A O 1
ATOM 2797 N N . PRO A 1 365 ? 14.960 26.046 -31.452 1.00 36.34 365 PRO A N 1
ATOM 2798 C CA . PRO A 1 365 ? 16.386 26.340 -31.619 1.00 36.34 365 PRO A CA 1
ATOM 2799 C C . PRO A 1 365 ? 16.822 27.630 -30.892 1.00 36.34 365 PRO A C 1
ATOM 2801 O O . PRO A 1 365 ? 16.001 28.530 -30.683 1.00 36.34 365 PRO A O 1
ATOM 2804 N N . PRO A 1 366 ? 18.116 27.777 -30.535 1.00 35.56 366 PRO A N 1
ATOM 2805 C CA . PRO A 1 366 ? 18.586 28.917 -29.753 1.00 35.56 366 PRO A CA 1
ATOM 2806 C C . PRO A 1 366 ? 18.534 30.232 -30.549 1.00 35.56 366 PRO A C 1
ATOM 2808 O O . PRO A 1 366 ? 19.030 30.339 -31.673 1.00 35.56 366 PRO A O 1
ATOM 2811 N N . LYS A 1 367 ? 17.942 31.265 -29.935 1.00 34.69 367 LYS A N 1
ATOM 2812 C CA . LYS A 1 367 ? 17.864 32.634 -30.466 1.00 34.69 367 LYS A CA 1
ATOM 2813 C C . LYS A 1 367 ? 19.207 33.364 -30.310 1.00 34.69 367 LYS A C 1
ATOM 2815 O O . LYS A 1 367 ? 19.799 33.383 -29.236 1.00 34.69 367 LYS A O 1
ATOM 2820 N N . ARG A 1 368 ? 19.646 34.022 -31.389 1.00 35.72 368 ARG A N 1
ATOM 2821 C CA . ARG A 1 368 ? 20.772 34.977 -31.440 1.00 35.72 368 ARG A CA 1
ATOM 2822 C C . ARG A 1 368 ? 20.547 36.183 -30.506 1.00 35.72 368 ARG A C 1
ATOM 2824 O O . ARG A 1 368 ? 19.404 36.633 -30.392 1.00 35.72 368 ARG A O 1
ATOM 2831 N N . PRO A 1 369 ? 21.599 36.792 -29.924 1.00 33.88 369 PRO A N 1
ATOM 2832 C CA . PRO A 1 369 ? 21.434 37.981 -29.096 1.00 33.88 369 PRO A CA 1
ATOM 2833 C C . PRO A 1 369 ? 21.126 39.203 -29.969 1.00 33.88 369 PRO A C 1
ATOM 2835 O O . PRO A 1 369 ? 21.878 39.559 -30.877 1.00 33.88 369 PRO A O 1
ATOM 2838 N N . SER A 1 370 ? 19.994 39.844 -29.686 1.00 34.28 370 SER A N 1
ATOM 2839 C CA . SER A 1 370 ? 19.566 41.091 -30.319 1.00 34.28 370 SER A CA 1
ATOM 2840 C C . SER A 1 370 ? 19.871 42.265 -29.392 1.00 34.28 370 SER A C 1
ATOM 2842 O O . SER A 1 370 ? 19.479 42.272 -28.230 1.00 34.28 370 SER A O 1
ATOM 2844 N N . ARG A 1 371 ? 20.588 43.238 -29.955 1.00 34.38 371 ARG A N 1
ATOM 2845 C CA . ARG A 1 371 ? 20.786 44.640 -29.551 1.00 34.38 371 ARG A CA 1
ATOM 2846 C C . ARG A 1 371 ? 19.675 45.224 -28.646 1.00 34.38 371 ARG A C 1
ATOM 2848 O O . ARG A 1 371 ? 18.501 45.019 -28.949 1.00 34.38 371 ARG A O 1
ATOM 2855 N N . PRO A 1 372 ? 20.001 46.052 -27.635 1.00 34.97 372 PRO A N 1
ATOM 2856 C CA . PRO A 1 372 ? 18.981 46.687 -26.807 1.00 34.97 372 PRO A CA 1
ATOM 2857 C C . PRO A 1 372 ? 18.298 47.841 -27.560 1.00 34.97 372 PRO A C 1
ATOM 2859 O O . PRO A 1 372 ? 18.957 48.779 -28.017 1.00 34.97 372 PRO A O 1
ATOM 2862 N N . SER A 1 373 ? 16.968 47.782 -27.676 1.00 32.16 373 SER A N 1
ATOM 2863 C CA . SER A 1 373 ? 16.134 48.901 -28.121 1.00 32.16 373 SER A CA 1
ATOM 2864 C C . SER A 1 373 ? 15.717 49.760 -26.929 1.00 32.16 373 SER A C 1
ATOM 2866 O O . SER A 1 373 ? 15.113 49.290 -25.967 1.00 32.16 373 SER A O 1
ATOM 2868 N N . ARG A 1 374 ? 16.057 51.037 -27.046 1.00 31.89 374 ARG A N 1
ATOM 2869 C CA . ARG A 1 374 ? 15.798 52.160 -26.147 1.00 31.89 374 ARG A CA 1
ATOM 2870 C C . ARG A 1 374 ? 14.291 52.404 -25.975 1.00 31.89 374 ARG A C 1
ATOM 2872 O O . ARG A 1 374 ? 13.576 52.514 -26.967 1.00 31.89 374 ARG A O 1
ATOM 2879 N N . SER A 1 375 ? 13.835 52.549 -24.732 1.00 31.03 375 SER A N 1
ATOM 2880 C CA . SER A 1 375 ? 12.568 53.213 -24.414 1.00 31.03 375 SER A CA 1
ATOM 2881 C C . SER A 1 375 ? 12.757 54.734 -24.478 1.00 31.03 375 SER A C 1
ATOM 2883 O O . SER A 1 375 ? 13.839 55.248 -24.190 1.00 31.03 375 SER A O 1
ATOM 2885 N N . GLY A 1 376 ? 11.711 55.462 -24.868 1.00 32.00 376 GLY A N 1
ATOM 2886 C CA . GLY A 1 376 ? 11.693 56.922 -24.792 1.00 32.00 376 GLY A CA 1
ATOM 2887 C C . GLY A 1 376 ? 10.807 57.555 -25.851 1.00 32.00 376 GLY A C 1
ATOM 2888 O O . GLY A 1 376 ? 11.255 57.841 -26.957 1.00 32.00 376 GLY A O 1
ATOM 2889 N N . GLY A 1 377 ? 9.543 57.777 -25.503 1.00 32.41 377 GLY A N 1
ATOM 2890 C CA . GLY A 1 377 ? 8.660 58.646 -26.264 1.00 32.41 377 GLY A CA 1
ATOM 2891 C C . GLY A 1 377 ? 8.856 60.119 -25.896 1.00 32.41 377 GLY A C 1
ATOM 2892 O O . GLY A 1 377 ? 9.030 60.448 -24.727 1.00 32.41 377 GLY A O 1
ATOM 2893 N N . ARG A 1 378 ? 8.662 60.951 -26.927 1.00 30.66 378 ARG A N 1
ATOM 2894 C CA . ARG A 1 378 ? 8.248 62.367 -26.959 1.00 30.66 378 ARG A CA 1
ATOM 2895 C C . ARG A 1 378 ? 9.302 63.475 -27.125 1.00 30.66 378 ARG A C 1
ATOM 2897 O O . ARG A 1 378 ? 10.329 63.536 -26.461 1.00 30.66 378 ARG A O 1
ATOM 2904 N N . SER A 1 379 ? 8.839 64.424 -27.951 1.00 31.17 379 SER A N 1
ATOM 2905 C CA . SER A 1 379 ? 9.159 65.854 -28.100 1.00 31.17 379 SER A CA 1
ATOM 2906 C C . SER A 1 379 ? 10.398 66.273 -28.903 1.00 31.17 379 SER A C 1
ATOM 2908 O O . SER A 1 379 ? 11.521 66.262 -28.418 1.00 31.17 379 SER A O 1
ATOM 2910 N N . PHE A 1 380 ? 10.126 66.771 -30.117 1.00 35.62 380 PHE A N 1
ATOM 2911 C CA . PHE A 1 380 ? 10.868 67.862 -30.764 1.00 35.62 380 PHE A CA 1
ATOM 2912 C C . PHE A 1 380 ? 10.745 69.145 -29.918 1.00 35.62 380 PHE A C 1
ATOM 2914 O O . PHE A 1 380 ? 9.675 69.370 -29.343 1.00 35.62 380 PHE A O 1
ATOM 2921 N N . PRO A 1 381 ? 11.800 69.981 -29.841 1.00 43.41 381 PRO A N 1
ATOM 2922 C CA . PRO A 1 381 ? 11.932 71.070 -30.818 1.00 43.41 381 PRO A CA 1
ATOM 2923 C C . PRO A 1 381 ? 13.374 71.418 -31.257 1.00 43.41 381 PRO A C 1
ATOM 2925 O O . PRO A 1 381 ? 14.344 71.225 -30.539 1.00 43.41 381 PRO A O 1
ATOM 2928 N N . SER A 1 382 ? 13.457 71.960 -32.479 1.00 32.75 382 SER A N 1
ATOM 2929 C CA . SER A 1 382 ? 14.278 73.098 -32.941 1.00 32.75 382 SER A CA 1
ATOM 2930 C C . SER A 1 382 ? 15.572 73.489 -32.192 1.00 32.75 382 SER A C 1
ATOM 2932 O O . SER A 1 382 ? 15.512 73.973 -31.066 1.00 32.75 382 SER A O 1
ATOM 2934 N N . GLY A 1 383 ? 16.678 73.572 -32.951 1.00 30.28 383 GLY A N 1
ATOM 2935 C CA . GLY A 1 383 ? 17.590 74.728 -32.885 1.00 30.28 383 GLY A CA 1
ATOM 2936 C C . GLY A 1 383 ? 19.066 74.461 -32.549 1.00 30.28 383 GLY A C 1
ATOM 2937 O O . GLY A 1 383 ? 19.398 74.198 -31.406 1.00 30.28 383 GLY A O 1
ATOM 2938 N N . GLY A 1 384 ? 19.941 74.658 -33.547 1.00 31.39 384 GLY A N 1
ATOM 2939 C CA . GLY A 1 384 ? 21.202 75.419 -33.444 1.00 31.39 384 GLY A CA 1
ATOM 2940 C C . GLY A 1 384 ? 22.413 74.879 -32.654 1.00 31.39 384 GLY A C 1
ATOM 2941 O O . GLY A 1 384 ? 22.361 74.705 -31.449 1.00 31.39 384 GLY A O 1
ATOM 2942 N N . GLY A 1 385 ? 23.583 74.859 -33.316 1.00 32.22 385 GLY A N 1
ATOM 2943 C CA . GLY A 1 385 ? 24.812 75.410 -32.713 1.00 32.22 385 GLY A CA 1
ATOM 2944 C C . GLY A 1 385 ? 25.964 74.463 -32.328 1.00 32.22 385 GLY A C 1
ATOM 2945 O O . GLY A 1 385 ? 25.963 73.862 -31.270 1.00 32.22 385 GLY A O 1
ATOM 2946 N N . ARG A 1 386 ? 27.004 74.464 -33.180 1.00 35.00 386 ARG A N 1
ATOM 2947 C CA . ARG A 1 386 ? 28.466 74.567 -32.915 1.00 35.00 386 ARG A CA 1
ATOM 2948 C C . ARG A 1 386 ? 29.156 73.878 -31.701 1.00 35.00 386 ARG A C 1
ATOM 2950 O O . ARG A 1 386 ? 28.865 74.170 -30.556 1.00 35.00 386 ARG A O 1
ATOM 2957 N N . ARG A 1 387 ? 30.332 73.308 -32.053 1.00 37.50 387 ARG A N 1
ATOM 2958 C CA . ARG A 1 387 ? 31.659 73.282 -31.364 1.00 37.50 387 ARG A CA 1
ATOM 2959 C C . ARG A 1 387 ? 31.901 72.333 -30.166 1.00 37.50 387 ARG A C 1
ATOM 2961 O O . ARG A 1 387 ? 31.427 72.586 -29.075 1.00 37.50 387 ARG A O 1
ATOM 2968 N N . GLY A 1 388 ? 32.897 71.449 -30.346 1.00 33.19 388 GLY A N 1
ATOM 2969 C CA . GLY A 1 388 ? 34.226 71.608 -29.715 1.00 33.19 388 GLY A CA 1
ATOM 2970 C C . GLY A 1 388 ? 34.620 70.686 -28.543 1.00 33.19 388 GLY A C 1
ATOM 2971 O O . GLY A 1 388 ? 33.910 70.627 -27.553 1.00 33.19 388 GLY A O 1
ATOM 2972 N N . GLY A 1 389 ? 35.836 70.109 -28.638 1.00 33.16 389 GLY A N 1
ATOM 2973 C CA . GLY A 1 389 ? 36.691 69.606 -27.533 1.00 33.16 389 GLY A CA 1
ATOM 2974 C C . GLY A 1 389 ? 36.292 68.237 -26.965 1.00 33.16 389 GLY A C 1
ATOM 2975 O O . GLY A 1 389 ? 35.129 68.008 -26.694 1.00 33.16 389 GLY A O 1
ATOM 2976 N N . GLY A 1 390 ? 37.152 67.232 -26.779 1.00 33.94 390 GLY A N 1
ATOM 2977 C CA . GLY A 1 390 ? 38.568 67.223 -26.407 1.00 33.94 390 GLY A CA 1
ATOM 2978 C C . GLY A 1 390 ? 38.688 66.536 -25.036 1.00 33.94 390 GLY A C 1
ATOM 2979 O O . GLY A 1 390 ? 38.049 66.986 -24.093 1.00 33.94 390 GLY A O 1
ATOM 2980 N N . GLY A 1 391 ? 39.474 65.459 -24.909 1.00 37.88 391 GLY A N 1
ATOM 2981 C CA . GLY A 1 391 ? 39.782 64.883 -23.590 1.00 37.88 391 GLY A CA 1
ATOM 2982 C C . GLY A 1 391 ? 40.098 63.389 -23.571 1.00 37.88 391 GLY A C 1
ATOM 2983 O O . GLY A 1 391 ? 39.229 62.573 -23.289 1.00 37.88 391 GLY A O 1
ATOM 2984 N N . PHE A 1 392 ? 41.364 63.045 -23.810 1.00 39.88 392 PHE A N 1
ATOM 2985 C CA . PHE A 1 392 ? 41.968 61.788 -23.361 1.00 39.88 392 PHE A CA 1
ATOM 2986 C C . PHE A 1 392 ? 42.092 61.778 -21.829 1.00 39.88 392 PHE A C 1
ATOM 2988 O O . PHE A 1 392 ? 42.470 62.797 -21.249 1.00 39.88 392 PHE A O 1
ATOM 2995 N N . LYS A 1 393 ? 41.903 60.615 -21.192 1.00 46.53 393 LYS A N 1
ATOM 2996 C CA . LYS A 1 393 ? 42.608 60.258 -19.951 1.00 46.53 393 LYS A CA 1
ATOM 2997 C C . LYS A 1 393 ? 42.741 58.741 -19.801 1.00 46.53 393 LYS A C 1
ATOM 2999 O O . LYS A 1 393 ? 41.778 57.993 -19.919 1.00 46.53 393 LYS A O 1
ATOM 3004 N N . THR A 1 394 ? 43.984 58.349 -19.573 1.00 55.09 394 THR A N 1
ATOM 3005 C CA . THR A 1 394 ? 44.539 57.026 -19.290 1.00 55.09 394 THR A CA 1
ATOM 3006 C C . THR A 1 394 ? 44.479 56.695 -17.796 1.00 55.09 394 THR A C 1
ATOM 3008 O O . THR A 1 394 ? 44.497 57.604 -16.968 1.00 55.09 394 THR A O 1
ATOM 3011 N N . GLY A 1 395 ? 44.544 55.403 -17.470 1.00 41.44 395 GLY A N 1
ATOM 3012 C CA . GLY A 1 395 ? 44.850 54.852 -16.140 1.00 41.44 395 GLY A CA 1
ATOM 3013 C C . GLY A 1 395 ? 44.124 53.513 -15.977 1.00 41.44 395 GLY A C 1
ATOM 3014 O O . GLY A 1 395 ? 42.905 53.498 -16.049 1.00 41.44 395 GLY A O 1
ATOM 3015 N N . GLY A 1 396 ? 44.753 52.341 -15.879 1.00 39.09 396 GLY A N 1
ATOM 3016 C CA . GLY A 1 396 ? 46.064 52.011 -15.322 1.00 39.09 396 GLY A CA 1
ATOM 3017 C C . GLY A 1 396 ? 45.844 51.359 -13.956 1.00 39.09 396 GLY A C 1
ATOM 3018 O O . GLY A 1 396 ? 45.349 52.022 -13.052 1.00 39.09 396 GLY A O 1
ATOM 3019 N N . GLY A 1 397 ? 46.190 50.079 -13.820 1.00 41.41 397 GLY A N 1
ATOM 3020 C CA . GLY A 1 397 ? 46.139 49.350 -12.552 1.00 41.41 397 GLY A CA 1
ATOM 3021 C C . GLY A 1 397 ? 46.445 47.871 -12.758 1.00 41.41 397 GLY A C 1
ATOM 3022 O O . GLY A 1 397 ? 45.623 47.166 -13.334 1.00 41.41 397 GLY A O 1
ATOM 3023 N N . PHE A 1 398 ? 47.659 47.490 -12.362 1.00 45.59 398 PHE A N 1
ATOM 3024 C CA . PHE A 1 398 ? 48.220 46.139 -12.328 1.00 45.59 398 PHE A CA 1
ATOM 3025 C C . PHE A 1 398 ? 47.554 45.251 -11.278 1.00 45.59 398 PHE A C 1
ATOM 3027 O O . PHE A 1 398 ? 47.060 45.819 -10.275 1.00 45.59 398 PHE A O 1
#

Foldseek 3Di:
DVLLLVLLVVLVPDPVLVVLVVQLVVLVVVLVVLVVVLVVLVVCLVVVVVVQCPPPLNVVCVVCVPPDPSRDDDPVVNVVNVVSCVVVVNVVVVVVNVCSVVVSVVSVVVSVVSVVSSVVSVVVSLVSLQVSCVVSVLVVLQVVVVVVVVVVVVVVVVVVVVVVVVVVVVVVVVVVVVCCDDPVNVVVVVVVVVVVVDDLVVQCVVLVVDPDCVSVVVSVVVVVVVVVVVVVVVVVVVVVVVVVLVVVLVVQVVLLVVVCVVVVCVAPQWDADPVQLVVLNVCSSVVVDGSVRSVVSRVVRIGGDDDPPSDDQQRNHDGPCPRNVRDDPPPPPDDDDCPVVVVVVVVVVPPDDDDDDDDDDDDDDDDDDDDDDDDDDDDDDDDDDDDDDDDDDDDDDD

Mean predicted aligned error: 18.33 Å

Nearest PDB structures (foldseek):
  8i7r-assembly1_Fm  TM=2.968E-01  e=4.856E+00  Mus musculus

Radius of gyration: 46.0 Å; Cα contacts (8 Å, |Δi|>4): 195; chains: 1; bounding box: 114×97×136 Å

Secondary structure (DSSP, 8-state):
-HHHHHHHHHHHT-HHHHHHHHHHHHHHHHHHHHHHHHHHHHHHHHHHHHHHHH-HHHHHHHHTTTTSTT----HHHHHHHHHHHHHTTHHHHHHHHHHHHHHHHHHHHHHHHHHHHHHHHHHHHHHHHHHHHHHTTHHHHHHHHHHHHHHHHHHHHHHHHHHHHHHHHHHHHHHHHS---SHHHHHHHHHHHHHHHS-HHHHHHHHHHSS-HHHHHHHHHHHHHHHHHHHHHHHHHHHHHHHHHHHHHHHHHHHHHHHHHHTTTTSTT-B--HHHHHHHHHHHHTTSS-HHHHHHHHHHH-B-PPPPTTS-TTTTSS-HHHHT----SSS-----S-HHHHHHHHHHHTSSS---------PPPPPPPP-PPPP-----------------------

pLDDT: mean 72.22, std 21.04, range [24.69, 96.62]

Sequence (398 aa):
MAAPAEAEAKLKQSNEYAMLTGAAEEARTMTVRAAEKLEIARADREEKGRPYREDKLFSYLWGRKFRSPDYKASPIIRMLDGWVAGLCKYDQAFLNYQRLTELPERIAEHAAYMARLADEAEAKLVQAEADAMAAAGTGALKADADAIKAAIEACDAEIAGAEARYRETAERHEAALRKEAGPAVEARHLLEAELRKASFPDLRVLAAETADLDDDRIVDTLVRLRAEEMNLELEAGRVAARPAALRDELGRAEALRRQFKQARFDSPYAVVSRASFDEVIADLMRDKVDVRGALQRLSRSVRRPEAPAEAHPDFGGRGRSQTIGLPDVLGGVIGGVLGEVLEEVIRETTRGGGGYGSGPIFPGPPKRPSRPSRSGGRSFPSGGGRRGGGGFKTGGGF

Solvent-accessible surface area (backbone atoms only — not comparable to full-atom values): 23285 Å² total; per-residue (Å²): 126,60,55,63,57,51,40,51,53,53,46,71,70,31,69,68,47,53,50,38,50,50,50,25,52,51,29,46,54,50,25,52,53,32,49,52,50,29,53,52,36,48,50,47,31,56,63,71,40,44,66,51,66,70,32,63,69,53,40,52,42,55,75,56,32,63,95,43,96,80,44,81,72,55,74,70,55,49,52,52,53,50,53,52,32,63,74,70,45,35,74,64,52,47,58,53,50,50,50,46,60,50,48,36,56,57,38,45,53,52,26,55,52,36,42,52,53,21,53,53,35,43,50,52,42,33,48,54,36,35,52,49,41,51,74,47,47,43,63,58,55,35,52,52,50,51,51,50,50,54,50,51,53,50,52,50,52,50,50,53,53,49,54,52,53,50,50,54,51,51,52,52,51,48,53,59,65,67,51,72,71,50,75,69,49,54,51,49,53,51,50,54,55,54,54,65,70,58,46,65,73,59,52,53,54,57,28,68,72,45,97,51,72,66,50,47,54,50,51,55,50,51,52,50,53,48,54,50,49,54,50,50,51,56,50,48,53,55,60,63,49,48,64,56,54,54,48,54,48,49,51,49,51,53,50,37,54,52,51,40,54,73,70,48,54,79,35,99,56,38,45,64,52,65,70,62,51,55,51,40,51,54,34,42,72,69,68,74,37,53,61,66,57,35,50,57,53,48,58,75,52,46,42,64,73,76,76,66,90,87,62,68,63,50,67,45,33,86,35,38,51,72,56,61,66,45,78,58,89,84,79,67,90,70,87,74,97,53,60,67,69,50,49,54,56,55,58,63,68,60,76,76,74,81,87,83,74,89,78,84,95,73,88,77,80,89,81,79,91,74,82,88,81,81,85,82,87,88,81,87,80,87,83,88,83,86,85,83,87,87,84,88,84,88,83,90,83,134